Protein AF-0000000072901975 (afdb_homodimer)

Radius of gyration: 29.51 Å; Cα contacts (8 Å, |Δi|>4): 1488; chains: 2; bounding box: 46×90×60 Å

Secondary structure (DSSP, 8-state):
-EEEEESS-EEEEEEE-SS--TTSEEE-SEEEEEEE-HHHHHHHHHHHTT--EEEEEEEEHHHHHHHHHHHHHTT-EE-PEEESSPPEEEEEEESSSEEEEEPPPPPPPHHHHHHHHHHHHT--TT-EEEEESPPPTTS-TTHHHHHHHHHHHTT-EEEEE--STTHHHHHTT--SEE--BHHHHHHHHT----SHHHHHHHHHHHHHHT-SEEEEE-GGG-EEEE-SS-EEEEPPPS------TTHHHHHHHHHHHHHHHH--HHHHHHHHHHHHHHHHTSSSS--HHHHHHHGGG--EEEPP-/-EEEEESS-EEEEEEE-SS--TTSEEE-SEEEEEEE-HHHHHHHHHHHTT--EEEEEEEEHHHHHHHHHHHHHTT-EE-PEEESSPPEEEEEEESSSEEEEEPPPPPPPHHHHHHHHHHHHT--TT-EEEEESPPPTTS-TTHHHHHHHHHHHTT-EEEEE--STTHHHHHTT--SEE--BHHHHHHHHT----SHHHHHHHHHHHHHHT-SEEEEE-GGG-EEEE-SS-EEEEPPPS------TTHHHHHHHHHHHHHHHH--HHHHHHHHHHHHHHHHTSSSS--HHHHHHHGGG--EEEPP-

Organism: NCBI:txid1402861

Foldseek 3Di:
DEEEEFAAKAWEKEFEWADDDVVDDTDGPDIDIAIDGLRLLLQLLLVLQPHAYEYEYEAEDPGSVVHCVVCVVSPHHYDYQYDHDHRWYKYFYHYPDTDIDTGAGDADDPVSLVVRLVVLLPAAAPYEYEYEDDHHPNDDPCSLLVSLLSNVVRNYAYEYEYADLSVLSNLLSAHQEYEEAQVRLCVNVVHHDQAPVRSQVSQVVSVVSHYQKYWYQHVQQAIWIDHPVFIKGKHAFDADFDAQPNLQSQLVSQLCSVCSVPNDNQVSNLRSRLQSNQCRRDPHHHGNVSSVVRSVRMDMDTDDD/DEEEEFAAKAWEKEFEWADDDVVDDTDGPDIDIAIDGLSLLLQLLLVLQPHAYEYEYEAEDPRSVVHCVVCVVSPHHYDYQYDHDHRWYKYFYHYPDTDIDTGAGDAADPVSLVVRLVVLLPAAAPYEYEYEDDHHPNDDPCSLLVSLLSNVVRNYAYEYEYADLSVLSNLLSAHQEYEEAQVRLCVNVVHHDQDPVRSQVSQVVSVVSHYQKYKYQHVQQAIWIDHPVFIKGKHAFDADFDAQPNLQSQLVSQLCSVCSVPNDNQVSNLRSRLQSNQCRRDPHHHGNVSSVVRSVRMDMDTDDD

Structure (mmCIF, N/CA/C/O backbone):
data_AF-0000000072901975-model_v1
#
loop_
_entity.id
_entity.type
_entity.pdbx_description
1 polymer 'Tagatose-6-phosphate kinase'
#
loop_
_atom_site.group_PDB
_atom_site.id
_atom_site.type_symbol
_atom_site.label_atom_id
_atom_site.label_alt_id
_atom_site.label_comp_id
_atom_site.label_asym_id
_atom_site.label_entity_id
_atom_site.label_seq_id
_atom_site.pdbx_PDB_ins_code
_atom_site.Cartn_x
_atom_site.Cartn_y
_atom_site.Cartn_z
_atom_site.occupancy
_atom_site.B_iso_or_equiv
_atom_site.auth_seq_id
_atom_site.auth_comp_id
_atom_site.auth_asym_id
_atom_site.auth_atom_id
_atom_site.pdbx_PDB_model_num
ATOM 1 N N . MET A 1 1 ? -3.08 -21.469 -27.125 1 95.5 1 MET A N 1
ATOM 2 C CA . MET A 1 1 ? -2.82 -20.297 -26.297 1 95.5 1 MET A CA 1
ATOM 3 C C . MET A 1 1 ? -2.783 -20.656 -24.828 1 95.5 1 MET A C 1
ATOM 5 O O . MET A 1 1 ? -3.42 -21.625 -24.406 1 95.5 1 MET A O 1
ATOM 9 N N . ILE A 1 2 ? -1.976 -19.984 -24.031 1 98.44 2 ILE A N 1
ATOM 10 C CA . ILE A 1 2 ? -1.916 -20.219 -22.594 1 98.44 2 ILE A CA 1
ATOM 11 C C . ILE A 1 2 ? -2.604 -19.062 -21.859 1 98.44 2 ILE A C 1
ATOM 13 O O . ILE A 1 2 ? -2.338 -17.891 -22.141 1 98.44 2 ILE A O 1
ATOM 17 N N . TYR A 1 3 ? -3.494 -19.391 -20.984 1 98.81 3 TYR A N 1
ATOM 18 C CA . TYR A 1 3 ? -4.141 -18.453 -20.078 1 98.81 3 TYR A CA 1
ATOM 19 C C . TYR A 1 3 ? -3.768 -18.734 -18.641 1 98.81 3 TYR A C 1
ATOM 21 O O . TYR A 1 3 ? -3.619 -19.891 -18.25 1 98.81 3 TYR A O 1
ATOM 29 N N . THR A 1 4 ? -3.545 -17.766 -17.875 1 98.81 4 THR A N 1
ATOM 30 C CA . THR A 1 4 ? -3.357 -17.891 -16.438 1 98.81 4 THR A CA 1
ATOM 31 C C . THR A 1 4 ? -4.445 -17.125 -15.68 1 98.81 4 THR A C 1
ATOM 33 O O . THR A 1 4 ? -4.832 -16.031 -16.078 1 98.81 4 THR A O 1
ATOM 36 N N . CYS A 1 5 ? -4.977 -17.719 -14.68 1 98.69 5 CYS A N 1
ATOM 37 C CA . CYS A 1 5 ? -6.082 -17.125 -13.945 1 98.69 5 CYS A CA 1
ATOM 38 C C . CYS A 1 5 ? -5.727 -16.938 -12.477 1 98.69 5 CYS A C 1
ATOM 40 O O . CYS A 1 5 ? -5.469 -17.906 -11.766 1 98.69 5 CYS A O 1
ATOM 42 N N . THR A 1 6 ? -5.668 -15.789 -12.031 1 98.25 6 THR A N 1
ATOM 43 C CA . THR A 1 6 ? -5.496 -15.398 -10.633 1 98.25 6 THR A CA 1
ATOM 44 C C . THR A 1 6 ? -6.758 -14.727 -10.102 1 98.25 6 THR A C 1
ATOM 46 O O . THR A 1 6 ? -7.02 -13.562 -10.398 1 98.25 6 THR A O 1
ATOM 49 N N . LEU A 1 7 ? -7.465 -15.391 -9.219 1 97.94 7 LEU A N 1
ATOM 50 C CA . LEU A 1 7 ? -8.758 -14.883 -8.758 1 97.94 7 LEU A CA 1
ATOM 51 C C . LEU A 1 7 ? -8.57 -13.805 -7.699 1 97.94 7 LEU A C 1
ATOM 53 O O . LEU A 1 7 ? -9.438 -12.953 -7.512 1 97.94 7 LEU A O 1
ATOM 57 N N . ASN A 1 8 ? -7.457 -13.906 -7.008 1 97.25 8 ASN A N 1
ATOM 58 C CA . ASN A 1 8 ? -7.238 -13.023 -5.867 1 97.25 8 ASN A CA 1
ATOM 59 C C . ASN A 1 8 ? -5.852 -12.391 -5.906 1 97.25 8 ASN A C 1
ATOM 61 O O . ASN A 1 8 ? -5.062 -12.547 -4.973 1 97.25 8 ASN A O 1
ATOM 65 N N . PRO A 1 9 ? -5.555 -11.617 -6.992 1 98.44 9 PRO A N 1
ATOM 66 C CA . PRO A 1 9 ? -4.246 -10.969 -7.094 1 98.44 9 PRO A CA 1
ATOM 67 C C . PRO A 1 9 ? -4.012 -9.93 -6 1 98.44 9 PRO A C 1
ATOM 69 O O . PRO A 1 9 ? -4.934 -9.594 -5.258 1 98.44 9 PRO A O 1
ATOM 72 N N . SER A 1 10 ? -2.771 -9.523 -5.855 1 98.38 10 SER A N 1
ATOM 73 C CA . SER A 1 10 ? -2.393 -8.523 -4.859 1 98.38 10 SER A CA 1
ATOM 74 C C . SER A 1 10 ? -1.275 -7.625 -5.371 1 98.38 10 SER A C 1
ATOM 76 O O . SER A 1 10 ? -0.591 -7.965 -6.34 1 98.38 10 SER A O 1
ATOM 78 N N . VAL A 1 11 ? -1.157 -6.43 -4.84 1 98.5 11 VAL A N 1
ATOM 79 C CA . VAL A 1 11 ? 0.12 -5.727 -4.84 1 98.5 11 VAL A CA 1
ATOM 80 C C . VAL A 1 11 ? 0.962 -6.184 -3.652 1 98.5 11 VAL A C 1
ATOM 82 O O . VAL A 1 11 ? 0.541 -6.059 -2.5 1 98.5 11 VAL A O 1
ATOM 85 N N . ASP A 1 12 ? 2.062 -6.758 -3.928 1 97.31 12 ASP A N 1
ATOM 86 C CA . ASP A 1 12 ? 2.986 -7.129 -2.861 1 97.31 12 ASP A CA 1
ATOM 87 C C . ASP A 1 12 ? 3.904 -5.961 -2.498 1 97.31 12 ASP A C 1
ATOM 89 O O . ASP A 1 12 ? 4.77 -5.578 -3.287 1 97.31 12 ASP A O 1
ATOM 93 N N . TYR A 1 13 ? 3.643 -5.398 -1.367 1 98.12 13 TYR A N 1
ATOM 94 C CA . TYR A 1 13 ? 4.449 -4.301 -0.839 1 98.12 13 TYR A CA 1
ATOM 95 C C . TYR A 1 13 ? 5.523 -4.82 0.108 1 98.12 13 TYR A C 1
ATOM 97 O O . TYR A 1 13 ? 5.23 -5.188 1.248 1 98.12 13 TYR A O 1
ATOM 105 N N . VAL A 1 14 ? 6.773 -4.883 -0.389 1 96.25 14 VAL A N 1
ATOM 106 C CA . VAL A 1 14 ? 7.898 -5.402 0.38 1 96.25 14 VAL A CA 1
ATOM 107 C C . VAL A 1 14 ? 8.609 -4.254 1.097 1 96.25 14 VAL A C 1
ATOM 109 O O . VAL A 1 14 ? 9.117 -3.334 0.455 1 96.25 14 VAL A O 1
ATOM 112 N N . VAL A 1 15 ? 8.656 -4.32 2.406 1 97.19 15 VAL A N 1
ATOM 113 C CA . VAL A 1 15 ? 9.258 -3.242 3.188 1 97.19 15 VAL A CA 1
ATOM 114 C C . VAL A 1 15 ? 10.406 -3.793 4.031 1 97.19 15 VAL A C 1
ATOM 116 O O . VAL A 1 15 ? 10.242 -4.797 4.727 1 97.19 15 VAL A O 1
ATOM 119 N N . HIS A 1 16 ? 11.547 -3.197 3.908 1 96.38 16 HIS A N 1
ATOM 120 C CA . HIS A 1 16 ? 12.711 -3.547 4.715 1 96.38 16 HIS A CA 1
ATOM 121 C C . HIS A 1 16 ? 12.867 -2.6 5.898 1 96.38 16 HIS A C 1
ATOM 123 O O . HIS A 1 16 ? 12.93 -1.381 5.719 1 96.38 16 HIS A O 1
ATOM 129 N N . VAL A 1 17 ? 12.836 -3.119 7.078 1 96.62 17 VAL A N 1
ATOM 130 C CA . VAL A 1 17 ? 13.023 -2.363 8.312 1 96.62 17 VAL A CA 1
ATOM 131 C C . VAL A 1 17 ? 14.188 -2.951 9.109 1 96.62 17 VAL A C 1
ATOM 133 O O . VAL A 1 17 ? 14.234 -4.156 9.359 1 96.62 17 VAL A O 1
ATOM 136 N N . LYS A 1 18 ? 15.227 -2.258 9.461 1 93 18 LYS A N 1
ATOM 137 C CA . LYS A 1 18 ? 16.406 -2.752 10.18 1 93 18 LYS A CA 1
ATOM 138 C C . LYS A 1 18 ? 16.016 -3.295 11.555 1 93 18 LYS A C 1
ATOM 140 O O . LYS A 1 18 ? 16.25 -4.465 11.852 1 93 18 LYS A O 1
ATOM 145 N N . GLU A 1 19 ? 15.562 -2.527 12.438 1 91.75 19 GLU A N 1
ATOM 146 C CA . GLU A 1 19 ? 15.07 -2.92 13.75 1 91.75 19 GLU A CA 1
ATOM 147 C C . GLU A 1 19 ? 13.586 -2.596 13.898 1 91.75 19 GLU A C 1
ATOM 149 O O . GLU A 1 19 ? 13.219 -1.455 14.188 1 91.75 19 GLU A O 1
ATOM 154 N N . PHE A 1 20 ? 12.828 -3.697 13.742 1 95.75 20 PHE A N 1
ATOM 155 C CA . PHE A 1 20 ? 11.383 -3.494 13.812 1 95.75 20 PHE A CA 1
ATOM 156 C C . PHE A 1 20 ? 10.938 -3.287 15.258 1 95.75 20 PHE A C 1
ATOM 158 O O . PHE A 1 20 ? 11.25 -4.094 16.141 1 95.75 20 PHE A O 1
ATOM 165 N N . ASP A 1 21 ? 10.242 -2.201 15.539 1 95.94 21 ASP A N 1
ATOM 166 C CA . ASP A 1 21 ? 9.75 -1.843 16.859 1 95.94 21 ASP A CA 1
ATOM 167 C C . ASP A 1 21 ? 8.227 -1.96 16.938 1 95.94 21 ASP A C 1
ATOM 169 O O . ASP A 1 21 ? 7.512 -1.009 16.609 1 95.94 21 ASP A O 1
ATOM 173 N N . LEU A 1 22 ? 7.734 -3.186 17.375 1 93.94 22 LEU A N 1
ATOM 174 C CA . LEU A 1 22 ? 6.297 -3.391 17.531 1 93.94 22 LEU A CA 1
ATOM 175 C C . LEU A 1 22 ? 5.719 -2.404 18.531 1 93.94 22 LEU A C 1
ATOM 177 O O . LEU A 1 22 ? 6.262 -2.238 19.625 1 93.94 22 LEU A O 1
ATOM 181 N N . GLY A 1 23 ? 4.645 -1.728 18.234 1 93.38 23 GLY A N 1
ATOM 182 C CA . GLY A 1 23 ? 4.035 -0.734 19.094 1 93.38 23 GLY A CA 1
ATOM 183 C C . GLY A 1 23 ? 4.641 0.647 18.938 1 93.38 23 GLY A C 1
ATOM 184 O O . GLY A 1 23 ? 4.188 1.605 19.562 1 93.38 23 GLY A O 1
ATOM 185 N N . GLY A 1 24 ? 5.613 0.749 18.078 1 94.12 24 GLY A N 1
ATOM 186 C CA . GLY A 1 24 ? 6.332 2.004 17.922 1 94.12 24 GLY A CA 1
ATOM 187 C C . GLY A 1 24 ? 6.281 2.549 16.516 1 94.12 24 GLY A C 1
ATOM 188 O O . GLY A 1 24 ? 5.453 2.119 15.703 1 94.12 24 GLY A O 1
ATOM 189 N N . LEU A 1 25 ? 7.082 3.543 16.297 1 93.38 25 LEU A N 1
ATOM 190 C CA . LEU A 1 25 ? 7.258 4.156 14.984 1 93.38 25 LEU A CA 1
ATOM 191 C C . LEU A 1 25 ? 8.461 3.564 14.266 1 93.38 25 LEU A C 1
ATOM 193 O O . LEU A 1 25 ? 9.57 3.543 14.812 1 93.38 25 LEU A O 1
ATOM 197 N N . ASN A 1 26 ? 8.25 2.98 13.109 1 96.69 26 ASN A N 1
ATOM 198 C CA . ASN A 1 26 ? 9.289 2.379 12.289 1 96.69 26 ASN A CA 1
ATOM 199 C C . ASN A 1 26 ? 9.453 3.119 10.961 1 96.69 26 ASN A C 1
ATOM 201 O O . ASN A 1 26 ? 8.539 3.803 10.508 1 96.69 26 ASN A O 1
ATOM 205 N N . ARG A 1 27 ? 10.586 3.027 10.43 1 95.25 27 ARG A N 1
ATOM 206 C CA . ARG A 1 27 ? 10.875 3.613 9.125 1 95.25 27 ARG A CA 1
ATOM 207 C C . ARG A 1 27 ? 11.492 2.586 8.18 1 95.25 27 ARG A C 1
ATOM 209 O O . ARG A 1 27 ? 12.367 1.817 8.586 1 95.25 27 ARG A O 1
ATOM 216 N N . THR A 1 28 ? 11.031 2.572 6.973 1 96.38 28 THR A N 1
ATOM 217 C CA . THR A 1 28 ? 11.562 1.652 5.973 1 96.38 28 THR A CA 1
ATOM 218 C C . THR A 1 28 ? 12.914 2.137 5.461 1 96.38 28 THR A C 1
ATOM 220 O O . THR A 1 28 ? 13.109 3.334 5.242 1 96.38 28 THR A O 1
ATOM 223 N N . SER A 1 29 ? 13.891 1.276 5.34 1 94.31 29 SER A N 1
ATOM 224 C CA . SER A 1 29 ? 15.164 1.596 4.707 1 94.31 29 SER A CA 1
ATOM 225 C C . SER A 1 29 ? 15.078 1.464 3.189 1 94.31 29 SER A C 1
ATOM 227 O O . SER A 1 29 ? 15.812 2.137 2.459 1 94.31 29 SER A O 1
ATOM 229 N N . PHE A 1 30 ? 14.195 0.509 2.822 1 92.88 30 PHE A N 1
ATOM 230 C CA . PHE A 1 30 ? 13.984 0.206 1.412 1 92.88 30 PHE A CA 1
ATOM 231 C C . PHE A 1 30 ? 12.641 -0.481 1.205 1 92.88 30 PHE A C 1
ATOM 233 O O . PHE A 1 30 ? 12.188 -1.239 2.064 1 92.88 30 PHE A O 1
ATOM 240 N N . ASP A 1 31 ? 11.984 -0.083 0.065 1 95.75 31 ASP A N 1
ATOM 241 C CA . ASP A 1 31 ? 10.734 -0.793 -0.221 1 95.75 31 ASP A CA 1
ATOM 242 C C . ASP A 1 31 ? 10.562 -1.012 -1.723 1 95.75 31 ASP A C 1
ATOM 244 O O . ASP A 1 31 ? 11.188 -0.325 -2.531 1 95.75 31 ASP A O 1
ATOM 248 N N . THR A 1 32 ? 9.867 -2.012 -2.104 1 94.81 32 THR A N 1
ATOM 249 C CA . THR A 1 32 ? 9.484 -2.303 -3.482 1 94.81 32 THR A CA 1
ATOM 250 C C . THR A 1 32 ? 8.047 -2.797 -3.557 1 94.81 32 THR A C 1
ATOM 252 O O . THR A 1 32 ? 7.488 -3.256 -2.557 1 94.81 32 THR A O 1
ATOM 255 N N . LYS A 1 33 ? 7.445 -2.533 -4.699 1 96.88 33 LYS A N 1
ATOM 256 C CA . LYS A 1 33 ? 6.109 -3.039 -5.004 1 96.88 33 LYS A CA 1
ATOM 257 C C . LYS A 1 33 ? 6.129 -3.922 -6.25 1 96.88 33 LYS A C 1
ATOM 259 O O . LYS A 1 33 ? 6.816 -3.613 -7.223 1 96.88 33 LYS A O 1
ATOM 264 N N . HIS A 1 34 ? 5.355 -5.066 -6.211 1 95.88 34 HIS A N 1
ATOM 265 C CA . HIS A 1 34 ? 5.262 -5.996 -7.332 1 95.88 34 HIS A CA 1
ATOM 266 C C . HIS A 1 34 ? 3.836 -6.516 -7.496 1 95.88 34 HIS A C 1
ATOM 268 O O . HIS A 1 34 ? 3.102 -6.648 -6.516 1 95.88 34 HIS A O 1
ATOM 274 N N . PRO A 1 35 ? 3.496 -6.801 -8.805 1 97.81 35 PRO A N 1
ATOM 275 C CA . PRO A 1 35 ? 2.271 -7.59 -8.953 1 97.81 35 PRO A CA 1
ATOM 276 C C . PRO A 1 35 ? 2.393 -8.984 -8.336 1 97.81 35 PRO A C 1
ATOM 278 O O . PRO A 1 35 ? 3.359 -9.703 -8.609 1 97.81 35 PRO A O 1
ATOM 281 N N . GLY A 1 36 ? 1.458 -9.312 -7.492 1 96.75 36 GLY A N 1
ATOM 282 C CA . GLY A 1 36 ? 1.448 -10.617 -6.852 1 96.75 36 GLY A CA 1
ATOM 283 C C . GLY A 1 36 ? 0.296 -11.492 -7.305 1 96.75 36 GLY A C 1
ATOM 284 O O . GLY A 1 36 ? -0.729 -10.992 -7.77 1 96.75 36 GLY A O 1
ATOM 285 N N . GLY A 1 37 ? 0.464 -12.75 -7.051 1 96.88 37 GLY A N 1
ATOM 286 C CA . GLY A 1 37 ? -0.469 -13.781 -7.473 1 96.88 37 GLY A CA 1
ATOM 287 C C . GLY A 1 37 ? 0.19 -14.898 -8.266 1 96.88 37 GLY A C 1
ATOM 288 O O . GLY A 1 37 ? 0.977 -14.633 -9.18 1 96.88 37 GLY A O 1
ATOM 289 N N . LYS A 1 38 ? -0.232 -16.031 -7.945 1 97.38 38 LYS A N 1
ATOM 290 C CA . LYS A 1 38 ? 0.434 -17.203 -8.531 1 97.38 38 LYS A CA 1
ATOM 291 C C . LYS A 1 38 ? 0.279 -17.219 -10.047 1 97.38 38 LYS A C 1
ATOM 293 O O . LYS A 1 38 ? 1.256 -17.406 -10.773 1 97.38 38 LYS A O 1
ATOM 298 N N . GLY A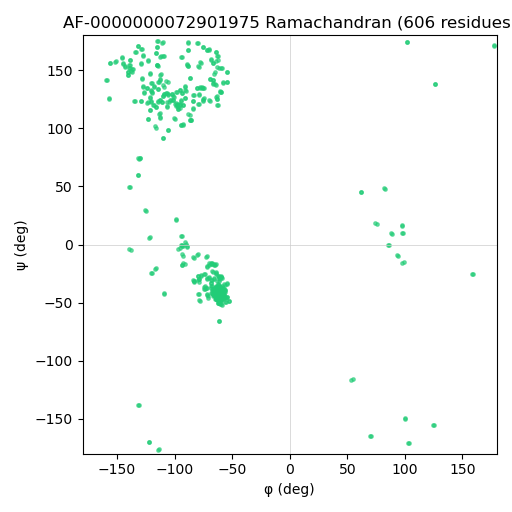 1 39 ? -0.893 -17.062 -10.508 1 98.38 39 GLY A N 1
ATOM 299 C CA . GLY A 1 39 ? -1.109 -17.047 -11.945 1 98.38 39 GLY A CA 1
ATOM 300 C C . GLY A 1 39 ? -0.362 -15.922 -12.641 1 98.38 39 GLY A C 1
ATOM 301 O O . GLY A 1 39 ? 0.143 -16.109 -13.75 1 98.38 39 GLY A O 1
ATOM 302 N N . ILE A 1 40 ? -0.358 -14.805 -12.062 1 98.62 40 ILE A N 1
ATOM 303 C CA . ILE A 1 40 ? 0.382 -13.656 -12.586 1 98.62 40 ILE A CA 1
ATOM 304 C C . ILE A 1 40 ? 1.865 -14.008 -12.68 1 98.62 40 ILE A C 1
ATOM 306 O O . ILE A 1 40 ? 2.51 -13.719 -13.695 1 98.62 40 ILE A O 1
ATOM 310 N N . ASN A 1 41 ? 2.408 -14.594 -11.656 1 98.19 41 ASN A N 1
ATOM 311 C CA . ASN A 1 41 ? 3.805 -15.023 -11.688 1 98.19 41 ASN A CA 1
ATOM 312 C C . ASN A 1 41 ? 4.074 -15.984 -12.844 1 98.19 41 ASN A C 1
ATOM 314 O O . ASN A 1 41 ? 5.09 -15.867 -13.531 1 98.19 41 ASN A O 1
ATOM 318 N N . VAL A 1 42 ? 3.152 -16.906 -13.031 1 98.69 42 VAL A N 1
ATOM 319 C CA . VAL A 1 42 ? 3.293 -17.859 -14.133 1 98.69 42 VAL A CA 1
ATOM 320 C C . VAL A 1 42 ? 3.348 -17.109 -15.461 1 98.69 42 VAL A C 1
ATOM 322 O O . VAL A 1 42 ? 4.223 -17.375 -16.297 1 98.69 42 VAL A O 1
ATOM 325 N N . SER A 1 43 ? 2.469 -16.156 -15.688 1 98.69 43 SER A N 1
ATOM 326 C CA . SER A 1 43 ? 2.434 -15.375 -16.922 1 98.69 43 SER A CA 1
ATOM 327 C C . SER A 1 43 ? 3.742 -14.617 -17.125 1 98.69 43 SER A C 1
ATOM 329 O O . SER A 1 43 ? 4.285 -14.609 -18.234 1 98.69 43 SER A O 1
ATOM 331 N N . ARG A 1 44 ? 4.199 -14.008 -16.078 1 98.25 44 ARG A N 1
ATOM 332 C CA . ARG A 1 44 ? 5.426 -13.219 -16.172 1 98.25 44 ARG A CA 1
ATOM 333 C C . ARG A 1 44 ? 6.613 -14.102 -16.547 1 98.25 44 ARG A C 1
ATOM 335 O O . ARG A 1 44 ? 7.418 -13.727 -17.406 1 98.25 44 ARG A O 1
ATOM 342 N N . VAL A 1 45 ? 6.727 -15.266 -15.93 1 98.5 45 VAL A N 1
ATOM 343 C CA . VAL A 1 45 ? 7.824 -16.188 -16.219 1 98.5 45 VAL A CA 1
ATOM 344 C C . VAL A 1 45 ? 7.684 -16.734 -17.641 1 98.5 45 VAL A C 1
ATOM 346 O O . VAL A 1 45 ? 8.672 -16.859 -18.359 1 98.5 45 VAL A O 1
ATOM 349 N N . LEU A 1 46 ? 6.457 -17.094 -18.078 1 98.62 46 LEU A N 1
ATOM 350 C CA . LEU A 1 46 ? 6.23 -17.531 -19.453 1 98.62 46 LEU A CA 1
ATOM 351 C C . LEU A 1 46 ? 6.746 -16.5 -20.438 1 98.62 46 LEU A C 1
ATOM 353 O O . LEU A 1 46 ? 7.438 -16.844 -21.406 1 98.62 46 LEU A O 1
ATOM 357 N N . HIS A 1 47 ? 6.43 -15.266 -20.172 1 98.38 47 HIS A N 1
ATOM 358 C CA . HIS A 1 47 ? 6.887 -14.203 -21.047 1 98.38 47 HIS A CA 1
ATOM 359 C C . HIS A 1 47 ? 8.414 -14.148 -21.109 1 98.38 47 HIS A C 1
ATOM 361 O O . HIS A 1 47 ? 8.992 -14 -22.188 1 98.38 47 HIS A O 1
ATOM 367 N N . ARG A 1 48 ? 9.062 -14.219 -19.969 1 97.75 48 ARG A N 1
ATOM 368 C CA . ARG A 1 48 ? 10.516 -14.18 -19.891 1 97.75 48 ARG A CA 1
ATOM 369 C C . ARG A 1 48 ? 11.141 -15.344 -20.672 1 97.75 48 ARG A C 1
ATOM 371 O O . ARG A 1 48 ? 12.258 -15.234 -21.156 1 97.75 48 ARG A O 1
ATOM 378 N N . LEU A 1 49 ? 10.398 -16.406 -20.766 1 97.75 49 LEU A N 1
ATOM 379 C CA . LEU A 1 49 ? 10.883 -17.578 -21.484 1 97.75 49 LEU A CA 1
ATOM 380 C C . LEU A 1 49 ? 10.516 -17.516 -22.953 1 97.75 49 LEU A C 1
ATOM 382 O O . LEU A 1 49 ? 10.789 -18.438 -23.719 1 97.75 49 LEU A O 1
ATOM 386 N N . GLY A 1 50 ? 9.805 -16.469 -23.375 1 96.75 50 GLY A N 1
ATOM 387 C CA . GLY A 1 50 ? 9.531 -16.203 -24.781 1 96.75 50 GLY A CA 1
ATOM 388 C C . GLY A 1 50 ? 8.164 -16.703 -25.219 1 96.75 50 GLY A C 1
ATOM 389 O O . GLY A 1 50 ? 7.906 -16.844 -26.406 1 96.75 50 GLY A O 1
ATOM 390 N N . LEU A 1 51 ? 7.293 -16.984 -24.297 1 97.5 51 LEU A N 1
ATOM 391 C CA . LEU A 1 51 ? 5.953 -17.453 -24.641 1 97.5 51 LEU A CA 1
ATOM 392 C C . LEU A 1 51 ? 4.902 -16.422 -24.266 1 97.5 51 LEU A C 1
ATOM 394 O O . LEU A 1 51 ? 4.996 -15.781 -23.219 1 97.5 51 LEU A O 1
ATOM 398 N N . GLU A 1 52 ? 3.934 -16.281 -25.078 1 97 52 GLU A N 1
ATOM 399 C CA . GLU A 1 52 ? 2.828 -15.375 -24.797 1 97 52 GLU A CA 1
ATOM 400 C C . GLU A 1 52 ? 1.744 -16.047 -23.969 1 97 52 GLU A C 1
ATOM 402 O O . GLU A 1 52 ? 1.478 -17.25 -24.141 1 97 52 GLU A O 1
ATOM 407 N N . SER A 1 53 ? 1.161 -15.344 -23.109 1 98.12 53 SER A N 1
ATOM 408 C CA . SER A 1 53 ? 0.001 -15.758 -22.328 1 98.12 53 SER A CA 1
ATOM 409 C C . SER A 1 53 ? -0.936 -14.586 -22.062 1 98.12 53 SER A C 1
ATOM 411 O O . SER A 1 53 ? -0.581 -13.43 -22.312 1 98.12 53 SER A O 1
ATOM 413 N N . THR A 1 54 ? -2.127 -14.883 -21.734 1 98.56 54 THR A N 1
ATOM 414 C CA . THR A 1 54 ? -3.08 -13.875 -21.281 1 98.56 54 THR A CA 1
ATOM 415 C C . THR A 1 54 ? -3.461 -14.094 -19.828 1 98.56 54 THR A C 1
ATOM 417 O O . THR A 1 54 ? -3.92 -15.172 -19.453 1 98.56 54 THR A O 1
ATOM 420 N N . ALA A 1 55 ? -3.244 -13.094 -19.016 1 98.81 55 ALA A N 1
ATOM 421 C CA . ALA A 1 55 ? -3.58 -13.164 -17.594 1 98.81 55 ALA A CA 1
ATOM 422 C C . ALA A 1 55 ? -5.047 -12.812 -17.359 1 98.81 55 ALA A C 1
ATOM 424 O O . ALA A 1 55 ? -5.512 -11.75 -17.781 1 98.81 55 ALA A O 1
ATOM 425 N N . LEU A 1 56 ? -5.766 -13.688 -16.75 1 98.81 56 LEU A N 1
ATOM 426 C CA . LEU A 1 56 ? -7.168 -13.516 -16.391 1 98.81 56 LEU A CA 1
ATOM 427 C C . LEU A 1 56 ? -7.324 -13.398 -14.883 1 98.81 56 LEU A C 1
ATOM 429 O O . LEU A 1 56 ? -6.383 -13.664 -14.125 1 98.81 56 LEU A O 1
ATOM 433 N N . GLY A 1 57 ? -8.508 -13.117 -14.469 1 98.62 57 GLY A N 1
ATOM 434 C CA . GLY A 1 57 ? -8.836 -12.945 -13.062 1 98.62 57 GLY A CA 1
ATOM 435 C C . GLY A 1 57 ? -9.492 -11.617 -12.758 1 98.62 57 GLY A C 1
ATOM 436 O O . GLY A 1 57 ? -10.211 -11.062 -13.594 1 98.62 57 GLY A O 1
ATOM 437 N N . TYR A 1 58 ? -9.352 -11.164 -11.492 1 98.81 58 TYR A N 1
ATOM 438 C CA . TYR A 1 58 ? -10.055 -9.961 -11.055 1 98.81 58 TYR A CA 1
ATOM 439 C C . TYR A 1 58 ? -9.07 -8.891 -10.594 1 98.81 58 TYR A C 1
ATOM 441 O O . TYR A 1 58 ? -8.125 -9.188 -9.867 1 98.81 58 TYR A O 1
ATOM 449 N N . THR A 1 59 ? -9.219 -7.688 -11.039 1 98.62 59 THR A N 1
ATOM 450 C CA . THR A 1 59 ? -8.492 -6.535 -10.508 1 98.62 59 THR A CA 1
ATOM 451 C C . THR A 1 59 ? -9.43 -5.34 -10.336 1 98.62 59 THR A C 1
ATOM 453 O O . THR A 1 59 ? -10.445 -5.234 -11.031 1 98.62 59 THR A O 1
ATOM 456 N N . GLY A 1 60 ? -9.148 -4.465 -9.391 1 98.38 60 GLY A N 1
ATOM 457 C CA . GLY A 1 60 ? -9.953 -3.27 -9.203 1 98.38 60 GLY A CA 1
ATOM 458 C C . GLY A 1 60 ? -9.203 -2.146 -8.516 1 98.38 60 GLY A C 1
ATOM 459 O O . GLY A 1 60 ? -8.227 -2.389 -7.809 1 98.38 60 GLY A O 1
ATOM 460 N N . GLY A 1 61 ? -9.695 -0.89 -8.773 1 97.62 61 GLY A N 1
ATOM 461 C CA . GLY A 1 61 ? -9.148 0.285 -8.117 1 97.62 61 GLY A CA 1
ATOM 462 C C . GLY A 1 61 ? -7.746 0.632 -8.594 1 97.62 61 GLY A C 1
ATOM 463 O O . GLY A 1 61 ? -7.285 0.111 -9.609 1 97.62 61 GLY A O 1
ATOM 464 N N . PHE A 1 62 ? -7.031 1.497 -7.832 1 97.94 62 PHE A N 1
ATOM 465 C CA . PHE A 1 62 ? -5.73 2.012 -8.25 1 97.94 62 PHE A CA 1
ATOM 466 C C . PHE A 1 62 ? -4.668 0.926 -8.172 1 97.94 62 PHE A C 1
ATOM 468 O O . PHE A 1 62 ? -3.729 0.908 -8.977 1 97.94 62 PHE A O 1
ATOM 475 N N . THR A 1 63 ? -4.887 -0.011 -7.238 1 98.62 63 THR A N 1
ATOM 476 C CA . THR A 1 63 ? -3.934 -1.11 -7.129 1 98.62 63 THR A CA 1
ATOM 477 C C . THR A 1 63 ? -4.109 -2.096 -8.281 1 98.62 63 THR A C 1
ATOM 479 O O . THR A 1 63 ? -3.129 -2.652 -8.781 1 98.62 63 THR A O 1
ATOM 482 N N . GLY A 1 64 ? -5.367 -2.326 -8.648 1 98.69 64 GLY A N 1
ATOM 483 C CA . GLY A 1 64 ? -5.613 -3.166 -9.812 1 98.69 64 GLY A CA 1
ATOM 484 C C . GLY A 1 64 ? -5.023 -2.602 -11.094 1 98.69 64 GLY A C 1
ATOM 485 O O . GLY A 1 64 ? -4.461 -3.34 -11.898 1 98.69 64 GLY A O 1
ATOM 486 N N . GLN A 1 65 ? -5.18 -1.319 -11.258 1 98.38 65 GLN A N 1
ATOM 487 C CA . GLN A 1 65 ? -4.609 -0.661 -12.43 1 98.38 65 GLN A CA 1
ATOM 488 C C . GLN A 1 65 ? -3.088 -0.767 -12.438 1 98.38 65 GLN A C 1
ATOM 490 O O . GLN A 1 65 ? -2.48 -0.972 -13.484 1 98.38 65 GLN A O 1
ATOM 495 N N . TYR A 1 66 ? -2.514 -0.582 -11.297 1 98.5 66 TYR A N 1
ATOM 496 C CA . TYR A 1 66 ? -1.072 -0.754 -11.156 1 98.5 66 TYR A CA 1
ATOM 497 C C . TYR A 1 66 ? -0.633 -2.115 -11.688 1 98.5 66 TYR A C 1
ATOM 499 O O . TYR A 1 66 ? 0.328 -2.209 -12.453 1 98.5 66 TYR A O 1
ATOM 507 N N . ILE A 1 67 ? -1.32 -3.205 -11.273 1 98.75 67 ILE A N 1
ATOM 508 C CA . ILE A 1 67 ? -0.988 -4.562 -11.688 1 98.75 67 ILE A CA 1
ATOM 509 C C . ILE A 1 67 ? -1.076 -4.676 -13.203 1 98.75 67 ILE A C 1
ATOM 511 O O . ILE A 1 67 ? -0.15 -5.168 -13.852 1 98.75 67 ILE A O 1
ATOM 515 N N . LYS A 1 68 ? -2.133 -4.188 -13.781 1 98.56 68 LYS A N 1
ATOM 516 C CA . LYS A 1 68 ? -2.326 -4.246 -15.227 1 98.56 68 LYS A CA 1
ATOM 517 C C . LYS A 1 68 ? -1.212 -3.506 -15.961 1 98.56 68 LYS A C 1
ATOM 519 O O . LYS A 1 68 ? -0.636 -4.031 -16.906 1 98.56 68 LYS A O 1
ATOM 524 N N . ASP A 1 69 ? -0.88 -2.309 -15.461 1 98.06 69 ASP A N 1
ATOM 525 C CA . ASP A 1 69 ? 0.133 -1.479 -16.109 1 98.06 69 ASP A CA 1
ATOM 526 C C . ASP A 1 69 ? 1.493 -2.174 -16.109 1 98.06 69 ASP A C 1
ATOM 528 O O . ASP A 1 69 ? 2.195 -2.174 -17.109 1 98.06 69 ASP A O 1
ATOM 532 N N . ILE A 1 70 ? 1.854 -2.723 -14.992 1 98 70 ILE A N 1
ATOM 533 C CA . ILE A 1 70 ? 3.16 -3.365 -14.875 1 98 70 ILE A CA 1
ATOM 534 C C . ILE A 1 70 ? 3.225 -4.574 -15.805 1 98 70 ILE A C 1
ATOM 536 O O . ILE A 1 70 ? 4.219 -4.77 -16.516 1 98 70 ILE A O 1
ATOM 540 N N . LEU A 1 71 ? 2.178 -5.398 -15.781 1 98.44 71 LEU A N 1
ATOM 541 C CA . LEU A 1 71 ? 2.164 -6.586 -16.625 1 98.44 71 LEU A CA 1
ATOM 542 C C . LEU A 1 71 ? 2.256 -6.207 -18.109 1 98.44 71 LEU A C 1
ATOM 544 O O . LEU A 1 71 ? 3.008 -6.824 -18.859 1 98.44 71 LEU A O 1
ATOM 548 N N . GLU A 1 72 ? 1.52 -5.203 -18.5 1 97.56 72 GLU A N 1
ATOM 549 C CA . GLU A 1 72 ? 1.553 -4.75 -19.891 1 97.56 72 GLU A CA 1
ATOM 550 C C . GLU A 1 72 ? 2.928 -4.199 -20.266 1 97.56 72 GLU A C 1
ATOM 552 O O . GLU A 1 72 ? 3.432 -4.453 -21.359 1 97.56 72 GLU A O 1
ATOM 557 N N . GLN A 1 73 ? 3.492 -3.467 -19.359 1 96.88 73 GLN A N 1
ATOM 558 C CA . GLN A 1 73 ? 4.836 -2.934 -19.562 1 96.88 73 GLN A CA 1
ATOM 559 C C . GLN A 1 73 ? 5.852 -4.055 -19.75 1 96.88 73 GLN A C 1
ATOM 561 O O . GLN A 1 73 ? 6.805 -3.922 -20.516 1 96.88 73 GLN A O 1
ATOM 566 N N . GLU A 1 74 ? 5.625 -5.141 -19.016 1 96.12 74 GLU A N 1
ATOM 567 C CA . GLU A 1 74 ? 6.523 -6.289 -19.094 1 96.12 74 GLU A CA 1
ATOM 568 C C . GLU A 1 74 ? 6.227 -7.141 -20.328 1 96.12 74 GLU A C 1
ATOM 570 O O . GLU A 1 74 ? 6.949 -8.102 -20.609 1 96.12 74 GLU A O 1
ATOM 575 N N . GLY A 1 75 ? 5.117 -6.816 -21.031 1 95.88 75 GLY A N 1
ATOM 576 C CA . GLY A 1 75 ? 4.797 -7.504 -22.266 1 95.88 75 GLY A CA 1
ATOM 577 C C . GLY A 1 75 ? 3.789 -8.625 -22.078 1 95.88 75 GLY A C 1
ATOM 578 O O . GLY A 1 75 ? 3.57 -9.422 -23 1 95.88 75 GLY A O 1
ATOM 579 N N . THR A 1 76 ? 3.186 -8.734 -20.953 1 97.19 76 THR A N 1
ATOM 580 C CA . THR A 1 76 ? 2.166 -9.75 -20.688 1 97.19 76 THR A CA 1
ATOM 581 C C . THR A 1 76 ? 0.776 -9.211 -21.016 1 97.19 76 THR A C 1
ATOM 583 O O . THR A 1 76 ? 0.384 -8.148 -20.547 1 97.19 76 THR A O 1
ATOM 586 N N . LYS A 1 77 ? 0.06 -9.906 -21.828 1 98 77 LYS A N 1
ATOM 587 C CA . LYS A 1 77 ? -1.317 -9.531 -22.141 1 98 77 LYS A CA 1
ATOM 588 C C . LYS A 1 77 ? -2.229 -9.742 -20.922 1 98 77 LYS A C 1
ATOM 590 O O . LYS A 1 77 ? -2.062 -10.711 -20.188 1 98 77 LYS A O 1
ATOM 595 N N . THR A 1 78 ? -3.176 -8.828 -20.766 1 98.69 78 THR A N 1
ATOM 596 C CA . THR A 1 78 ? -4.105 -8.953 -19.656 1 98.69 78 THR A CA 1
ATOM 597 C C . THR A 1 78 ? -5.551 -8.867 -20.141 1 98.69 78 THR A C 1
ATOM 599 O O . THR A 1 78 ? -5.84 -8.164 -21.109 1 98.69 78 THR A O 1
ATOM 602 N N . ALA A 1 79 ? -6.391 -9.602 -19.562 1 98.62 79 ALA A N 1
ATOM 603 C CA . ALA A 1 79 ? -7.84 -9.523 -19.75 1 98.62 79 ALA A CA 1
ATOM 604 C C . ALA A 1 79 ? -8.57 -9.688 -18.422 1 98.62 79 ALA A C 1
ATOM 606 O O . ALA A 1 79 ? -9.5 -10.492 -18.328 1 98.62 79 ALA A O 1
ATOM 607 N N . PHE A 1 80 ? -8.164 -8.961 -17.422 1 98.81 80 PHE A N 1
ATOM 608 C CA . PHE A 1 80 ? -8.766 -9.023 -16.109 1 98.81 80 PHE A CA 1
ATOM 609 C C . PHE A 1 80 ? -10.203 -8.5 -16.141 1 98.81 80 PHE A C 1
ATOM 611 O O . PHE A 1 80 ? -10.5 -7.551 -16.859 1 98.81 80 PHE A O 1
ATOM 618 N N . VAL A 1 81 ? -11.031 -9.141 -15.391 1 98.81 81 VAL A N 1
ATOM 619 C CA . VAL A 1 81 ? -12.344 -8.57 -15.102 1 98.81 81 VAL A CA 1
ATOM 620 C C . VAL A 1 81 ? -12.211 -7.441 -14.086 1 98.81 81 VAL A C 1
ATOM 622 O O . VAL A 1 81 ? -11.641 -7.637 -13.008 1 98.81 81 VAL A O 1
ATOM 625 N N . GLU A 1 82 ? -12.688 -6.27 -14.414 1 98.44 82 GLU A N 1
ATOM 626 C CA . GLU A 1 82 ? -12.602 -5.129 -13.516 1 98.44 82 GLU A CA 1
ATOM 627 C C . GLU A 1 82 ? -13.672 -5.195 -12.43 1 98.44 82 GLU A C 1
ATOM 629 O O . GLU A 1 82 ? -14.852 -5.402 -12.734 1 98.44 82 GLU A O 1
ATOM 634 N N . VAL A 1 83 ? -13.273 -5.062 -11.227 1 98.38 83 VAL A N 1
ATOM 635 C CA . VAL A 1 83 ? -14.211 -5.082 -10.109 1 98.38 83 VAL A CA 1
ATOM 636 C C . VAL A 1 83 ? -14.219 -3.723 -9.422 1 98.38 83 VAL A C 1
ATOM 638 O O . VAL A 1 83 ? -13.344 -2.893 -9.664 1 98.38 83 VAL A O 1
ATOM 641 N N . ASN A 1 84 ? -15.156 -3.475 -8.5 1 95.88 84 ASN A N 1
ATOM 642 C CA . ASN A 1 84 ? -15.414 -2.146 -7.953 1 95.88 84 ASN A CA 1
ATOM 643 C C . ASN A 1 84 ? -14.453 -1.814 -6.816 1 95.88 84 ASN A C 1
ATOM 645 O O . ASN A 1 84 ? -14.109 -0.649 -6.609 1 95.88 84 ASN A O 1
ATOM 649 N N . GLU A 1 85 ? -14.023 -2.76 -6.074 1 96.94 85 GLU A N 1
ATOM 650 C CA . GLU A 1 85 ? -13.156 -2.539 -4.922 1 96.94 85 GLU A CA 1
ATOM 651 C C . GLU A 1 85 ? -11.688 -2.699 -5.305 1 96.94 85 GLU A C 1
ATOM 653 O O . GLU A 1 85 ? -11.367 -3.332 -6.312 1 96.94 85 GLU A O 1
ATOM 658 N N . ASP A 1 86 ? -10.805 -2.16 -4.48 1 97.5 86 ASP A N 1
ATOM 659 C CA . ASP A 1 86 ? -9.367 -2.219 -4.762 1 97.5 86 ASP A CA 1
ATOM 660 C C . ASP A 1 86 ? -8.859 -3.654 -4.699 1 97.5 86 ASP A C 1
ATOM 662 O O . ASP A 1 86 ? -9.281 -4.434 -3.846 1 97.5 86 ASP A O 1
ATOM 666 N N . THR A 1 87 ? -7.992 -4.016 -5.637 1 98.5 87 THR A N 1
ATOM 667 C CA . THR A 1 87 ? -7.156 -5.191 -5.422 1 98.5 87 THR A CA 1
ATOM 668 C C . THR A 1 87 ? -6.379 -5.07 -4.113 1 98.5 87 THR A C 1
ATOM 670 O O . THR A 1 87 ? -5.871 -3.994 -3.785 1 98.5 87 THR A O 1
ATOM 673 N N . ARG A 1 88 ? -6.27 -6.098 -3.408 1 98.19 88 ARG A N 1
ATOM 674 C CA . ARG A 1 88 ? -5.68 -6.094 -2.072 1 98.19 88 ARG A CA 1
ATOM 675 C C . ARG A 1 88 ? -4.188 -5.777 -2.135 1 98.19 88 ARG A C 1
ATOM 677 O O . ARG A 1 88 ? -3.557 -5.945 -3.18 1 98.19 88 ARG A O 1
ATOM 684 N N . ILE A 1 89 ? -3.619 -5.273 -1.048 1 98.5 89 ILE A N 1
ATOM 685 C CA . ILE A 1 89 ? -2.191 -5.066 -0.829 1 98.5 89 ILE A CA 1
ATOM 686 C C . ILE A 1 89 ? -1.688 -6.039 0.235 1 98.5 89 ILE A C 1
ATOM 688 O O . ILE A 1 89 ? -2.232 -6.098 1.34 1 98.5 89 ILE A O 1
ATOM 692 N N . ASN A 1 90 ? -0.709 -6.848 -0.088 1 97.94 90 ASN A N 1
ATOM 693 C CA . ASN A 1 90 ? 0.009 -7.672 0.879 1 97.94 90 ASN A CA 1
ATOM 694 C C . ASN A 1 90 ? 1.29 -6.988 1.353 1 97.94 90 ASN A C 1
ATOM 696 O O . ASN A 1 90 ? 2.014 -6.395 0.552 1 97.94 90 ASN A O 1
ATOM 700 N N . ILE A 1 91 ? 1.485 -6.996 2.615 1 98.06 91 ILE A N 1
ATOM 701 C CA . ILE A 1 91 ? 2.709 -6.445 3.184 1 98.06 91 ILE A CA 1
ATOM 702 C C . ILE A 1 91 ? 3.689 -7.574 3.492 1 98.06 91 ILE A C 1
ATOM 704 O O . ILE A 1 91 ? 3.334 -8.547 4.156 1 98.06 91 ILE A O 1
ATOM 708 N N . LYS A 1 92 ? 4.824 -7.535 2.938 1 95.75 92 LYS A N 1
ATOM 709 C CA . LYS A 1 92 ? 5.945 -8.398 3.295 1 95.75 92 LYS A CA 1
ATOM 710 C C . LYS A 1 92 ? 7.008 -7.625 4.074 1 95.75 92 LYS A C 1
ATOM 712 O O . LYS A 1 92 ? 7.867 -6.973 3.479 1 95.75 92 LYS A O 1
ATOM 717 N N . LEU A 1 93 ? 6.973 -7.75 5.34 1 96.81 93 LEU A N 1
ATOM 718 C CA . LEU A 1 93 ? 7.879 -7.035 6.234 1 96.81 93 LEU A CA 1
ATOM 719 C C . LEU A 1 93 ? 9.18 -7.805 6.418 1 96.81 93 LEU A C 1
ATOM 721 O O . LEU A 1 93 ? 9.195 -8.883 7.02 1 96.81 93 LEU A O 1
ATOM 725 N N . LYS A 1 94 ? 10.258 -7.305 5.82 1 94.44 94 LYS A N 1
ATOM 726 C CA . LYS A 1 94 ? 11.602 -7.867 5.969 1 94.44 94 LYS A CA 1
ATOM 727 C C . LYS A 1 94 ? 12.359 -7.18 7.102 1 94.44 94 LYS A C 1
ATOM 729 O O . LYS A 1 94 ? 12.844 -6.059 6.938 1 94.44 94 LYS A O 1
ATOM 734 N N . ALA A 1 95 ? 12.523 -7.715 8.219 1 94.25 95 ALA A N 1
ATOM 735 C CA . ALA A 1 95 ? 13.281 -7.27 9.383 1 94.25 95 ALA A CA 1
ATOM 736 C C . ALA A 1 95 ? 14.172 -8.383 9.922 1 94.25 95 ALA A C 1
ATOM 738 O O . ALA A 1 95 ? 14.859 -9.062 9.156 1 94.25 95 ALA A O 1
ATOM 739 N N . ASP A 1 96 ? 14.281 -8.594 11.258 1 90.56 96 ASP A N 1
ATOM 740 C CA . ASP A 1 96 ? 15.031 -9.727 11.789 1 90.56 96 ASP A CA 1
ATOM 741 C C . ASP A 1 96 ? 14.414 -11.047 11.336 1 90.56 96 ASP A C 1
ATOM 743 O O . ASP A 1 96 ? 15.133 -12.008 11.055 1 90.56 96 ASP A O 1
ATOM 747 N N . GLU A 1 97 ? 13.172 -11.039 11.297 1 91.44 97 GLU A N 1
ATOM 748 C CA . GLU A 1 97 ? 12.414 -12.148 10.734 1 91.44 97 GLU A CA 1
ATOM 749 C C . GLU A 1 97 ? 11.398 -11.664 9.703 1 91.44 97 GLU A C 1
ATOM 751 O O . GLU A 1 97 ? 11 -10.492 9.727 1 91.44 97 GLU A O 1
ATOM 756 N N . GLU A 1 98 ? 11.023 -12.492 8.828 1 91.75 98 GLU A N 1
ATOM 757 C CA . GLU A 1 98 ? 10.047 -12.141 7.797 1 91.75 98 GLU A CA 1
ATOM 758 C C . GLU A 1 98 ? 8.617 -12.289 8.32 1 91.75 98 GLU A C 1
ATOM 760 O O . GLU A 1 98 ? 8.281 -13.297 8.945 1 91.75 98 GLU A O 1
ATOM 765 N N . THR A 1 99 ? 7.809 -11.273 8.164 1 95.88 99 THR A N 1
ATOM 766 C CA . THR A 1 99 ? 6.398 -11.266 8.547 1 95.88 99 THR A CA 1
ATOM 767 C C . THR A 1 99 ? 5.52 -10.906 7.352 1 95.88 99 THR A C 1
ATOM 769 O O . THR A 1 99 ? 5.844 -10 6.582 1 95.88 99 THR A O 1
ATOM 772 N N . GLU A 1 100 ? 4.48 -11.641 7.176 1 96.19 100 GLU A N 1
ATOM 773 C CA . GLU A 1 100 ? 3.555 -11.367 6.078 1 96.19 100 GLU A CA 1
ATOM 774 C C . GLU A 1 100 ? 2.188 -10.945 6.605 1 96.19 100 GLU A C 1
ATOM 776 O O . GLU A 1 100 ? 1.69 -11.508 7.582 1 96.19 100 GLU A O 1
ATOM 781 N N . ILE A 1 101 ? 1.635 -9.906 6.059 1 97.69 101 ILE A N 1
ATOM 782 C CA . ILE A 1 101 ? 0.275 -9.453 6.332 1 97.69 101 ILE A CA 1
ATOM 783 C C . ILE A 1 101 ? -0.518 -9.383 5.027 1 97.69 101 ILE A C 1
ATOM 785 O O . ILE A 1 101 ? -0.344 -8.453 4.238 1 97.69 101 ILE A O 1
ATOM 789 N N . ASN A 1 102 ? -1.42 -10.281 4.84 1 96.94 102 ASN A N 1
ATOM 790 C CA . ASN A 1 102 ? -2.182 -10.359 3.598 1 96.94 102 ASN A CA 1
ATOM 791 C C . ASN A 1 102 ? -3.494 -9.586 3.695 1 96.94 102 ASN A C 1
ATOM 793 O O . ASN A 1 102 ? -4.227 -9.719 4.68 1 96.94 102 ASN A O 1
ATOM 797 N N . GLY A 1 103 ? -3.725 -8.766 2.73 1 96.56 103 GLY A N 1
ATOM 798 C CA . GLY A 1 103 ? -4.98 -8.039 2.664 1 96.56 103 GLY A CA 1
ATOM 799 C C . GLY A 1 103 ? -6.148 -8.898 2.213 1 96.56 103 GLY A C 1
ATOM 800 O O . GLY A 1 103 ? -5.957 -10.047 1.798 1 96.56 103 GLY A O 1
ATOM 801 N N . GLN A 1 104 ? -7.34 -8.312 2.344 1 93.38 104 GLN A N 1
ATOM 802 C CA . GLN A 1 104 ? -8.547 -8.984 1.884 1 93.38 104 GLN A CA 1
ATOM 803 C C . GLN A 1 104 ? -8.859 -8.625 0.434 1 93.38 104 GLN A C 1
ATOM 805 O O . GLN A 1 104 ? -8.742 -7.469 0.035 1 93.38 104 GLN A O 1
ATOM 810 N N . GLY A 1 105 ? -9.211 -9.578 -0.34 1 93.88 105 GLY A N 1
ATOM 811 C CA . GLY A 1 105 ? -9.602 -9.336 -1.721 1 93.88 105 GLY A CA 1
ATOM 812 C C . GLY A 1 105 ? -10.945 -8.656 -1.854 1 93.88 105 GLY A C 1
ATOM 813 O O . GLY A 1 105 ? -11.695 -8.555 -0.878 1 93.88 105 GLY A O 1
ATOM 814 N N . PRO A 1 106 ? -11.273 -8.172 -3.002 1 95.62 106 PRO A N 1
ATOM 815 C CA . PRO A 1 106 ? -12.523 -7.457 -3.264 1 95.62 106 PRO A CA 1
ATOM 816 C C . PRO A 1 106 ? -13.75 -8.367 -3.189 1 95.62 106 PRO A C 1
ATOM 818 O O . PRO A 1 106 ? -13.625 -9.594 -3.262 1 95.62 106 PRO A O 1
ATOM 821 N N . THR A 1 107 ? -14.891 -7.754 -2.992 1 96.31 107 THR A N 1
ATOM 822 C CA . THR A 1 107 ? -16.172 -8.453 -3.096 1 96.31 107 THR A CA 1
ATOM 823 C C . THR A 1 107 ? -16.578 -8.617 -4.555 1 96.31 107 THR A C 1
ATOM 825 O O . THR A 1 107 ? -16.766 -7.625 -5.266 1 96.31 107 THR A O 1
ATOM 828 N N . LEU A 1 108 ? -16.75 -9.828 -4.969 1 97.75 108 LEU A N 1
ATOM 829 C CA . LEU A 1 108 ? -17.141 -10.117 -6.344 1 97.75 108 LEU A CA 1
ATOM 830 C C . LEU A 1 108 ? -18.656 -10.172 -6.484 1 97.75 108 LEU A C 1
ATOM 832 O O . LEU A 1 108 ? -19.328 -10.789 -5.664 1 97.75 108 LEU A O 1
ATOM 836 N N . THR A 1 109 ? -19.188 -9.523 -7.445 1 97.69 109 THR A N 1
ATOM 837 C CA . THR A 1 109 ? -20.625 -9.578 -7.75 1 97.69 109 THR A CA 1
ATOM 838 C C . THR A 1 109 ? -20.922 -10.734 -8.703 1 97.69 109 THR A C 1
ATOM 840 O O . THR A 1 109 ? -20 -11.32 -9.289 1 97.69 109 THR A O 1
ATOM 843 N N . GLU A 1 110 ? -22.188 -11.047 -8.859 1 97.62 110 GLU A N 1
ATOM 844 C CA . GLU A 1 110 ? -22.594 -12.062 -9.828 1 97.62 110 GLU A CA 1
ATOM 845 C C . GLU A 1 110 ? -22.188 -11.672 -11.242 1 97.62 110 GLU A C 1
ATOM 847 O O . GLU A 1 110 ? -21.828 -12.531 -12.047 1 97.62 110 GLU A O 1
ATOM 852 N N . GLU A 1 111 ? -22.266 -10.43 -11.5 1 98.25 111 GLU A N 1
ATOM 853 C CA . GLU A 1 111 ? -21.859 -9.93 -12.812 1 98.25 111 GLU A CA 1
ATOM 854 C C . GLU A 1 111 ? -20.375 -10.18 -13.062 1 98.25 111 GLU A C 1
ATOM 856 O O . GLU A 1 111 ? -19.984 -10.562 -14.164 1 98.25 111 GLU A O 1
ATOM 861 N N . ASN A 1 112 ? -19.547 -9.914 -12.055 1 98.56 112 ASN A N 1
ATOM 862 C CA . ASN A 1 112 ? -18.125 -10.195 -12.172 1 98.56 112 ASN A CA 1
ATOM 863 C C . ASN A 1 112 ? -17.875 -11.664 -12.492 1 98.56 112 ASN A C 1
ATOM 865 O O . ASN A 1 112 ? -17.062 -11.984 -13.375 1 98.56 112 ASN A O 1
ATOM 869 N N . LEU A 1 113 ? -18.562 -12.555 -11.773 1 98.31 113 LEU A N 1
ATOM 870 C CA . LEU A 1 113 ? -18.391 -13.992 -11.977 1 98.31 113 LEU A CA 1
ATOM 871 C C . LEU A 1 113 ? -18.781 -14.391 -13.398 1 98.31 113 LEU A C 1
ATOM 873 O O . LEU A 1 113 ? -18.047 -15.125 -14.062 1 98.31 113 LEU A O 1
ATOM 877 N N . GLN A 1 114 ? -19.875 -13.859 -13.867 1 98.38 114 GLN A N 1
ATOM 878 C CA . GLN A 1 114 ? -20.375 -14.195 -15.195 1 98.38 114 GLN A CA 1
ATOM 879 C C . GLN A 1 114 ? -19.391 -13.719 -16.281 1 98.38 114 GLN A C 1
ATOM 881 O O . GLN A 1 114 ? -19.219 -14.391 -17.297 1 98.38 114 GLN A O 1
ATOM 886 N N . GLU A 1 115 ? -18.797 -12.594 -16.094 1 98.69 115 GLU A N 1
ATOM 887 C CA . GLU A 1 115 ? -17.844 -12.078 -17.062 1 98.69 115 GLU A CA 1
ATOM 888 C C . GLU A 1 115 ? -16.641 -13.023 -17.203 1 98.69 115 GLU A C 1
ATOM 890 O O . GLU A 1 115 ? -16.172 -13.258 -18.312 1 98.69 115 GLU A O 1
ATOM 895 N N . LEU A 1 116 ? -16.172 -13.516 -16.094 1 98.69 116 LEU A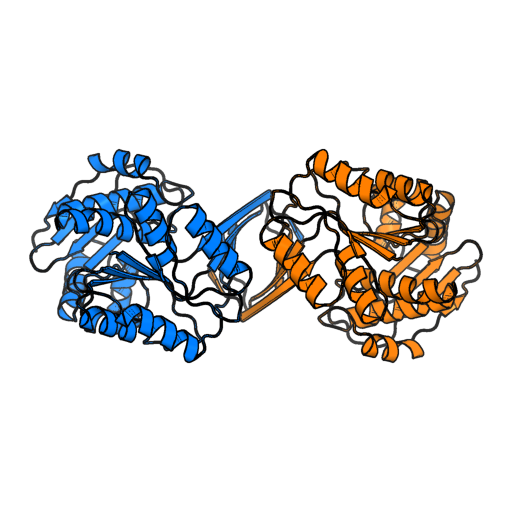 N 1
ATOM 896 C CA . LEU A 1 116 ? -15.062 -14.461 -16.156 1 98.69 116 LEU A CA 1
ATOM 897 C C . LEU A 1 116 ? -15.492 -15.758 -16.828 1 98.69 116 LEU A C 1
ATOM 899 O O . LEU A 1 116 ? -14.758 -16.312 -17.656 1 98.69 116 LEU A O 1
ATOM 903 N N . TYR A 1 117 ? -16.688 -16.266 -16.453 1 98.5 117 TYR A N 1
ATOM 904 C CA . TYR A 1 117 ? -17.203 -17.469 -17.078 1 98.5 117 TYR A CA 1
ATOM 905 C C . TYR A 1 117 ? -17.297 -17.312 -18.594 1 98.5 117 TYR A C 1
ATOM 907 O O . TYR A 1 117 ? -16.984 -18.234 -19.344 1 98.5 117 TYR A O 1
ATOM 915 N N . GLN A 1 118 ? -17.688 -16.156 -18.984 1 98.31 118 GLN A N 1
ATOM 916 C CA . GLN A 1 118 ? -17.797 -15.891 -20.422 1 98.31 118 GLN A CA 1
ATOM 917 C C . GLN A 1 118 ? -16.422 -15.953 -21.094 1 98.31 118 GLN A C 1
ATOM 919 O O . GLN A 1 118 ? -16.312 -16.422 -22.219 1 98.31 118 GLN A O 1
ATOM 924 N N . GLN A 1 119 ? -15.406 -15.43 -20.469 1 98.44 119 GLN A N 1
ATOM 925 C CA . GLN A 1 119 ? -14.055 -15.531 -21.016 1 98.44 119 GLN A CA 1
ATOM 926 C C . GLN A 1 119 ? -13.656 -16.984 -21.234 1 98.44 119 GLN A C 1
ATOM 928 O O . GLN A 1 119 ? -13.016 -17.328 -22.234 1 98.44 119 GLN A O 1
ATOM 933 N N . PHE A 1 120 ? -14.023 -17.844 -20.312 1 98.5 120 PHE A N 1
ATOM 934 C CA . PHE A 1 120 ? -13.672 -19.266 -20.391 1 98.5 120 PHE A CA 1
ATOM 935 C C . PHE A 1 120 ? -14.461 -19.938 -21.516 1 98.5 120 PHE A C 1
ATOM 937 O O . PHE A 1 120 ? -14 -20.922 -22.094 1 98.5 120 PHE A O 1
ATOM 944 N N . SER A 1 121 ? -15.633 -19.422 -21.797 1 96.12 121 SER A N 1
ATOM 945 C CA . SER A 1 121 ? -16.453 -19.969 -22.875 1 96.12 121 SER A CA 1
ATOM 946 C C . SER A 1 121 ? -15.812 -19.719 -24.234 1 96.12 121 SER A C 1
ATOM 948 O O . SER A 1 121 ? -16.188 -20.359 -25.219 1 96.12 121 SER A O 1
ATOM 950 N N . SER A 1 122 ? -14.875 -18.828 -24.266 1 96.12 122 SER A N 1
ATOM 951 C CA . SER A 1 122 ? -14.234 -18.484 -25.531 1 96.12 122 SER A CA 1
ATOM 952 C C . SER A 1 122 ? -12.961 -19.297 -25.734 1 96.12 122 SER A C 1
ATOM 954 O O . SER A 1 122 ? -12.266 -19.125 -26.734 1 96.12 122 SER A O 1
ATOM 956 N N . LEU A 1 123 ? -12.625 -20.141 -24.797 1 98 123 LEU A N 1
ATOM 957 C CA . LEU A 1 123 ? -11.469 -21.016 -24.922 1 98 123 LEU A CA 1
ATOM 958 C C . LEU A 1 123 ? -11.648 -21.969 -26.094 1 98 123 LEU A C 1
ATOM 960 O O . LEU A 1 123 ? -12.773 -22.203 -26.547 1 98 123 LEU A O 1
ATOM 964 N N . GLU A 1 124 ? -10.578 -22.469 -26.562 1 97.69 124 GLU A N 1
ATOM 965 C CA . GLU A 1 124 ? -10.594 -23.391 -27.688 1 97.69 124 GLU A CA 1
ATOM 966 C C . GLU A 1 124 ? -9.797 -24.656 -27.375 1 97.69 124 GLU A C 1
ATOM 968 O O . GLU A 1 124 ? -9.023 -24.688 -26.422 1 97.69 124 GLU A O 1
ATOM 973 N N . GLU A 1 125 ? -10 -25.625 -28.281 1 97.38 125 GLU A N 1
ATOM 974 C CA . GLU A 1 125 ? -9.242 -26.859 -28.156 1 97.38 125 GLU A CA 1
ATOM 975 C C . GLU A 1 125 ? -7.742 -26.609 -28.25 1 97.38 125 GLU A C 1
ATOM 977 O O . GLU A 1 125 ? -7.289 -25.875 -29.141 1 97.38 125 GLU A O 1
ATOM 982 N N . GLY A 1 126 ? -7.07 -27.156 -27.359 1 95.62 126 GLY A N 1
ATOM 983 C CA . GLY A 1 126 ? -5.621 -27 -27.375 1 95.62 126 GLY A CA 1
ATOM 984 C C . GLY A 1 126 ? -5.121 -25.906 -26.453 1 95.62 126 GLY A C 1
ATOM 985 O O . GLY A 1 126 ? -3.926 -25.844 -26.156 1 95.62 126 GLY A O 1
ATOM 986 N N . ASP A 1 127 ? -6.031 -25.016 -26 1 98.25 127 ASP A N 1
ATOM 987 C CA . ASP A 1 127 ? -5.641 -24 -25.031 1 98.25 127 ASP A CA 1
ATOM 988 C C . ASP A 1 127 ? -5.23 -24.625 -23.703 1 98.25 127 ASP A C 1
ATOM 990 O O . ASP A 1 127 ? -5.676 -25.719 -23.359 1 98.25 127 ASP A O 1
ATOM 994 N N . PHE A 1 128 ? -4.293 -23.984 -23.016 1 98.75 128 PHE A N 1
ATOM 995 C CA . PHE A 1 128 ? -3.986 -24.297 -21.625 1 98.75 128 PHE A CA 1
ATOM 996 C C . PHE A 1 128 ? -4.488 -23.203 -20.703 1 98.75 128 PHE A C 1
ATOM 998 O O . PHE A 1 128 ? -4.379 -22.016 -21.031 1 98.75 128 PHE A O 1
ATOM 1005 N N . VAL A 1 129 ? -5.016 -23.594 -19.562 1 98.81 129 VAL A N 1
ATOM 1006 C CA . VAL A 1 129 ? -5.445 -22.625 -18.547 1 98.81 129 VAL A CA 1
ATOM 1007 C C . VAL A 1 129 ? -4.844 -23.016 -17.203 1 98.81 129 VAL A C 1
ATOM 1009 O O . VAL A 1 129 ? -5.047 -24.125 -16.719 1 98.81 129 VAL A O 1
ATOM 1012 N N . VAL A 1 130 ? -4.121 -22.094 -16.609 1 98.81 130 VAL A N 1
ATOM 1013 C CA . VAL A 1 130 ? -3.555 -22.281 -15.281 1 98.81 130 VAL A CA 1
ATOM 1014 C C . VAL A 1 130 ? -4.461 -21.625 -14.234 1 98.81 130 VAL A C 1
ATOM 1016 O O . VAL A 1 130 ? -4.688 -20.406 -14.281 1 98.81 130 VAL A O 1
ATOM 1019 N N . LEU A 1 131 ? -5 -22.406 -13.383 1 98.31 131 LEU A N 1
ATOM 1020 C CA . LEU A 1 131 ? -5.746 -21.906 -12.234 1 98.31 131 LEU A CA 1
ATOM 1021 C C . LEU A 1 131 ? -4.887 -21.953 -10.969 1 98.31 131 LEU A C 1
ATOM 1023 O O . LEU A 1 131 ? -4.578 -23.031 -10.461 1 98.31 131 LEU A O 1
ATOM 1027 N N . ALA A 1 132 ? -4.508 -20.797 -10.547 1 96.44 132 ALA A N 1
ATOM 1028 C CA . ALA A 1 132 ? -3.535 -20.797 -9.453 1 96.44 132 ALA A CA 1
ATOM 1029 C C . ALA A 1 132 ? -3.846 -19.688 -8.445 1 96.44 132 ALA A C 1
ATOM 1031 O O . ALA A 1 132 ? -4.297 -18.609 -8.82 1 96.44 132 ALA A O 1
ATOM 1032 N N . GLY A 1 133 ? -3.562 -20 -7.18 1 94.19 133 GLY A N 1
ATOM 1033 C CA . GLY A 1 133 ? -3.697 -19 -6.137 1 94.19 133 GLY A CA 1
ATOM 1034 C C . GLY A 1 133 ? -4.945 -19.188 -5.293 1 94.19 133 GLY A C 1
ATOM 1035 O O . GLY A 1 133 ? -5.676 -20.156 -5.457 1 94.19 133 GLY A O 1
ATOM 1036 N N . SER A 1 134 ? -5.246 -18.203 -4.438 1 93.19 134 SER A N 1
ATOM 1037 C CA . SER A 1 134 ? -6.344 -18.281 -3.479 1 93.19 134 SER A CA 1
ATOM 1038 C C . SER A 1 134 ? -7.648 -17.781 -4.086 1 93.19 134 SER A C 1
ATOM 1040 O O . SER A 1 134 ? -7.633 -17.031 -5.066 1 93.19 134 SER A O 1
ATOM 1042 N N . ILE A 1 135 ? -8.68 -18.312 -3.516 1 94 135 ILE A N 1
ATOM 1043 C CA . ILE A 1 135 ? -10.023 -17.891 -3.902 1 94 135 ILE A CA 1
ATOM 1044 C C . ILE A 1 135 ? -10.516 -16.797 -2.957 1 94 135 ILE A C 1
ATOM 1046 O O . ILE A 1 135 ? -10.477 -16.969 -1.735 1 94 135 ILE A O 1
ATOM 1050 N N . PRO A 1 136 ? -10.914 -15.633 -3.516 1 94.06 136 PRO A N 1
ATOM 1051 C CA . PRO A 1 136 ? -11.492 -14.625 -2.621 1 94.06 136 PRO A CA 1
ATOM 1052 C C . PRO A 1 136 ? -12.664 -15.156 -1.803 1 94.06 136 PRO A C 1
ATOM 1054 O O . PRO A 1 136 ? -13.453 -15.969 -2.301 1 94.06 136 PRO A O 1
ATOM 1057 N N . SER A 1 137 ? -12.844 -14.641 -0.577 1 92.19 137 SER A N 1
ATOM 1058 C CA . SER A 1 137 ? -13.891 -15.125 0.316 1 92.19 137 SER A CA 1
ATOM 1059 C C . SER A 1 137 ? -15.273 -14.852 -0.261 1 92.19 137 SER A C 1
ATOM 1061 O O . SER A 1 137 ? -16.25 -15.523 0.1 1 92.19 137 SER A O 1
ATOM 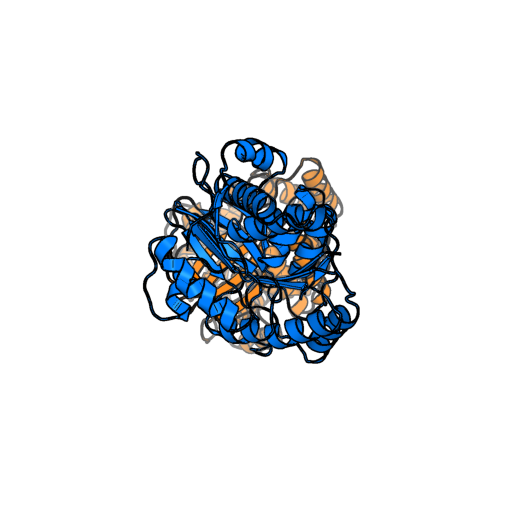1063 N N . SER A 1 138 ? -15.344 -13.852 -1.12 1 94.12 138 SER A N 1
ATOM 1064 C CA . SER A 1 138 ? -16.625 -13.453 -1.688 1 94.12 138 SER A CA 1
ATOM 1065 C C . SER A 1 138 ? -17 -14.328 -2.877 1 94.12 138 SER A C 1
ATOM 1067 O O . SER A 1 138 ? -18.125 -14.258 -3.373 1 94.12 138 SER A O 1
ATOM 1069 N N . ALA A 1 139 ? -16.109 -15.141 -3.393 1 95.06 139 ALA A N 1
ATOM 1070 C CA . ALA A 1 139 ? -16.375 -16.031 -4.52 1 95.06 139 ALA A CA 1
ATOM 1071 C C . ALA A 1 139 ? -16.906 -17.375 -4.043 1 95.06 139 ALA A C 1
ATOM 1073 O O . ALA A 1 139 ? -16.656 -17.781 -2.906 1 95.06 139 ALA A O 1
ATOM 1074 N N . PRO A 1 140 ? -17.656 -18.047 -4.938 1 95.38 140 PRO A N 1
ATOM 1075 C CA . PRO A 1 140 ? -18.031 -19.422 -4.594 1 95.38 140 PRO A CA 1
ATOM 1076 C C . PRO A 1 140 ? -16.828 -20.328 -4.344 1 95.38 140 PRO A C 1
ATOM 1078 O O . PRO A 1 140 ? -15.844 -20.266 -5.094 1 95.38 140 PRO A O 1
ATOM 1081 N N . LYS A 1 141 ? -16.891 -21.188 -3.352 1 92.75 141 LYS A N 1
ATOM 1082 C CA . LYS A 1 141 ? -15.766 -22.031 -2.955 1 92.75 141 LYS A CA 1
ATOM 1083 C C . LYS A 1 141 ? -15.391 -23.016 -4.07 1 92.75 141 LYS A C 1
ATOM 1085 O O . LYS A 1 141 ? -14.242 -23.453 -4.156 1 92.75 141 LYS A O 1
ATOM 1090 N N . ASP A 1 142 ? -16.375 -23.297 -4.863 1 95.12 142 ASP A N 1
ATOM 1091 C CA . ASP A 1 142 ? -16.141 -24.297 -5.902 1 95.12 142 ASP A CA 1
ATOM 1092 C C . ASP A 1 142 ? -15.836 -23.641 -7.246 1 95.12 142 ASP A C 1
ATOM 1094 O O . ASP A 1 142 ? -16 -24.25 -8.297 1 95.12 142 ASP A O 1
ATOM 1098 N N . ILE A 1 143 ? -15.406 -22.422 -7.246 1 96.81 143 ILE A N 1
ATOM 1099 C CA . ILE A 1 143 ? -15.234 -21.672 -8.484 1 96.81 143 ILE A CA 1
ATOM 1100 C C . ILE A 1 143 ? -14.188 -22.344 -9.367 1 96.81 143 ILE A C 1
ATOM 1102 O O . ILE A 1 143 ? -14.344 -22.406 -10.586 1 96.81 143 ILE A O 1
ATOM 1106 N N . TYR A 1 144 ? -13.156 -22.891 -8.812 1 97.06 144 TYR A N 1
ATOM 1107 C CA . TYR A 1 144 ? -12.141 -23.547 -9.625 1 97.06 144 TYR A CA 1
ATOM 1108 C C . TYR A 1 144 ? -12.695 -24.828 -10.258 1 97.06 144 TYR A C 1
ATOM 1110 O O . TYR A 1 144 ? -12.297 -25.203 -11.359 1 97.06 144 TYR A O 1
ATOM 1118 N N . VAL A 1 145 ? -13.641 -25.484 -9.57 1 97.38 145 VAL A N 1
ATOM 1119 C CA . VAL A 1 145 ? -14.328 -26.625 -10.156 1 97.38 145 VAL A CA 1
ATOM 1120 C C . VAL A 1 145 ? -15.117 -26.188 -11.383 1 97.38 145 VAL A C 1
ATOM 1122 O O . VAL A 1 145 ? -14.992 -26.781 -12.453 1 97.38 145 VAL A O 1
ATOM 1125 N N . THR A 1 146 ? -15.836 -25.109 -11.195 1 97.62 146 THR A N 1
ATOM 1126 C CA . THR A 1 146 ? -16.656 -24.562 -12.273 1 97.62 146 THR A CA 1
ATOM 1127 C C . THR A 1 146 ? -15.789 -24.172 -13.469 1 97.62 146 THR A C 1
ATOM 1129 O O . THR A 1 146 ? -16.094 -24.531 -14.609 1 97.62 146 THR A O 1
ATOM 1132 N N . LEU A 1 147 ? -14.742 -23.484 -13.227 1 98.31 147 LEU A N 1
ATOM 1133 C CA . LEU A 1 147 ? -13.859 -23 -14.289 1 98.31 147 LEU A CA 1
ATOM 1134 C C . LEU A 1 147 ? -13.188 -24.172 -15 1 98.31 147 LEU A C 1
ATOM 1136 O O . LEU A 1 147 ? -13 -24.141 -16.219 1 98.31 147 LEU A O 1
ATOM 1140 N N . THR A 1 148 ? -12.781 -25.188 -14.227 1 98.06 148 THR A N 1
ATOM 1141 C CA . THR A 1 148 ? -12.172 -26.375 -14.82 1 98.06 148 THR A CA 1
ATOM 1142 C C . THR A 1 148 ? -13.148 -27.062 -15.773 1 98.06 148 THR A C 1
ATOM 1144 O O . THR A 1 148 ? -12.789 -27.422 -16.891 1 98.06 148 THR A O 1
ATOM 1147 N N . LYS A 1 149 ? -14.367 -27.188 -15.352 1 97.5 149 LYS A N 1
ATOM 1148 C CA . LYS A 1 149 ? -15.398 -27.812 -16.172 1 97.5 149 LYS A CA 1
ATOM 1149 C C . LYS A 1 149 ? -15.609 -27.016 -17.469 1 97.5 149 LYS A C 1
ATOM 1151 O O . LYS A 1 149 ? -15.648 -27.609 -18.562 1 97.5 149 LYS A O 1
ATOM 1156 N N . LEU A 1 150 ? -15.766 -25.75 -17.328 1 98.06 150 LEU A N 1
ATOM 1157 C CA . LEU A 1 150 ? -15.977 -24.891 -18.484 1 98.06 150 LEU A CA 1
ATOM 1158 C C . LEU A 1 150 ? -14.828 -25.016 -19.484 1 98.06 150 LEU A C 1
ATOM 1160 O O . LEU A 1 150 ? -15.055 -25.141 -20.688 1 98.06 150 LEU A O 1
ATOM 1164 N N . ALA A 1 151 ? -13.609 -25 -18.984 1 98.56 151 ALA A N 1
ATOM 1165 C CA . ALA A 1 151 ? -12.43 -25.094 -19.844 1 98.56 151 ALA A CA 1
ATOM 1166 C C . ALA A 1 151 ? -12.383 -26.438 -20.562 1 98.56 151 ALA A C 1
ATOM 1168 O O . ALA A 1 151 ? -12.125 -26.484 -21.781 1 98.56 151 ALA A O 1
ATOM 1169 N N . ARG A 1 152 ? -12.656 -27.484 -19.891 1 97.5 152 ARG A N 1
ATOM 1170 C CA . ARG A 1 152 ? -12.586 -28.828 -20.469 1 97.5 152 ARG A CA 1
ATOM 1171 C C . ARG A 1 152 ? -13.672 -29.031 -21.516 1 97.5 152 ARG A C 1
ATOM 1173 O O . ARG A 1 152 ? -13.461 -29.719 -22.516 1 97.5 152 ARG A O 1
ATOM 1180 N N . GLU A 1 153 ? -14.781 -28.438 -21.219 1 97.19 153 GLU A N 1
ATOM 1181 C CA . GLU A 1 153 ? -15.867 -28.5 -22.203 1 97.19 153 GLU A CA 1
ATOM 1182 C C . GLU A 1 153 ? -15.445 -27.906 -23.531 1 97.19 153 GLU A C 1
ATOM 1184 O O . GLU A 1 153 ? -15.93 -28.312 -24.594 1 97.19 153 GLU A O 1
ATOM 1189 N N . LYS A 1 154 ? -14.57 -27 -23.484 1 97.81 154 LYS A N 1
ATOM 1190 C CA . LYS A 1 154 ? -14.102 -26.328 -24.703 1 97.81 154 LYS A CA 1
ATOM 1191 C C . LYS A 1 154 ? -12.867 -27.031 -25.266 1 97.81 154 LYS A C 1
ATOM 1193 O O . LYS A 1 154 ? -12.312 -26.594 -26.281 1 97.81 154 LYS A O 1
ATOM 1198 N N . GLY A 1 155 ? -12.422 -28.078 -24.562 1 97.62 155 GLY A N 1
ATOM 1199 C CA . GLY A 1 155 ? -11.281 -28.844 -25.031 1 97.62 155 GLY A CA 1
ATOM 1200 C C . GLY A 1 155 ? -9.953 -28.281 -24.531 1 97.62 155 GLY A C 1
ATOM 1201 O O . GLY A 1 155 ? -8.891 -28.703 -24.984 1 97.62 155 GLY A O 1
ATOM 1202 N N . ALA A 1 156 ? -9.984 -27.344 -23.641 1 98.38 156 ALA A N 1
ATOM 1203 C CA . ALA A 1 156 ? -8.766 -26.781 -23.078 1 98.38 156 ALA A CA 1
ATOM 1204 C C . ALA A 1 156 ? -8.188 -27.688 -21.984 1 98.38 156 ALA A C 1
ATOM 1206 O O . ALA A 1 156 ? -8.914 -28.5 -21.391 1 98.38 156 ALA A O 1
ATOM 1207 N N . ARG A 1 157 ? -6.918 -27.641 -21.75 1 98.5 157 ARG A N 1
ATOM 1208 C CA . ARG A 1 157 ? -6.223 -28.375 -20.703 1 98.5 157 ARG A CA 1
ATOM 1209 C C . ARG A 1 157 ? -5.984 -27.484 -19.484 1 98.5 157 ARG A C 1
ATOM 1211 O O . ARG A 1 157 ? -5.496 -26.359 -19.609 1 98.5 157 ARG A O 1
ATOM 1218 N N . VAL A 1 158 ? -6.32 -28 -18.312 1 98.62 158 VAL A N 1
ATOM 1219 C CA . VAL A 1 158 ? -6.324 -27.188 -17.109 1 98.62 158 VAL A CA 1
ATOM 1220 C C . VAL A 1 158 ? -5.172 -27.594 -16.203 1 98.62 158 VAL A C 1
ATOM 1222 O O . VAL A 1 158 ? -4.973 -28.781 -15.938 1 98.62 158 VAL A O 1
ATOM 1225 N N . VAL A 1 159 ? -4.414 -26.641 -15.781 1 98.69 159 VAL A N 1
ATOM 1226 C CA . VAL A 1 159 ? -3.35 -26.781 -14.789 1 98.69 159 VAL A CA 1
ATOM 1227 C C . VAL A 1 159 ? -3.787 -26.156 -13.469 1 98.69 159 VAL A C 1
ATOM 1229 O O . VAL A 1 159 ? -4.258 -25.016 -13.438 1 98.69 159 VAL A O 1
ATOM 1232 N N . VAL A 1 160 ? -3.639 -26.891 -12.391 1 97.88 160 VAL A N 1
ATOM 1233 C CA . VAL A 1 160 ? -4.109 -26.391 -11.102 1 97.88 160 VAL A CA 1
ATOM 1234 C C . VAL A 1 160 ? -2.943 -26.312 -10.117 1 97.88 160 VAL A C 1
ATOM 1236 O O . VAL A 1 160 ? -2.244 -27.297 -9.898 1 97.88 160 VAL A O 1
ATOM 1239 N N . ASP A 1 161 ? -2.719 -25.172 -9.602 1 96.25 161 ASP A N 1
ATOM 1240 C CA . ASP A 1 161 ? -1.731 -24.938 -8.555 1 96.25 161 ASP A CA 1
ATOM 1241 C C . ASP A 1 161 ? -2.332 -24.109 -7.41 1 96.25 161 ASP A C 1
ATOM 1243 O O . ASP A 1 161 ? -2.059 -22.922 -7.281 1 96.25 161 ASP A O 1
ATOM 1247 N N . THR A 1 162 ? -3.154 -24.734 -6.629 1 91.06 162 THR A N 1
ATOM 1248 C CA . THR A 1 162 ? -3.775 -24.156 -5.438 1 91.06 162 THR A CA 1
ATOM 1249 C C . THR A 1 162 ? -3.648 -25.109 -4.25 1 91.06 162 THR A C 1
ATOM 1251 O O . THR A 1 162 ? -3.121 -26.219 -4.387 1 91.06 162 THR A O 1
ATOM 1254 N N . SER A 1 163 ? -4.008 -24.609 -3.059 1 82.44 163 SER A N 1
ATOM 1255 C CA . SER A 1 163 ? -3.852 -25.422 -1.859 1 82.44 163 SER A CA 1
ATOM 1256 C C . SER A 1 163 ? -5.199 -25.719 -1.221 1 82.44 163 SER A C 1
ATOM 1258 O O . SER A 1 163 ? -6.23 -25.203 -1.648 1 82.44 163 SER A O 1
ATOM 1260 N N . GLY A 1 164 ? -5.098 -26.734 -0.305 1 83 164 GLY A N 1
ATOM 1261 C CA . GLY A 1 164 ? -6.254 -27.016 0.523 1 83 164 GLY A CA 1
ATOM 1262 C C . GLY A 1 164 ? -7.027 -28.234 0.059 1 83 164 GLY A C 1
ATOM 1263 O O . GLY A 1 164 ? -6.746 -28.797 -1.007 1 83 164 GLY A O 1
ATOM 1264 N N . LYS A 1 165 ? -7.992 -28.578 0.826 1 81.44 165 LYS A N 1
ATOM 1265 C CA . LYS A 1 165 ? -8.758 -29.797 0.589 1 81.44 165 LYS A CA 1
ATOM 1266 C C . LYS A 1 165 ? -9.672 -29.656 -0.623 1 81.44 165 LYS A C 1
ATOM 1268 O O . LYS A 1 165 ? -10.078 -30.641 -1.226 1 81.44 165 LYS A O 1
ATOM 1273 N N . ASP A 1 166 ? -9.898 -28.484 -0.982 1 84.56 166 ASP A N 1
ATOM 1274 C CA . ASP A 1 166 ? -10.75 -28.234 -2.141 1 84.56 166 ASP A CA 1
ATOM 1275 C C . ASP A 1 166 ? -10.07 -28.688 -3.43 1 84.56 166 ASP A C 1
ATOM 1277 O O . ASP A 1 166 ? -10.734 -28.859 -4.457 1 84.56 166 ASP A O 1
ATOM 1281 N N . LEU A 1 167 ? -8.805 -28.875 -3.352 1 91.12 167 LEU A N 1
ATOM 1282 C CA . LEU A 1 167 ? -8.062 -29.391 -4.504 1 91.12 167 LEU A CA 1
ATOM 1283 C C . LEU A 1 167 ? -8.641 -30.719 -4.973 1 91.12 167 LEU A C 1
ATOM 1285 O O . LEU A 1 167 ? -8.695 -30.984 -6.176 1 91.12 167 LEU A O 1
ATOM 1289 N N . LEU A 1 168 ? -9.125 -31.531 -4.047 1 94 168 LEU A N 1
ATOM 1290 C CA . LEU A 1 168 ? -9.656 -32.844 -4.383 1 94 168 LEU A CA 1
ATOM 1291 C C . LEU A 1 168 ? -10.891 -32.719 -5.273 1 94 168 LEU A C 1
ATOM 1293 O O . LEU A 1 168 ? -11.102 -33.562 -6.156 1 94 168 LEU A O 1
ATOM 1297 N N . ASP A 1 169 ? -11.68 -31.719 -5.023 1 95.19 169 ASP A N 1
ATOM 1298 C CA . ASP A 1 169 ? -12.867 -31.516 -5.844 1 95.19 169 ASP A CA 1
ATOM 1299 C C . ASP A 1 169 ? -12.492 -31.094 -7.262 1 95.19 169 ASP A C 1
ATOM 1301 O O . ASP A 1 169 ? -13.18 -31.422 -8.227 1 95.19 169 ASP A O 1
ATOM 1305 N N . ILE A 1 170 ? -11.43 -30.375 -7.371 1 96.5 170 ILE A N 1
ATOM 1306 C CA . ILE A 1 170 ? -10.953 -29.922 -8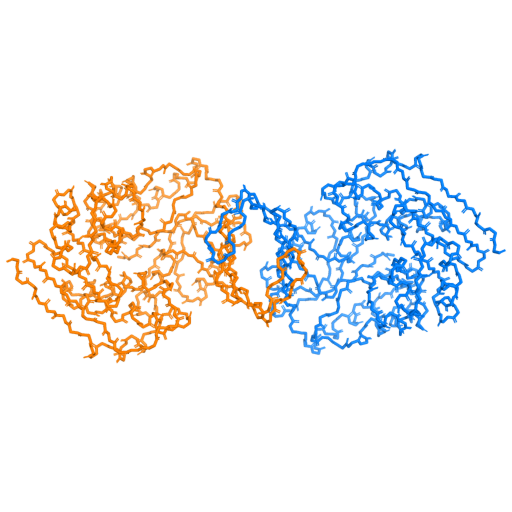.672 1 96.5 170 ILE A CA 1
ATOM 1307 C C . ILE A 1 170 ? -10.375 -31.109 -9.445 1 96.5 170 ILE A C 1
ATOM 1309 O O . ILE A 1 170 ? -10.57 -31.219 -10.656 1 96.5 170 ILE A O 1
ATOM 1313 N N . VAL A 1 171 ? -9.703 -32 -8.758 1 97.31 171 VAL A N 1
ATOM 1314 C CA . VAL A 1 171 ? -9.055 -33.156 -9.328 1 97.31 171 VAL A CA 1
ATOM 1315 C C . VAL A 1 171 ? -10.086 -34.031 -10.055 1 97.31 171 VAL A C 1
ATO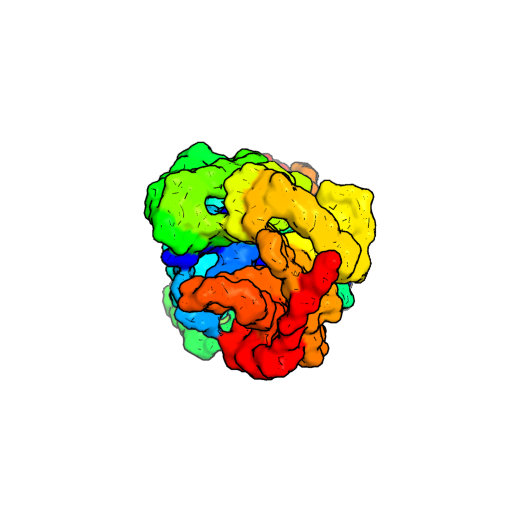M 1317 O O . VAL A 1 171 ? -9.82 -34.531 -11.156 1 97.31 171 VAL A O 1
ATOM 1320 N N . LYS A 1 172 ? -11.227 -34.125 -9.492 1 97 172 LYS A N 1
ATOM 1321 C CA . LYS A 1 172 ? -12.281 -34.969 -10.039 1 97 172 LYS A CA 1
ATOM 1322 C C . LYS A 1 172 ? -12.734 -34.469 -11.406 1 97 172 LYS A C 1
ATOM 1324 O O . LYS A 1 172 ? -13.383 -35.188 -12.164 1 97 172 LYS A O 1
ATOM 1329 N N . GLU A 1 173 ? -12.414 -33.25 -11.727 1 97 173 GLU A N 1
ATOM 1330 C CA . GLU A 1 173 ? -12.844 -32.656 -12.992 1 97 173 GLU A CA 1
ATOM 1331 C C . GLU A 1 173 ? -11.812 -32.906 -14.094 1 97 173 GLU A C 1
ATOM 1333 O O . GLU A 1 173 ? -11.969 -32.438 -15.219 1 97 173 GLU A O 1
ATOM 1338 N N . GLY A 1 174 ? -10.758 -33.562 -13.812 1 97.56 174 GLY A N 1
ATOM 1339 C CA . GLY A 1 174 ? -9.836 -34.094 -14.812 1 97.56 174 GLY A CA 1
ATOM 1340 C C . GLY A 1 174 ? -8.844 -33.062 -15.305 1 97.56 174 GLY A C 1
ATOM 1341 O O . GLY A 1 174 ? -8.688 -32.875 -16.516 1 97.56 174 GLY A O 1
ATOM 1342 N N . PRO A 1 175 ? -8.203 -32.312 -14.391 1 98.38 175 PRO A N 1
ATOM 1343 C CA . PRO A 1 175 ? -7.16 -31.391 -14.836 1 98.38 175 PRO A CA 1
ATOM 1344 C C . PRO A 1 175 ? -5.984 -32.094 -15.508 1 98.38 175 PRO A C 1
ATOM 1346 O O . PRO A 1 175 ? -5.746 -33.281 -15.258 1 98.38 175 PRO A O 1
ATOM 1349 N N . PHE A 1 176 ? -5.32 -31.375 -16.422 1 98.44 176 PHE A N 1
ATOM 1350 C CA . PHE A 1 176 ? -4.137 -31.875 -17.094 1 98.44 176 PHE A CA 1
ATOM 1351 C C . PHE A 1 176 ? -3.041 -32.219 -16.094 1 98.44 176 PHE A C 1
ATOM 1353 O O . PHE A 1 176 ? -2.473 -33.312 -16.141 1 98.44 176 PHE A O 1
ATOM 1360 N N . PHE A 1 177 ? -2.725 -31.281 -15.219 1 95.19 177 PHE A N 1
ATOM 1361 C CA . PHE A 1 177 ? -1.946 -31.688 -14.055 1 95.19 177 PHE A CA 1
ATOM 1362 C C . PHE A 1 177 ? -2.238 -30.781 -12.867 1 95.19 177 PHE A C 1
ATOM 1364 O O . PHE A 1 177 ? -2.76 -29.672 -13.039 1 95.19 177 PHE A O 1
ATOM 1371 N N . ILE A 1 178 ? -1.976 -31.297 -11.664 1 97.5 178 ILE A N 1
ATOM 1372 C CA . ILE A 1 178 ? -1.96 -30.531 -10.422 1 97.5 178 ILE A CA 1
ATOM 1373 C C . ILE A 1 178 ? -0.549 -30.531 -9.836 1 97.5 178 ILE A C 1
ATOM 1375 O O . ILE A 1 178 ? 0.249 -31.422 -10.117 1 97.5 178 ILE A O 1
ATOM 1379 N N . LYS A 1 179 ? -0.28 -29.484 -9.062 1 97.44 179 LYS A N 1
ATOM 1380 C CA . LYS A 1 179 ? 1.094 -29.344 -8.586 1 97.44 179 LYS A CA 1
ATOM 1381 C C . LYS A 1 179 ? 1.134 -29.125 -7.078 1 97.44 179 LYS A C 1
ATOM 1383 O O . LYS A 1 179 ? 1.562 -28.062 -6.613 1 97.44 179 LYS A O 1
ATOM 1388 N N . PRO A 1 180 ? 0.906 -30.078 -6.211 1 96.44 180 PRO A N 1
ATOM 1389 C CA . PRO A 1 180 ? 1.148 -29.969 -4.773 1 96.44 180 PRO A CA 1
ATOM 1390 C C . PRO A 1 180 ? 2.625 -30.109 -4.41 1 96.44 180 PRO A C 1
ATOM 1392 O O . PRO A 1 180 ? 3.414 -30.625 -5.207 1 96.44 180 PRO A O 1
ATOM 1395 N N . ASN A 1 181 ? 2.967 -29.562 -3.281 1 95.12 181 ASN A N 1
ATOM 1396 C CA . ASN A 1 181 ? 4.23 -30 -2.695 1 95.12 181 ASN A CA 1
ATOM 1397 C C . ASN A 1 181 ? 4.039 -31.219 -1.802 1 95.12 181 ASN A C 1
ATOM 1399 O O . ASN A 1 181 ? 2.91 -31.672 -1.602 1 95.12 181 ASN A O 1
ATOM 1403 N N . HIS A 1 182 ? 5.133 -31.781 -1.299 1 95.31 182 HIS A N 1
ATOM 1404 C CA . HIS A 1 182 ? 5.039 -33.031 -0.563 1 95.31 182 HIS A CA 1
ATOM 1405 C C . HIS A 1 182 ? 4.25 -32.844 0.73 1 95.31 182 HIS A C 1
ATOM 1407 O O . HIS A 1 182 ? 3.555 -33.781 1.17 1 95.31 182 HIS A O 1
ATOM 1413 N N . HIS A 1 183 ? 4.262 -31.656 1.37 1 94.69 183 HIS A N 1
ATOM 1414 C CA . HIS A 1 183 ? 3.471 -31.406 2.568 1 94.69 183 HIS A CA 1
ATOM 1415 C C . HIS A 1 183 ? 1.983 -31.328 2.238 1 94.69 183 HIS A C 1
ATOM 1417 O O . HIS A 1 183 ? 1.155 -31.906 2.947 1 94.69 183 HIS A O 1
ATOM 1423 N N . GLU A 1 184 ? 1.701 -30.625 1.195 1 94.81 184 GLU A N 1
ATOM 1424 C CA . GLU A 1 184 ? 0.316 -30.484 0.752 1 94.81 184 GLU A CA 1
ATOM 1425 C C . GLU A 1 184 ? -0.267 -31.844 0.353 1 94.81 184 GLU A C 1
ATOM 1427 O O . GLU A 1 184 ? -1.414 -32.156 0.682 1 94.81 184 GLU A O 1
ATOM 1432 N N . LEU A 1 185 ? 0.52 -32.594 -0.374 1 96.12 185 LEU A N 1
ATOM 1433 C CA . LEU A 1 185 ? 0.088 -33.938 -0.762 1 96.12 185 LEU A CA 1
ATOM 1434 C C . LEU A 1 185 ? -0.196 -34.781 0.468 1 96.12 185 LEU A C 1
ATOM 1436 O O . LEU A 1 185 ? -1.216 -35.469 0.526 1 96.12 185 LEU A O 1
ATOM 1440 N N . GLY A 1 186 ? 0.709 -34.719 1.39 1 96.19 186 GLY A N 1
ATOM 1441 C CA . GLY A 1 186 ? 0.5 -35.438 2.639 1 96.19 186 GLY A CA 1
ATOM 1442 C C . GLY A 1 186 ? -0.758 -35 3.369 1 96.19 186 GLY A C 1
ATOM 1443 O O . GLY A 1 186 ? -1.515 -35.844 3.863 1 96.19 186 GLY A O 1
ATOM 1444 N N . GLU A 1 187 ? -0.997 -33.75 3.404 1 95.12 187 GLU A N 1
ATOM 1445 C CA . GLU A 1 187 ? -2.17 -33.188 4.074 1 95.12 187 GLU A CA 1
ATOM 1446 C C . GLU A 1 187 ? -3.461 -33.688 3.436 1 95.12 187 GLU A C 1
ATOM 1448 O O . GLU A 1 187 ? -4.445 -33.938 4.133 1 95.12 187 GLU A O 1
ATOM 1453 N N . LEU A 1 188 ? -3.471 -33.812 2.141 1 94.88 188 LEU A N 1
ATOM 1454 C CA . LEU A 1 188 ? -4.656 -34.25 1.417 1 94.88 188 LEU A CA 1
ATOM 1455 C C . LEU A 1 188 ? -5.07 -35.656 1.854 1 94.88 188 LEU A C 1
ATOM 1457 O O . LEU A 1 188 ? -6.254 -36 1.842 1 94.88 188 LEU A O 1
ATOM 1461 N N . PHE A 1 189 ? -4.078 -36.438 2.295 1 95.56 189 PHE A N 1
ATOM 1462 C CA . PHE A 1 189 ? -4.367 -37.844 2.592 1 95.56 189 PHE A CA 1
ATOM 1463 C C . PHE A 1 189 ? -4.039 -38.156 4.043 1 95.56 189 PHE A C 1
ATOM 1465 O O . PHE A 1 189 ? -4.008 -39.344 4.434 1 95.56 189 PHE A O 1
ATOM 1472 N N . ASP A 1 190 ? -3.691 -37.156 4.836 1 95.81 190 ASP A N 1
ATOM 1473 C CA . ASP A 1 190 ? -3.432 -37.281 6.266 1 95.81 190 ASP A CA 1
ATOM 1474 C C . ASP A 1 190 ? -2.258 -38.219 6.539 1 95.81 190 ASP A C 1
ATOM 1476 O O . ASP A 1 190 ? -2.363 -39.125 7.359 1 95.81 190 ASP A O 1
ATOM 1480 N N . VAL A 1 191 ? -1.224 -38 5.766 1 97.12 191 VAL A N 1
ATOM 1481 C CA . VAL A 1 191 ? 0.01 -38.75 5.949 1 97.12 191 VAL A CA 1
ATOM 1482 C C . VAL A 1 191 ? 1.208 -37.812 5.898 1 97.12 191 VAL A C 1
ATOM 1484 O O . VAL A 1 191 ? 1.065 -36.625 5.555 1 97.12 191 VAL A O 1
ATOM 1487 N N . SER A 1 192 ? 2.361 -38.344 6.352 1 97.25 192 SER A N 1
ATOM 1488 C CA . SER A 1 192 ? 3.621 -37.625 6.203 1 97.25 192 SER A CA 1
ATOM 1489 C C . SER A 1 192 ? 4.441 -38.188 5.039 1 97.25 192 SER A C 1
ATOM 1491 O O . SER A 1 192 ? 4.676 -39.375 4.953 1 97.25 192 SER A O 1
ATOM 1493 N N . ILE A 1 193 ? 4.797 -37.375 4.133 1 96.62 193 ILE A N 1
ATOM 1494 C CA . ILE A 1 193 ? 5.594 -37.75 2.969 1 96.62 193 ILE A CA 1
ATOM 1495 C C . ILE A 1 193 ? 6.969 -37.094 3.053 1 96.62 193 ILE A C 1
ATOM 1497 O O . ILE A 1 193 ? 7.074 -35.875 3.109 1 96.62 193 ILE A O 1
ATOM 1501 N N . GLN A 1 194 ? 8 -37.906 2.996 1 94.81 194 GLN A N 1
ATOM 1502 C CA . GLN A 1 194 ? 9.344 -37.344 3.182 1 94.81 194 GLN A CA 1
ATOM 1503 C C . GLN A 1 194 ? 10.211 -37.594 1.953 1 94.81 194 GLN A C 1
ATOM 1505 O O . GLN A 1 194 ? 11.234 -36.938 1.763 1 94.81 194 GLN A O 1
ATOM 1510 N N . THR A 1 195 ? 9.828 -38.625 1.232 1 94 195 THR A N 1
ATOM 1511 C CA . THR A 1 195 ? 10.664 -39 0.088 1 94 195 THR A CA 1
ATOM 1512 C C . THR A 1 195 ? 9.82 -39.094 -1.183 1 94 195 THR A C 1
ATOM 1514 O O . THR A 1 195 ? 8.594 -39.156 -1.116 1 94 195 THR A O 1
ATOM 1517 N N . ALA A 1 196 ? 10.5 -39.062 -2.336 1 94.12 196 ALA A N 1
ATOM 1518 C CA . ALA A 1 196 ? 9.836 -39.188 -3.629 1 94.12 196 ALA A CA 1
ATOM 1519 C C . ALA A 1 196 ? 9.086 -40.531 -3.723 1 94.12 196 ALA A C 1
ATOM 1521 O O . ALA A 1 196 ? 7.977 -40.594 -4.258 1 94.12 196 ALA A O 1
ATOM 1522 N N . GLU A 1 197 ? 9.75 -41.594 -3.244 1 94.81 197 GLU A N 1
ATOM 1523 C CA . GLU A 1 197 ? 9.148 -42.906 -3.279 1 94.81 197 GLU A CA 1
ATOM 1524 C C . GLU A 1 197 ? 7.828 -42.938 -2.51 1 94.81 197 GLU A C 1
ATOM 1526 O O . GLU A 1 197 ? 6.871 -43.594 -2.932 1 94.81 197 GLU A O 1
ATOM 1531 N N . GLU A 1 198 ? 7.82 -42.188 -1.455 1 96.56 198 GLU A N 1
ATOM 1532 C CA . GLU A 1 198 ? 6.617 -42.156 -0.629 1 96.56 198 GLU A CA 1
ATOM 1533 C C . GLU A 1 198 ? 5.516 -41.344 -1.303 1 96.56 198 GLU A C 1
ATOM 1535 O O . GLU A 1 198 ? 4.332 -41.531 -1.029 1 96.56 198 GLU A O 1
ATOM 1540 N N . ALA A 1 199 ? 5.852 -40.406 -2.174 1 97.56 199 ALA A N 1
ATOM 1541 C CA . ALA A 1 199 ? 4.898 -39.5 -2.799 1 97.56 199 ALA A CA 1
ATOM 1542 C C . ALA A 1 199 ? 4.148 -40.188 -3.941 1 97.56 199 ALA A C 1
ATOM 1544 O O . ALA A 1 199 ? 2.996 -39.844 -4.223 1 97.56 199 ALA A O 1
ATOM 1545 N N . VAL A 1 200 ? 4.809 -41.156 -4.598 1 97.38 200 VAL A N 1
ATOM 1546 C CA . VAL A 1 200 ? 4.336 -41.719 -5.852 1 97.38 200 VAL A CA 1
ATOM 1547 C C . VAL A 1 200 ? 2.955 -42.344 -5.652 1 97.38 200 VAL A C 1
ATOM 1549 O O . VAL A 1 200 ? 2.023 -42.062 -6.406 1 97.38 200 VAL A O 1
ATOM 1552 N N . PRO A 1 201 ? 2.756 -43.156 -4.562 1 97.5 201 PRO A N 1
ATOM 1553 C CA . PRO A 1 201 ? 1.438 -43.75 -4.406 1 97.5 201 PRO A CA 1
ATOM 1554 C C . PRO A 1 201 ? 0.321 -42.75 -4.227 1 97.5 201 PRO A C 1
ATOM 1556 O O . PRO A 1 201 ? -0.806 -42.969 -4.68 1 97.5 201 PRO A O 1
ATOM 1559 N N . TYR A 1 202 ? 0.621 -41.688 -3.586 1 97.69 202 TYR A N 1
ATOM 1560 C CA . TYR A 1 202 ? -0.411 -40.688 -3.326 1 97.69 202 TYR A CA 1
ATOM 1561 C C . TYR A 1 202 ? -0.648 -39.812 -4.555 1 97.69 202 TYR A C 1
ATOM 1563 O O . TYR A 1 202 ? -1.764 -39.344 -4.781 1 97.69 202 TYR A O 1
ATOM 1571 N N . ALA A 1 203 ? 0.385 -39.594 -5.367 1 97.94 203 ALA A N 1
ATOM 1572 C CA . ALA A 1 203 ? 0.193 -38.969 -6.668 1 97.94 203 ALA A CA 1
ATOM 1573 C C . ALA A 1 203 ? -0.702 -39.812 -7.566 1 97.94 203 ALA A C 1
ATOM 1575 O O . ALA A 1 203 ? -1.597 -39.281 -8.234 1 97.94 203 ALA A O 1
ATOM 1576 N N . ARG A 1 204 ? -0.468 -41.125 -7.496 1 97.88 204 ARG A N 1
ATOM 1577 C CA . ARG A 1 204 ? -1.284 -42.031 -8.273 1 97.88 204 ARG A CA 1
ATOM 1578 C C . ARG A 1 204 ? -2.736 -42 -7.805 1 97.88 204 ARG A C 1
ATOM 1580 O O . ARG A 1 204 ? -3.656 -42.125 -8.617 1 97.88 204 ARG A O 1
ATOM 1587 N N . LYS A 1 205 ? -2.871 -41.875 -6.539 1 97.69 205 LYS A N 1
ATOM 1588 C CA . LYS A 1 205 ? -4.227 -41.75 -6.016 1 97.69 205 LYS A CA 1
ATOM 1589 C C . LYS A 1 205 ? -4.945 -40.531 -6.598 1 97.69 205 LYS A C 1
ATOM 1591 O O . LYS A 1 205 ? -6.129 -40.625 -6.938 1 97.69 205 LYS A O 1
ATOM 1596 N N . LEU A 1 206 ? -4.258 -39.438 -6.66 1 97.81 206 LEU A N 1
ATOM 1597 C CA . LEU A 1 206 ? -4.836 -38.219 -7.258 1 97.81 206 LEU A CA 1
ATOM 1598 C C . LEU A 1 206 ? -5.172 -38.469 -8.727 1 97.81 206 LEU A C 1
ATOM 1600 O O . LEU A 1 206 ? -6.184 -37.969 -9.227 1 97.81 206 LEU A O 1
ATOM 1604 N N . MET A 1 207 ? -4.328 -39.25 -9.438 1 98.12 207 MET A N 1
ATOM 1605 C CA . MET A 1 207 ? -4.586 -39.562 -10.836 1 98.12 207 MET A CA 1
ATOM 1606 C C . MET A 1 207 ? -5.812 -40.438 -10.977 1 98.12 207 MET A C 1
ATOM 1608 O O . MET A 1 207 ? -6.625 -40.25 -11.883 1 98.12 207 MET A O 1
ATOM 1612 N N . ASP A 1 208 ? -5.93 -41.375 -10.047 1 97.94 208 ASP A N 1
ATOM 1613 C CA . ASP A 1 208 ? -7.109 -42.219 -10.039 1 97.94 208 ASP A CA 1
ATOM 1614 C C . ASP A 1 208 ? -8.383 -41.406 -9.828 1 97.94 208 ASP A C 1
ATOM 1616 O O . ASP A 1 208 ? -9.445 -41.781 -10.344 1 97.94 208 ASP A O 1
ATOM 1620 N N . MET A 1 209 ? -8.219 -40.375 -9.109 1 97.19 209 MET A N 1
ATOM 1621 C CA . MET A 1 209 ? -9.367 -39.531 -8.805 1 97.19 209 MET A CA 1
ATOM 1622 C C . MET A 1 209 ? -9.742 -38.656 -10 1 97.19 209 MET A C 1
ATOM 1624 O O . MET A 1 209 ? -10.867 -38.156 -10.086 1 97.19 209 MET A O 1
ATOM 1628 N N . GLY A 1 210 ? -8.688 -38.375 -10.844 1 98 210 GLY A N 1
ATOM 1629 C CA . GLY A 1 210 ? -9.117 -37.656 -12.031 1 98 210 GLY A CA 1
ATOM 1630 C C . GLY A 1 210 ? -7.984 -36.906 -12.703 1 98 210 GLY A C 1
ATOM 1631 O O . GLY A 1 210 ? -8.047 -36.625 -13.906 1 98 210 GLY A O 1
ATOM 1632 N N . ALA A 1 211 ? -6.945 -36.531 -12 1 98.25 211 ALA A N 1
ATOM 1633 C CA . ALA A 1 211 ? -5.836 -35.781 -12.594 1 98.25 211 ALA A CA 1
ATOM 1634 C C . ALA A 1 211 ? -5.109 -36.625 -13.641 1 98.25 211 ALA A C 1
ATOM 1636 O O . ALA A 1 211 ? -4.883 -37.812 -13.438 1 98.25 211 ALA A O 1
ATOM 1637 N N . GLU A 1 212 ? -4.754 -36 -14.781 1 98.38 212 GLU A N 1
ATOM 1638 C CA . GLU A 1 212 ? -4.004 -36.719 -15.797 1 98.38 212 GLU A CA 1
ATOM 1639 C C . GLU A 1 212 ? -2.559 -36.969 -15.359 1 98.38 212 GLU A C 1
ATOM 1641 O O . GLU A 1 212 ? -1.981 -38 -15.625 1 98.38 212 GLU A O 1
ATOM 1646 N N . ASN A 1 213 ? -1.956 -35.938 -14.781 1 98.5 213 ASN A N 1
ATOM 1647 C CA . ASN A 1 213 ? -0.588 -35.938 -14.273 1 98.5 213 ASN A CA 1
ATOM 1648 C C . ASN A 1 213 ? -0.488 -35.219 -12.938 1 98.5 213 ASN A C 1
ATOM 1650 O O . ASN A 1 213 ? -1.355 -34.406 -12.594 1 98.5 213 ASN A O 1
ATOM 1654 N N . VAL A 1 214 ? 0.557 -35.531 -12.195 1 98.56 214 VAL A N 1
ATOM 1655 C CA . VAL A 1 214 ? 0.801 -34.875 -10.914 1 98.56 214 VAL A CA 1
ATOM 1656 C C . VAL A 1 214 ? 2.275 -34.469 -10.805 1 98.56 214 VAL A C 1
ATOM 1658 O O . VAL A 1 214 ? 3.158 -35.312 -11.023 1 98.56 214 VAL A O 1
ATOM 1661 N N . ILE A 1 215 ? 2.531 -33.219 -10.586 1 98.5 215 ILE A N 1
ATOM 1662 C CA . ILE A 1 215 ? 3.875 -32.75 -10.266 1 98.5 215 ILE A CA 1
ATOM 1663 C C . ILE A 1 215 ? 3.975 -32.469 -8.773 1 98.5 215 ILE A C 1
ATOM 1665 O O . ILE A 1 215 ? 3.205 -31.672 -8.234 1 98.5 215 ILE A O 1
ATOM 1669 N N . VAL A 1 216 ? 4.895 -33.062 -8.102 1 97.94 216 VAL A N 1
ATOM 1670 C CA . VAL A 1 216 ? 5.113 -32.875 -6.672 1 97.94 216 VAL A CA 1
ATOM 1671 C C . VAL A 1 216 ? 6.457 -32.188 -6.449 1 97.94 216 VAL A C 1
ATOM 1673 O O . VAL A 1 216 ? 7.508 -32.719 -6.781 1 97.94 216 VAL A O 1
ATOM 1676 N N . SER A 1 217 ? 6.402 -30.953 -5.969 1 96.62 217 SER A N 1
ATOM 1677 C CA . SER A 1 217 ? 7.645 -30.281 -5.602 1 96.62 217 SER A CA 1
ATOM 1678 C C . SER A 1 217 ? 8.125 -30.734 -4.227 1 96.62 217 SER A C 1
ATOM 1680 O O . SER A 1 217 ? 7.332 -30.828 -3.287 1 96.62 217 SER A O 1
ATOM 1682 N N . MET A 1 218 ? 9.359 -31.031 -4.086 1 93.25 218 MET A N 1
ATOM 1683 C CA . MET A 1 218 ? 9.898 -31.594 -2.854 1 93.25 218 MET A CA 1
ATOM 1684 C C . MET A 1 218 ? 11.055 -30.75 -2.332 1 93.25 218 MET A C 1
ATOM 1686 O O . MET A 1 218 ? 12.039 -31.281 -1.808 1 93.25 218 MET A O 1
ATOM 1690 N N . ALA A 1 219 ? 11.086 -29.516 -2.574 1 86.12 219 ALA A N 1
ATOM 1691 C CA . ALA A 1 219 ? 12.086 -28.562 -2.102 1 86.12 219 ALA A CA 1
ATOM 1692 C C . ALA A 1 219 ? 13.492 -29.016 -2.475 1 86.12 219 ALA A C 1
ATOM 1694 O O . ALA A 1 219 ? 13.789 -29.25 -3.65 1 86.12 219 ALA A O 1
ATOM 1695 N N . GLU A 1 220 ? 14.281 -29.297 -1.508 1 87.94 220 GLU A N 1
ATOM 1696 C CA . GLU A 1 220 ? 15.688 -29.625 -1.727 1 87.94 220 GLU A CA 1
ATOM 1697 C C . GLU A 1 220 ? 15.844 -31.016 -2.352 1 87.94 220 GLU A C 1
ATOM 1699 O O . GLU A 1 220 ? 16.922 -31.359 -2.836 1 87.94 220 GLU A O 1
ATOM 1704 N N . GLN A 1 221 ? 14.812 -31.719 -2.377 1 91.44 221 GLN A N 1
ATOM 1705 C CA . GLN A 1 221 ? 14.891 -33.062 -2.93 1 91.44 221 GLN A CA 1
ATOM 1706 C C . GLN A 1 221 ? 14.484 -33.094 -4.398 1 91.44 221 GLN A C 1
ATOM 1708 O O . GLN A 1 221 ? 14.469 -34.125 -5.035 1 91.44 221 GLN A O 1
ATOM 1713 N N . GLY A 1 222 ? 14.078 -31.938 -4.902 1 94.94 222 GLY A N 1
ATOM 1714 C CA . GLY A 1 222 ? 13.75 -31.844 -6.316 1 94.94 222 GLY A CA 1
ATOM 1715 C C . GLY A 1 222 ? 12.258 -31.906 -6.594 1 94.94 222 GLY A C 1
ATOM 1716 O O . GLY A 1 222 ? 11.461 -31.312 -5.859 1 94.94 222 GLY A O 1
ATOM 1717 N N . SER A 1 223 ? 11.93 -32.438 -7.773 1 97.62 223 SER A N 1
ATOM 1718 C CA . SER A 1 223 ? 10.531 -32.531 -8.188 1 97.62 223 SER A CA 1
ATOM 1719 C C . SER A 1 223 ? 10.219 -33.875 -8.828 1 97.62 223 SER A C 1
ATOM 1721 O O . SER A 1 223 ? 11.102 -34.531 -9.406 1 97.62 223 SER A O 1
ATOM 1723 N N . LEU A 1 224 ? 9.031 -34.25 -8.633 1 97.94 224 LEU A N 1
ATOM 1724 C CA . LEU A 1 224 ? 8.516 -35.531 -9.133 1 97.94 224 LEU A CA 1
ATOM 1725 C C . LEU A 1 224 ? 7.352 -35.312 -10.094 1 97.94 224 LEU A C 1
ATOM 1727 O O . LEU A 1 224 ? 6.48 -34.469 -9.836 1 97.94 224 LEU A O 1
ATOM 1731 N N . LEU A 1 225 ? 7.406 -35.969 -11.281 1 98.56 225 LEU A N 1
ATOM 1732 C CA . LEU A 1 225 ? 6.289 -36 -12.219 1 98.56 225 LEU A CA 1
ATOM 1733 C C . LEU A 1 225 ? 5.758 -37.406 -12.398 1 98.56 225 LEU A C 1
ATOM 1735 O O . LEU A 1 225 ? 6.5 -38.312 -12.805 1 98.56 225 LEU A O 1
ATOM 1739 N N . VAL A 1 226 ? 4.523 -37.594 -12.039 1 98.38 226 VAL A N 1
ATOM 1740 C CA . VAL A 1 226 ? 3.869 -38.875 -12.234 1 98.38 226 VAL A CA 1
ATOM 1741 C C . VAL A 1 226 ? 2.871 -38.781 -13.391 1 98.38 226 VAL A C 1
ATOM 1743 O O . VAL A 1 226 ? 1.954 -37.938 -13.352 1 98.38 226 VAL A O 1
ATOM 1746 N N . THR A 1 227 ? 3.092 -39.562 -14.422 1 97.88 227 THR A N 1
ATOM 1747 C CA . THR A 1 227 ? 2.199 -39.656 -15.578 1 97.88 227 THR A CA 1
ATOM 1748 C C . THR A 1 227 ? 1.58 -41.031 -15.672 1 97.88 227 THR A C 1
ATOM 1750 O O . THR A 1 227 ? 1.837 -41.906 -14.82 1 97.88 227 THR A O 1
ATOM 1753 N N . LYS A 1 228 ? 0.678 -41.188 -16.625 1 95.06 228 LYS A N 1
ATOM 1754 C CA . LYS A 1 228 ? 0.001 -42.469 -16.781 1 95.06 228 LYS A CA 1
ATOM 1755 C C . LYS A 1 228 ? 1.006 -43.594 -16.922 1 95.06 228 LYS A C 1
ATOM 1757 O O . LYS A 1 228 ? 0.842 -44.656 -16.312 1 95.06 228 LYS A O 1
ATOM 1762 N N . ASP A 1 229 ? 2.15 -43.344 -17.562 1 93.44 229 ASP A N 1
ATOM 1763 C CA . ASP A 1 229 ? 3.023 -44.438 -17.953 1 93.44 229 ASP A CA 1
ATOM 1764 C C . ASP A 1 229 ? 4.367 -44.375 -17.234 1 93.44 229 ASP A C 1
ATOM 1766 O O . ASP A 1 229 ? 5.105 -45.344 -17.172 1 93.44 229 ASP A O 1
ATOM 1770 N N . ASN A 1 230 ? 4.672 -43.219 -16.75 1 96.5 230 ASN A N 1
ATOM 1771 C CA . ASN A 1 230 ? 6.027 -43.031 -16.25 1 96.5 230 ASN A CA 1
ATOM 1772 C C . ASN A 1 230 ? 6.031 -42.219 -14.961 1 96.5 230 ASN A C 1
ATOM 1774 O O . ASN A 1 230 ? 5.074 -41.5 -14.672 1 96.5 230 ASN A O 1
ATOM 1778 N N . VAL A 1 231 ? 7.012 -42.406 -14.203 1 98 231 VAL A N 1
ATOM 1779 C CA . VAL A 1 231 ? 7.387 -41.562 -13.078 1 98 231 VAL A CA 1
ATOM 1780 C C . VAL A 1 231 ? 8.773 -40.969 -13.312 1 98 231 VAL A C 1
ATOM 1782 O O . VAL A 1 231 ? 9.742 -41.719 -13.516 1 98 231 VAL A O 1
ATOM 1785 N N . TYR A 1 232 ? 8.805 -39.656 -13.344 1 98.06 232 TYR A N 1
ATOM 1786 C CA . TYR A 1 232 ? 10.07 -38.969 -13.555 1 98.06 232 TYR A CA 1
ATOM 1787 C C . TYR A 1 232 ? 10.484 -38.219 -12.305 1 98.06 232 TYR A C 1
ATOM 1789 O O . TYR A 1 232 ? 9.641 -37.656 -11.586 1 98.06 232 TYR A O 1
ATOM 1797 N N . ARG A 1 233 ? 11.742 -38.125 -12.039 1 97.5 233 ARG A N 1
ATOM 1798 C CA . ARG A 1 233 ? 12.312 -37.312 -10.953 1 97.5 233 ARG A CA 1
ATOM 1799 C C . ARG A 1 233 ? 13.391 -36.375 -11.477 1 97.5 233 ARG A C 1
ATOM 1801 O O . ARG A 1 233 ? 14.25 -36.781 -12.258 1 97.5 233 ARG A O 1
ATOM 1808 N N . ALA A 1 234 ? 13.305 -35.156 -11.117 1 97.81 234 ALA A N 1
ATOM 1809 C CA . ALA A 1 234 ? 14.344 -34.188 -11.422 1 97.81 234 ALA A CA 1
ATOM 1810 C C . ALA A 1 234 ? 15.086 -33.781 -10.156 1 97.81 234 ALA A C 1
ATOM 1812 O O . ALA A 1 234 ? 14.477 -33.531 -9.117 1 97.81 234 ALA A O 1
ATOM 1813 N N . ASN A 1 235 ? 16.438 -33.688 -10.227 1 97.06 235 ASN A N 1
ATOM 1814 C CA . ASN A 1 235 ? 17.234 -33.25 -9.094 1 97.06 235 ASN A CA 1
ATOM 1815 C C . ASN A 1 235 ? 17.219 -31.719 -8.992 1 97.06 235 ASN A C 1
ATOM 1817 O O . ASN A 1 235 ? 16.609 -31.031 -9.812 1 97.06 235 ASN A O 1
ATOM 1821 N N . VAL A 1 236 ? 17.797 -31.188 -7.922 1 95.75 236 VAL A N 1
ATOM 1822 C CA . VAL A 1 236 ? 17.969 -29.75 -7.727 1 95.75 236 VAL A CA 1
ATOM 1823 C C . VAL A 1 236 ? 19.406 -29.359 -8.039 1 95.75 236 VAL A C 1
ATOM 1825 O O . VAL A 1 236 ? 20.344 -30 -7.57 1 95.75 236 VAL A O 1
ATOM 1828 N N . PRO A 1 237 ? 19.594 -28.375 -8.836 1 96.44 237 PRO A N 1
ATOM 1829 C CA . PRO A 1 237 ? 20.953 -27.922 -9.094 1 96.44 237 PRO A CA 1
ATOM 1830 C C . PRO A 1 237 ? 21.594 -27.234 -7.883 1 96.44 237 PRO A C 1
ATOM 1832 O O . PRO A 1 237 ? 20.891 -26.922 -6.91 1 96.44 237 PRO A O 1
ATOM 1835 N N . LYS A 1 238 ? 22.953 -27.016 -7.957 1 92.69 238 LYS A N 1
ATOM 1836 C CA . LYS A 1 238 ? 23.672 -26.297 -6.895 1 92.69 238 LYS A CA 1
ATOM 1837 C C . LYS A 1 238 ? 23.391 -24.797 -6.969 1 92.69 238 LYS A C 1
ATOM 1839 O O . LYS A 1 238 ? 23.344 -24.234 -8.055 1 92.69 238 LYS A O 1
ATOM 1844 N N . GLY A 1 239 ? 23.125 -24.266 -5.84 1 93.75 239 GLY A N 1
ATOM 1845 C CA . GLY A 1 239 ? 22.906 -22.828 -5.758 1 93.75 239 GLY A CA 1
ATOM 1846 C C . GLY A 1 239 ? 22.547 -22.359 -4.363 1 93.75 239 GLY A C 1
ATOM 1847 O O . GLY A 1 239 ? 22.391 -23.172 -3.451 1 93.75 239 GLY A O 1
ATOM 1848 N N . GLU A 1 240 ? 22.516 -21.047 -4.199 1 94.25 240 GLU A N 1
ATOM 1849 C CA . GLU A 1 240 ? 22.172 -20.438 -2.916 1 94.25 240 GLU A CA 1
ATOM 1850 C C . GLU A 1 240 ? 20.719 -20 -2.893 1 94.25 240 GLU A C 1
ATOM 1852 O O . GLU A 1 240 ? 20.281 -19.219 -3.742 1 94.25 240 GLU A O 1
ATOM 1857 N N . LEU A 1 241 ? 20.031 -20.562 -1.995 1 91.69 241 LEU A N 1
ATOM 1858 C CA . LEU A 1 241 ? 18.641 -20.156 -1.825 1 91.69 241 LEU A CA 1
ATOM 1859 C C . LEU A 1 241 ? 18.562 -18.688 -1.41 1 91.69 241 LEU A C 1
ATOM 1861 O O . LEU A 1 241 ? 19.109 -18.297 -0.382 1 91.69 241 LEU A O 1
ATOM 1865 N N . LYS A 1 242 ? 17.906 -17.875 -2.199 1 88.81 242 LYS A N 1
ATOM 1866 C CA . LYS A 1 242 ? 17.703 -16.453 -1.895 1 88.81 242 LYS A CA 1
ATOM 1867 C C . LYS A 1 242 ? 16.25 -16.172 -1.537 1 88.81 242 LYS A C 1
ATOM 1869 O O . LYS A 1 242 ? 15.977 -15.414 -0.609 1 88.81 242 LYS A O 1
ATOM 1874 N N . ASN A 1 243 ? 15.328 -16.828 -2.352 1 84.94 243 ASN A N 1
ATOM 1875 C CA . ASN A 1 243 ? 13.891 -16.641 -2.18 1 84.94 243 ASN A CA 1
ATOM 1876 C C . ASN A 1 243 ? 13.109 -17.828 -2.748 1 84.94 243 ASN A C 1
ATOM 1878 O O . ASN A 1 243 ? 13.195 -18.109 -3.941 1 84.94 243 ASN A O 1
ATOM 1882 N N . SER A 1 244 ? 12.281 -18.359 -1.891 1 84.94 244 SER A N 1
ATOM 1883 C CA . SER A 1 244 ? 11.539 -19.531 -2.367 1 84.94 244 SER A CA 1
ATOM 1884 C C . SER A 1 244 ? 10.195 -19.109 -2.957 1 84.94 244 SER A C 1
ATOM 1886 O O . SER A 1 244 ? 9.531 -19.906 -3.625 1 84.94 244 SER A O 1
ATOM 1888 N N . VAL A 1 245 ? 9.805 -17.906 -2.646 1 84.81 245 VAL A N 1
ATOM 1889 C CA . VAL A 1 245 ? 8.5 -17.422 -3.102 1 84.81 245 VAL A CA 1
ATOM 1890 C C . VAL A 1 245 ? 8.477 -17.359 -4.629 1 84.81 245 VAL A C 1
ATOM 1892 O O . VAL A 1 245 ? 9.398 -16.828 -5.25 1 84.81 245 VAL A O 1
ATOM 1895 N N . GLY A 1 246 ? 7.492 -18.016 -5.238 1 93.19 246 GLY A N 1
ATOM 1896 C CA . GLY A 1 246 ? 7.324 -17.969 -6.684 1 93.19 246 GLY A CA 1
ATOM 1897 C C . GLY A 1 246 ? 8.016 -19.125 -7.391 1 93.19 246 GLY A C 1
ATOM 1898 O O . GLY A 1 246 ? 7.816 -19.328 -8.586 1 93.19 246 GLY A O 1
ATOM 1899 N N . ALA A 1 247 ? 8.836 -19.906 -6.66 1 95.5 247 ALA A N 1
ATOM 1900 C CA . ALA A 1 247 ? 9.57 -21.016 -7.273 1 95.5 247 ALA A CA 1
ATOM 1901 C C . ALA A 1 247 ? 8.609 -22.031 -7.871 1 95.5 247 ALA A C 1
ATOM 1903 O O . ALA A 1 247 ? 8.836 -22.547 -8.969 1 95.5 247 ALA A O 1
ATOM 1904 N N . GLY A 1 248 ? 7.586 -22.375 -7.125 1 96.06 248 GLY A N 1
ATOM 1905 C CA . GLY A 1 248 ? 6.582 -23.297 -7.633 1 96.06 248 GLY A CA 1
ATOM 1906 C C . GLY A 1 248 ? 5.855 -22.766 -8.859 1 96.06 248 GLY A C 1
ATOM 1907 O O . GLY A 1 248 ? 5.59 -23.516 -9.797 1 96.06 248 GLY A O 1
ATOM 1908 N N . ASP A 1 249 ? 5.5 -21.484 -8.828 1 97.81 249 ASP A N 1
ATOM 1909 C CA . ASP A 1 249 ? 4.871 -20.844 -9.977 1 97.81 249 ASP A CA 1
ATOM 1910 C C . ASP A 1 249 ? 5.773 -20.922 -11.203 1 97.81 249 ASP A C 1
ATOM 1912 O O . ASP A 1 249 ? 5.301 -21.172 -12.312 1 97.81 249 ASP A O 1
ATOM 1916 N N . SER A 1 250 ? 7.051 -20.688 -10.945 1 98.31 250 SER A N 1
ATOM 1917 C CA . SER A 1 250 ? 8.031 -20.734 -12.031 1 98.31 250 SER A CA 1
ATOM 1918 C C . SER A 1 250 ? 8.172 -22.141 -12.586 1 98.31 250 SER A C 1
ATOM 1920 O O . SER A 1 250 ? 8.375 -22.328 -13.789 1 98.31 250 SER A O 1
ATOM 1922 N N . LEU A 1 251 ? 8.133 -23.109 -11.695 1 98.25 251 LEU A N 1
ATOM 1923 C CA . LEU A 1 251 ? 8.156 -24.5 -12.141 1 98.25 251 LEU A CA 1
ATOM 1924 C C . LEU A 1 251 ? 7.004 -24.781 -13.109 1 98.25 251 LEU A C 1
ATOM 1926 O O . LEU A 1 251 ? 7.207 -25.375 -14.164 1 98.25 251 LEU A O 1
ATOM 1930 N N . VAL A 1 252 ? 5.816 -24.328 -12.781 1 98.62 252 VAL A N 1
ATOM 1931 C CA . VAL A 1 252 ? 4.641 -24.5 -13.625 1 98.62 252 VAL A CA 1
ATOM 1932 C C . VAL A 1 252 ? 4.871 -23.812 -14.977 1 98.62 252 VAL A C 1
ATOM 1934 O O . VAL A 1 252 ? 4.629 -24.406 -16.031 1 98.62 252 VAL A O 1
ATOM 1937 N N . ALA A 1 253 ? 5.367 -22.609 -14.945 1 98.81 253 ALA A N 1
ATOM 1938 C CA . ALA A 1 253 ? 5.617 -21.844 -16.156 1 98.81 253 ALA A CA 1
ATOM 1939 C C . ALA A 1 253 ? 6.629 -22.547 -17.062 1 98.81 253 ALA A C 1
ATOM 1941 O O . ALA A 1 253 ? 6.398 -22.719 -18.266 1 98.81 253 ALA A O 1
ATOM 1942 N N . GLY A 1 254 ? 7.75 -22.938 -16.469 1 98.62 254 GLY A N 1
ATOM 1943 C CA . GLY A 1 254 ? 8.789 -23.625 -17.219 1 98.62 254 GLY A CA 1
ATOM 1944 C C . GLY A 1 254 ? 8.32 -24.938 -17.812 1 98.62 254 GLY A C 1
ATOM 1945 O O . GLY A 1 254 ? 8.633 -25.25 -18.969 1 98.62 254 GLY A O 1
ATOM 1946 N N . PHE A 1 255 ? 7.625 -25.719 -17.016 1 98.75 255 PHE A N 1
ATOM 1947 C CA . PHE A 1 255 ? 7.074 -26.984 -17.516 1 98.75 255 PHE A CA 1
ATOM 1948 C C . PHE A 1 255 ? 6.203 -26.75 -18.75 1 98.75 255 PHE A C 1
ATOM 1950 O O . PHE A 1 255 ? 6.387 -27.406 -19.766 1 98.75 255 PHE A O 1
ATOM 1957 N N . LEU A 1 256 ? 5.285 -25.797 -18.641 1 98.69 256 LEU A N 1
ATOM 1958 C CA . LEU A 1 256 ? 4.363 -25.531 -19.75 1 98.69 256 LEU A CA 1
ATOM 1959 C C . LEU A 1 256 ? 5.117 -25.016 -20.969 1 98.69 256 LEU A C 1
ATOM 1961 O O . LEU A 1 256 ? 4.805 -25.391 -22.094 1 98.69 256 LEU A O 1
ATOM 1965 N N . ALA A 1 257 ? 6.07 -24.125 -20.719 1 98.25 257 ALA A N 1
ATOM 1966 C CA . ALA A 1 257 ? 6.84 -23.547 -21.828 1 98.25 257 ALA A CA 1
ATOM 1967 C C . ALA A 1 257 ? 7.508 -24.625 -22.656 1 98.25 257 ALA A C 1
ATOM 1969 O O . ALA A 1 257 ? 7.59 -24.516 -23.891 1 98.25 257 ALA A O 1
ATOM 1970 N N . SER A 1 258 ? 8.008 -25.625 -22 1 98.19 258 SER A N 1
ATOM 1971 C CA . SER A 1 258 ? 8.672 -26.734 -22.688 1 98.19 258 SER A CA 1
ATOM 1972 C C . SER A 1 258 ? 7.648 -27.703 -23.281 1 98.19 258 SER A C 1
ATOM 1974 O O . SER A 1 258 ? 7.762 -28.094 -24.438 1 98.19 258 SER A O 1
ATOM 1976 N N . TYR A 1 259 ? 6.641 -28.016 -22.578 1 98.38 259 TYR A N 1
ATOM 1977 C CA . TYR A 1 259 ? 5.68 -29.047 -22.969 1 98.38 259 TYR A CA 1
ATOM 1978 C C . TYR A 1 259 ? 4.934 -28.641 -24.234 1 98.38 259 TYR A C 1
ATOM 1980 O O . TYR A 1 259 ? 4.656 -29.484 -25.094 1 98.38 259 TYR A O 1
ATOM 1988 N N . VAL A 1 260 ? 4.582 -27.406 -24.375 1 97.25 260 VAL A N 1
ATOM 1989 C CA . VAL A 1 260 ? 3.746 -26.953 -25.484 1 97.25 260 VAL A CA 1
ATOM 1990 C C . VAL A 1 260 ? 4.535 -27.016 -26.797 1 97.25 260 VAL A C 1
ATOM 1992 O O . VAL A 1 260 ? 3.951 -26.969 -27.875 1 97.25 260 VAL A O 1
ATOM 1995 N N . LYS A 1 261 ? 5.863 -27.125 -26.672 1 95.31 261 LYS A N 1
ATOM 1996 C CA . LYS A 1 261 ? 6.695 -27.188 -27.875 1 95.31 261 LYS A CA 1
ATOM 1997 C C . LYS A 1 261 ? 6.672 -28.578 -28.484 1 95.31 261 LYS A C 1
ATOM 1999 O O . LYS A 1 261 ? 6.473 -28.734 -29.703 1 95.31 261 LYS A O 1
ATOM 2004 N N . ASP A 1 262 ? 6.871 -29.625 -27.609 1 94.06 262 ASP A N 1
ATOM 2005 C CA . ASP A 1 262 ? 7.031 -30.938 -28.234 1 94.06 262 ASP A CA 1
ATOM 2006 C C . ASP A 1 262 ? 6.289 -32.031 -27.438 1 94.06 262 ASP A C 1
ATOM 2008 O O . ASP A 1 262 ? 6.332 -33.188 -27.797 1 94.06 262 ASP A O 1
ATOM 2012 N N . GLY A 1 263 ? 5.723 -31.688 -26.344 1 96.38 263 GLY A N 1
ATOM 2013 C CA . GLY A 1 263 ? 4.922 -32.625 -25.578 1 96.38 263 GLY A CA 1
ATOM 2014 C C . GLY A 1 263 ? 5.758 -33.625 -24.812 1 96.38 263 GLY A C 1
ATOM 2015 O O . GLY A 1 263 ? 5.25 -34.656 -24.375 1 96.38 263 GLY A O 1
ATOM 2016 N N . ASP A 1 264 ? 7.055 -33.312 -24.641 1 97.69 264 ASP A N 1
ATOM 2017 C CA . ASP A 1 264 ? 7.977 -34.219 -23.969 1 97.69 264 ASP A CA 1
ATOM 2018 C C . ASP A 1 264 ? 7.957 -34 -22.453 1 97.69 264 ASP A C 1
ATOM 2020 O O . ASP A 1 264 ? 8.484 -33 -21.969 1 97.69 264 ASP A O 1
ATOM 2024 N N . PHE A 1 265 ? 7.438 -34.969 -21.672 1 98.25 265 PHE A N 1
ATOM 2025 C CA . PHE A 1 265 ? 7.238 -34.844 -20.234 1 98.25 265 PHE A CA 1
ATOM 2026 C C . PHE A 1 265 ? 8.578 -34.688 -19.516 1 98.25 265 PHE A C 1
ATOM 2028 O O . PHE A 1 265 ? 8.719 -33.875 -18.609 1 98.25 265 PHE A O 1
ATOM 2035 N N . ALA A 1 266 ? 9.516 -35.5 -19.875 1 97.81 266 ALA A N 1
ATOM 2036 C CA . ALA A 1 266 ? 10.82 -35.469 -19.219 1 97.81 266 ALA A CA 1
ATOM 2037 C C . ALA A 1 266 ? 11.516 -34.125 -19.438 1 97.81 266 ALA A C 1
ATOM 2039 O O . ALA A 1 266 ? 12.031 -33.531 -18.484 1 97.81 266 ALA A O 1
ATOM 2040 N N . LYS A 1 267 ? 11.5 -33.688 -20.656 1 98 267 LYS A N 1
ATOM 2041 C CA . LYS A 1 267 ? 12.102 -32.375 -20.969 1 98 267 LYS A CA 1
ATOM 2042 C C . LYS A 1 267 ? 11.359 -31.25 -20.25 1 98 267 LYS A C 1
ATOM 2044 O O . LYS A 1 267 ? 11.977 -30.312 -19.75 1 98 267 LYS A O 1
ATOM 2049 N N . ALA A 1 268 ? 10.031 -31.359 -20.25 1 98.56 268 ALA A N 1
ATOM 2050 C CA . ALA A 1 268 ? 9.211 -30.359 -19.578 1 98.56 268 ALA A CA 1
ATOM 2051 C C . ALA A 1 268 ? 9.539 -30.297 -18.078 1 98.56 268 ALA A C 1
ATOM 2053 O O . ALA A 1 268 ? 9.648 -29.203 -17.516 1 98.56 268 ALA A O 1
ATOM 2054 N N . LEU A 1 269 ? 9.719 -31.453 -17.438 1 98.62 269 LEU A N 1
ATOM 2055 C CA . LEU A 1 269 ? 10.086 -31.484 -16.031 1 98.62 269 LEU A CA 1
ATOM 2056 C C . LEU A 1 269 ? 11.469 -30.891 -15.812 1 98.62 269 LEU A C 1
ATOM 2058 O O . LEU A 1 269 ? 11.695 -30.188 -14.82 1 98.62 269 LEU A O 1
ATOM 2062 N N . GLN A 1 270 ? 12.352 -31.172 -16.719 1 98.5 270 GLN A N 1
ATOM 2063 C CA . GLN A 1 270 ? 13.703 -30.625 -16.625 1 98.5 270 GLN A CA 1
ATOM 2064 C C . GLN A 1 270 ? 13.68 -29.109 -16.656 1 98.5 270 GLN A C 1
ATOM 2066 O O . GLN A 1 270 ? 14.273 -28.453 -15.789 1 98.5 270 GLN A O 1
ATOM 2071 N N . VAL A 1 271 ? 12.977 -28.562 -17.625 1 98.5 271 VAL A N 1
ATOM 2072 C CA . VAL A 1 271 ? 12.898 -27.125 -17.781 1 98.5 271 VAL A CA 1
ATOM 2073 C C . VAL A 1 271 ? 12.156 -26.516 -16.578 1 98.5 271 VAL A C 1
ATOM 2075 O O . VAL A 1 271 ? 12.555 -25.484 -16.047 1 98.5 271 VAL A O 1
ATOM 2078 N N . GLY A 1 272 ? 11.039 -27.156 -16.156 1 98.5 272 GLY A N 1
ATOM 2079 C CA . GLY A 1 272 ? 10.32 -26.703 -14.984 1 98.5 272 GLY A CA 1
ATOM 2080 C C . GLY A 1 272 ? 11.195 -26.641 -13.742 1 98.5 272 GLY A C 1
ATOM 2081 O O . GLY A 1 272 ? 11.18 -25.641 -13.016 1 98.5 272 GLY A O 1
ATOM 2082 N N . ALA A 1 273 ? 11.992 -27.672 -13.516 1 98.19 273 ALA A N 1
ATOM 2083 C CA . ALA A 1 273 ? 12.883 -27.734 -12.367 1 98.19 273 ALA A CA 1
ATOM 2084 C C . ALA A 1 273 ? 13.945 -26.641 -12.438 1 98.19 273 ALA A C 1
ATOM 2086 O O . ALA A 1 273 ? 14.258 -26 -11.43 1 98.19 273 ALA A O 1
ATOM 2087 N N . ALA A 1 274 ? 14.461 -26.438 -13.617 1 98.12 274 ALA A N 1
ATOM 2088 C CA . ALA A 1 274 ? 15.461 -25.375 -13.805 1 98.12 274 ALA A CA 1
ATOM 2089 C C . ALA A 1 274 ? 14.867 -24 -13.531 1 98.12 274 ALA A C 1
ATOM 2091 O O . ALA A 1 274 ? 15.492 -23.172 -12.883 1 98.12 274 ALA A O 1
ATOM 2092 N N . THR A 1 275 ? 13.711 -23.812 -14.062 1 98.31 275 THR A N 1
ATOM 2093 C CA . THR A 1 275 ? 13.039 -22.531 -13.898 1 98.31 275 THR A CA 1
ATOM 2094 C C . THR A 1 275 ? 12.695 -22.266 -12.438 1 98.31 275 THR A C 1
ATOM 2096 O O . THR A 1 275 ? 12.922 -21.172 -11.922 1 98.31 275 THR A O 1
ATOM 2099 N N . GLY A 1 276 ? 12.141 -23.25 -11.75 1 97.62 276 GLY A N 1
ATOM 2100 C CA . GLY A 1 276 ? 11.867 -23.125 -10.328 1 97.62 276 GLY A CA 1
ATOM 2101 C C . GLY A 1 276 ? 13.109 -22.844 -9.5 1 97.62 276 GLY A C 1
ATOM 2102 O O . GLY A 1 276 ? 13.094 -21.984 -8.625 1 97.62 276 GLY A O 1
ATOM 2103 N N . SER A 1 277 ? 14.18 -23.531 -9.789 1 97.56 277 SER A N 1
ATOM 2104 C CA . SER A 1 277 ? 15.445 -23.359 -9.078 1 97.56 277 SER A CA 1
ATOM 2105 C C . SER A 1 277 ? 16.031 -21.969 -9.328 1 97.56 277 SER A C 1
ATOM 2107 O O . SER A 1 277 ? 16.531 -21.312 -8.414 1 97.56 277 SER A O 1
ATOM 2109 N N . ALA A 1 278 ? 15.969 -21.562 -10.562 1 97.75 278 ALA A N 1
ATOM 2110 C CA . ALA A 1 278 ? 16.469 -20.234 -10.906 1 97.75 278 ALA A CA 1
ATOM 2111 C C . ALA A 1 278 ? 15.773 -19.156 -10.102 1 97.75 278 ALA A C 1
ATOM 2113 O O . ALA A 1 278 ? 16.406 -18.203 -9.625 1 97.75 278 ALA A O 1
ATOM 2114 N N . THR A 1 279 ? 14.461 -19.266 -9.969 1 96.94 279 THR A N 1
ATOM 2115 C CA . THR A 1 279 ? 13.711 -18.312 -9.148 1 96.94 279 THR A CA 1
ATOM 2116 C C . THR A 1 279 ? 14.125 -18.422 -7.684 1 96.94 279 THR A C 1
ATOM 2118 O O . THR A 1 279 ? 14.344 -17.406 -7.02 1 96.94 279 THR A O 1
ATOM 2121 N N . ALA A 1 280 ? 14.289 -19.641 -7.188 1 95.12 280 ALA A N 1
ATOM 2122 C CA . ALA A 1 280 ? 14.68 -19.859 -5.797 1 95.12 280 ALA A CA 1
ATOM 2123 C C . ALA A 1 280 ? 16.047 -19.234 -5.512 1 95.12 280 ALA A C 1
ATOM 2125 O O . ALA A 1 280 ? 16.312 -18.797 -4.391 1 95.12 280 ALA A O 1
ATOM 2126 N N . PHE A 1 281 ? 16.891 -19.156 -6.516 1 96.06 281 PHE A N 1
ATOM 2127 C CA . PHE A 1 281 ? 18.25 -18.641 -6.352 1 96.06 281 PHE A CA 1
ATOM 2128 C C . PHE A 1 281 ? 18.312 -17.156 -6.684 1 96.06 281 PHE A C 1
ATOM 2130 O O . PHE A 1 281 ? 19.391 -16.594 -6.82 1 96.06 281 PHE A O 1
ATOM 2137 N N . SER A 1 282 ? 17.141 -16.547 -6.902 1 94.19 282 SER A N 1
ATOM 2138 C CA . SER A 1 282 ? 17.062 -15.141 -7.266 1 94.19 282 SER A CA 1
ATOM 2139 C C . SER A 1 282 ? 16.203 -14.359 -6.273 1 94.19 282 SER A C 1
ATOM 2141 O O . SER A 1 282 ? 15.391 -14.938 -5.559 1 94.19 282 SER A O 1
ATOM 2143 N N . ILE A 1 283 ? 16.391 -13.047 -6.207 1 86.75 283 ILE A N 1
ATOM 2144 C CA . ILE A 1 283 ? 15.57 -12.18 -5.371 1 86.75 283 ILE A CA 1
ATOM 2145 C C . ILE A 1 283 ? 14.188 -12.008 -6 1 86.75 283 ILE A C 1
ATOM 2147 O O . ILE A 1 283 ? 13.18 -11.984 -5.293 1 86.75 283 ILE A O 1
ATOM 2151 N N . GLU A 1 284 ? 14.18 -11.969 -7.297 1 90.31 284 GLU A N 1
ATOM 2152 C CA . GLU A 1 284 ? 12.953 -11.875 -8.078 1 90.31 284 GLU A CA 1
ATOM 2153 C C . GLU A 1 284 ? 12.727 -13.141 -8.906 1 90.31 284 GLU A C 1
ATOM 2155 O O . GLU A 1 284 ? 13.477 -14.109 -8.789 1 90.31 284 GLU A O 1
ATOM 2160 N N . LEU A 1 285 ? 11.695 -13.156 -9.703 1 96.5 285 LEU A N 1
ATOM 2161 C CA . LEU A 1 285 ? 11.414 -14.273 -10.594 1 96.5 285 LEU A CA 1
ATOM 2162 C C . LEU A 1 285 ? 12.57 -14.516 -11.555 1 96.5 285 LEU A C 1
ATOM 2164 O O . LEU A 1 285 ? 13.281 -13.57 -11.922 1 96.5 285 LEU A O 1
ATOM 2168 N N . CYS A 1 286 ? 12.766 -15.664 -12 1 96.44 286 CYS A N 1
ATOM 2169 C CA . CYS A 1 286 ? 13.914 -16.094 -12.789 1 96.44 286 CYS A CA 1
ATOM 2170 C C . CYS A 1 286 ? 13.977 -15.352 -14.109 1 96.44 286 CYS A C 1
ATOM 2172 O O . CYS A 1 286 ? 12.984 -14.75 -14.539 1 96.44 286 CYS A O 1
ATOM 2174 N N . THR A 1 287 ? 15.102 -15.398 -14.695 1 96.94 287 THR A N 1
ATOM 2175 C CA . THR A 1 287 ? 15.32 -14.984 -16.078 1 96.94 287 THR A CA 1
ATOM 2176 C C . THR A 1 287 ? 15.594 -16.188 -16.969 1 96.94 287 THR A C 1
ATOM 2178 O O . THR A 1 287 ? 15.961 -17.266 -16.469 1 96.94 287 THR A O 1
ATOM 2181 N N . LYS A 1 288 ? 15.438 -15.961 -18.219 1 98 288 LYS A N 1
ATOM 2182 C CA . LYS A 1 288 ? 15.719 -17.031 -19.172 1 98 288 LYS A CA 1
ATOM 2183 C C . LYS A 1 288 ? 17.172 -17.453 -19.109 1 98 288 LYS A C 1
ATOM 2185 O O . LYS A 1 288 ? 17.469 -18.656 -19.062 1 98 288 LYS A O 1
ATOM 2190 N N . ASP A 1 289 ? 18.062 -16.469 -18.984 1 98.31 289 ASP A N 1
ATOM 2191 C CA . ASP A 1 289 ? 19.5 -16.766 -18.969 1 98.31 289 ASP A CA 1
ATOM 2192 C C . ASP A 1 289 ? 19.875 -17.578 -17.75 1 98.31 289 ASP A C 1
ATOM 2194 O O . ASP A 1 289 ? 20.672 -18.516 -17.844 1 98.31 289 ASP A O 1
ATOM 2198 N N . HIS A 1 290 ? 19.359 -17.172 -16.672 1 97.62 290 HIS A N 1
ATOM 2199 C CA . HIS A 1 290 ? 19.672 -17.891 -15.438 1 97.62 290 HIS A CA 1
ATOM 2200 C C . HIS A 1 290 ? 19.125 -19.312 -15.484 1 97.62 290 HIS A C 1
ATOM 2202 O O . HIS A 1 290 ? 19.812 -20.266 -15.086 1 97.62 290 HIS A O 1
ATOM 2208 N N . MET A 1 291 ? 17.922 -19.484 -15.953 1 97.94 291 MET A N 1
ATOM 2209 C CA . MET A 1 291 ? 17.328 -20.812 -16.109 1 97.94 291 MET A CA 1
ATOM 2210 C C . MET A 1 291 ? 18.172 -21.688 -17.031 1 97.94 291 MET A C 1
ATOM 2212 O O . MET A 1 291 ? 18.469 -22.828 -16.719 1 97.94 291 MET A O 1
ATOM 2216 N N . GLU A 1 292 ? 18.609 -21.172 -18.125 1 98.31 292 GLU A N 1
ATOM 2217 C CA . GLU A 1 292 ? 19.391 -21.906 -19.109 1 98.31 292 GLU A CA 1
ATOM 2218 C C . GLU A 1 292 ? 20.734 -22.344 -18.516 1 98.31 292 GLU A C 1
ATOM 2220 O O . GLU A 1 292 ? 21.234 -23.422 -18.828 1 98.31 292 GLU A O 1
ATOM 2225 N N . SER A 1 293 ? 21.266 -21.516 -17.703 1 98.19 293 SER A N 1
ATOM 2226 C CA . SER A 1 293 ? 22.547 -21.828 -17.094 1 98.19 293 SER A CA 1
ATOM 2227 C C . SER A 1 293 ? 22.438 -23.016 -16.141 1 98.19 293 SER A C 1
ATOM 2229 O O . SER A 1 293 ? 23.438 -23.688 -15.867 1 98.19 293 SER A O 1
ATOM 2231 N N . LEU A 1 294 ? 21.266 -23.281 -15.633 1 98.12 294 LEU A N 1
ATOM 2232 C CA . LEU A 1 294 ? 21.062 -24.344 -14.656 1 98.12 294 LEU A CA 1
ATOM 2233 C C . LEU A 1 294 ? 20.656 -25.641 -15.336 1 98.12 294 LEU A C 1
ATOM 2235 O O . LEU A 1 294 ? 20.766 -26.719 -14.75 1 98.12 294 LEU A O 1
ATOM 2239 N N . LEU A 1 295 ? 20.203 -25.625 -16.578 1 97.75 295 LEU A N 1
ATOM 2240 C CA . LEU A 1 295 ? 19.594 -26.75 -17.297 1 97.75 295 LEU A CA 1
ATOM 2241 C C . LEU A 1 295 ? 20.562 -27.938 -17.344 1 97.75 295 LEU A C 1
ATOM 2243 O O . LEU A 1 295 ? 20.156 -29.078 -17.094 1 97.75 295 LEU A O 1
ATOM 2247 N N . PRO A 1 296 ? 21.891 -27.688 -17.594 1 97.88 296 PRO A N 1
ATOM 2248 C CA . PRO A 1 296 ? 22.812 -28.812 -17.688 1 97.88 296 PRO A CA 1
ATOM 2249 C C . PRO A 1 296 ? 22.969 -29.562 -16.359 1 97.88 296 PRO A C 1
ATOM 2251 O O . PRO A 1 296 ? 23.406 -30.719 -16.344 1 97.88 296 PRO A O 1
ATOM 2254 N N . GLN A 1 297 ? 22.594 -28.984 -15.305 1 98.06 297 GLN A N 1
ATOM 2255 C CA . GLN A 1 297 ? 22.766 -29.578 -13.984 1 98.06 297 GLN A CA 1
ATOM 2256 C C . GLN A 1 297 ? 21.516 -30.344 -13.562 1 98.06 297 GLN A C 1
ATOM 2258 O O . GLN A 1 297 ? 21.531 -31.031 -12.539 1 98.06 297 GLN A O 1
ATOM 2263 N N . ILE A 1 298 ? 20.484 -30.219 -14.32 1 98.12 298 ILE A N 1
ATOM 2264 C CA . ILE A 1 298 ? 19.25 -30.906 -13.969 1 98.12 298 ILE A CA 1
ATOM 2265 C C . ILE A 1 298 ? 19.141 -32.219 -14.734 1 98.12 298 ILE A C 1
ATOM 2267 O O . ILE A 1 298 ? 19.094 -32.219 -15.969 1 98.12 298 ILE A O 1
ATOM 2271 N N . HIS A 1 299 ? 19.109 -33.281 -14 1 97.69 299 HIS A N 1
ATOM 2272 C CA . HIS A 1 299 ? 18.969 -34.625 -14.555 1 97.69 299 HIS A CA 1
ATOM 2273 C C . HIS A 1 299 ? 17.594 -35.219 -14.219 1 97.69 299 HIS A C 1
ATOM 2275 O O . HIS A 1 299 ? 17.172 -35.188 -13.062 1 97.69 299 HIS A O 1
ATOM 2281 N N . VAL A 1 300 ? 16.938 -35.688 -15.289 1 97.88 300 VAL A N 1
ATOM 2282 C CA . VAL A 1 300 ? 15.641 -36.312 -15.125 1 97.88 300 VAL A CA 1
ATOM 2283 C C . VAL A 1 300 ? 15.781 -37.812 -15.305 1 97.88 300 VAL A C 1
ATOM 2285 O O . VAL A 1 300 ? 16.297 -38.281 -16.328 1 97.88 300 VAL A O 1
ATOM 2288 N N . THR A 1 301 ? 15.375 -38.531 -14.289 1 95.81 301 THR A N 1
ATOM 2289 C CA . THR A 1 301 ? 15.484 -40 -14.328 1 95.81 301 THR A CA 1
ATOM 2290 C C . THR A 1 301 ? 14.109 -40.656 -14.156 1 95.81 301 THR A C 1
ATOM 2292 O O . THR A 1 301 ? 13.234 -40.094 -13.484 1 95.81 301 THR A O 1
ATOM 2295 N N . GLY A 1 302 ? 13.914 -41.781 -14.789 1 94.62 302 GLY A N 1
ATOM 2296 C CA . GLY A 1 302 ? 12.719 -42.594 -14.57 1 94.62 302 GLY A CA 1
ATOM 2297 C C . GLY A 1 302 ? 12.773 -43.406 -13.289 1 94.62 302 GLY A C 1
ATOM 2298 O O . GLY A 1 302 ? 13.836 -43.906 -12.914 1 94.62 302 GLY A O 1
ATOM 2299 N N . MET A 1 303 ? 11.688 -43.344 -12.617 1 87.5 303 MET A N 1
ATOM 2300 C CA . MET A 1 303 ? 11.609 -44.188 -11.422 1 87.5 303 MET A CA 1
ATOM 2301 C C . MET A 1 303 ? 10.805 -45.469 -11.703 1 87.5 303 MET A C 1
ATOM 2303 O O . MET A 1 303 ? 9.805 -45.438 -12.414 1 87.5 303 MET A O 1
ATOM 2307 N N . ASP A 1 304 ? 11.398 -46.625 -11.398 1 72.38 304 ASP A N 1
ATOM 2308 C CA . ASP A 1 304 ? 10.664 -47.875 -11.484 1 72.38 304 ASP A CA 1
ATOM 2309 C C . ASP A 1 304 ? 9.586 -47.969 -10.406 1 72.38 304 ASP A C 1
ATOM 2311 O O . ASP A 1 304 ? 9.805 -47.531 -9.273 1 72.38 304 ASP A O 1
ATOM 2315 N N . GLU A 1 305 ? 8.297 -48.188 -10.938 1 57.28 305 GLU A N 1
ATOM 2316 C CA . GLU A 1 305 ? 7.246 -48.344 -9.938 1 57.28 305 GLU A CA 1
ATOM 2317 C C . GLU A 1 305 ? 7.426 -49.656 -9.172 1 57.28 305 GLU A C 1
ATOM 2319 O O . GLU A 1 305 ? 7.969 -50.625 -9.711 1 57.28 305 GLU A O 1
ATOM 2324 N N . MET B 1 1 ? -6.465 33.594 -1.221 1 95.38 1 MET B N 1
ATOM 2325 C CA . MET B 1 1 ? -6.516 32.156 -1.465 1 95.38 1 MET B CA 1
ATOM 2326 C C . MET B 1 1 ? -5.664 31.391 -0.445 1 95.38 1 MET B C 1
ATOM 2328 O O . MET B 1 1 ? -4.691 31.938 0.081 1 95.38 1 MET B O 1
ATOM 2332 N N . ILE B 1 2 ? -6.07 30.203 -0.069 1 98.38 2 ILE B N 1
ATOM 2333 C CA . ILE B 1 2 ? -5.293 29.375 0.85 1 98.38 2 ILE B CA 1
ATOM 2334 C C . ILE B 1 2 ? -4.617 28.234 0.079 1 98.38 2 ILE B C 1
ATOM 2336 O O . ILE B 1 2 ? -5.258 27.547 -0.709 1 98.38 2 ILE B O 1
ATOM 2340 N N . TYR B 1 3 ? -3.342 28.094 0.262 1 98.81 3 TYR B N 1
ATOM 2341 C CA . TYR B 1 3 ? -2.561 26.984 -0.263 1 98.81 3 TYR B CA 1
ATOM 2342 C C . TYR B 1 3 ? -2.021 26.109 0.868 1 98.81 3 TYR B C 1
ATOM 2344 O O . TYR B 1 3 ? -1.663 26.625 1.933 1 98.81 3 TYR B O 1
ATOM 2352 N N . THR B 1 4 ? -2.027 24.859 0.708 1 98.81 4 THR B N 1
ATOM 2353 C CA . THR B 1 4 ? -1.378 23.922 1.622 1 98.81 4 THR B CA 1
ATOM 2354 C C . THR B 1 4 ? -0.273 23.156 0.91 1 98.81 4 THR B C 1
ATOM 2356 O O . THR B 1 4 ? -0.432 22.75 -0.247 1 98.81 4 THR B O 1
ATOM 2359 N N . CYS B 1 5 ? 0.841 23.016 1.538 1 98.69 5 CYS B N 1
ATOM 2360 C CA . CYS B 1 5 ? 1.986 22.375 0.912 1 98.69 5 CYS B CA 1
ATOM 2361 C C . CYS B 1 5 ? 2.439 21.156 1.724 1 98.69 5 CYS B C 1
ATOM 2363 O O . CYS B 1 5 ? 2.844 21.297 2.879 1 98.69 5 CYS B O 1
ATOM 2365 N N . THR B 1 6 ? 2.355 20.047 1.202 1 98.25 6 THR B N 1
ATOM 2366 C CA . THR B 1 6 ? 2.861 18.781 1.744 1 98.25 6 THR B CA 1
ATOM 2367 C C . THR B 1 6 ? 4.008 18.25 0.891 1 98.25 6 THR B C 1
ATOM 2369 O O . THR B 1 6 ? 3.783 17.703 -0.186 1 98.25 6 THR B O 1
ATOM 2372 N N . LEU B 1 7 ? 5.219 18.297 1.413 1 97.94 7 LEU B N 1
ATOM 2373 C CA . LEU B 1 7 ? 6.387 17.938 0.612 1 97.94 7 LEU B CA 1
ATOM 2374 C C . LEU B 1 7 ? 6.539 16.422 0.521 1 97.94 7 LEU B C 1
ATOM 2376 O O . LEU B 1 7 ? 7.145 15.914 -0.425 1 97.94 7 LEU B O 1
ATOM 2380 N N . ASN B 1 8 ? 6.031 15.758 1.528 1 97.31 8 ASN B N 1
ATOM 2381 C CA . ASN B 1 8 ? 6.25 14.32 1.625 1 97.31 8 ASN B CA 1
ATOM 2382 C C . ASN B 1 8 ? 4.949 13.57 1.912 1 97.31 8 ASN B C 1
ATOM 2384 O O . ASN B 1 8 ? 4.844 12.859 2.912 1 97.31 8 ASN B O 1
ATOM 2388 N N . PRO B 1 9 ? 3.941 13.695 1.001 1 98.44 9 PRO B N 1
ATOM 2389 C CA . PRO B 1 9 ? 2.666 13.008 1.209 1 98.44 9 PRO B CA 1
ATOM 2390 C C . PRO B 1 9 ? 2.811 11.484 1.189 1 98.44 9 PRO B C 1
ATOM 2392 O O . PRO B 1 9 ? 3.879 10.969 0.85 1 98.44 9 PRO B O 1
ATOM 2395 N N . SER B 1 10 ? 1.787 10.805 1.647 1 98.38 10 SER B N 1
ATOM 2396 C CA . SER B 1 10 ? 1.777 9.344 1.686 1 98.38 10 SER B CA 1
ATOM 2397 C C . SER B 1 10 ? 0.383 8.797 1.409 1 98.38 10 SER B C 1
ATOM 2399 O O . SER B 1 10 ? -0.609 9.523 1.512 1 98.38 10 SER B O 1
ATOM 2401 N N . VAL B 1 11 ? 0.283 7.574 0.932 1 98.5 11 VAL B N 1
ATOM 2402 C CA . VAL B 1 11 ? -0.919 6.773 1.135 1 98.5 11 VAL B CA 1
ATOM 2403 C C . VAL B 1 11 ? -0.856 6.082 2.496 1 98.5 11 VAL B C 1
ATOM 2405 O O . VAL B 1 11 ? 0.068 5.312 2.768 1 98.5 11 VAL B O 1
ATOM 2408 N N . ASP B 1 12 ? -1.756 6.41 3.34 1 97.25 12 ASP B N 1
ATOM 2409 C CA . ASP B 1 12 ? -1.843 5.727 4.625 1 97.25 12 ASP B CA 1
ATOM 2410 C C . ASP B 1 12 ? -2.672 4.449 4.512 1 97.25 12 ASP B C 1
ATOM 2412 O O . ASP B 1 12 ? -3.889 4.508 4.316 1 97.25 12 ASP B O 1
ATOM 2416 N N . TYR B 1 13 ? -1.995 3.35 4.566 1 98.06 13 TYR B N 1
ATOM 2417 C CA . TYR B 1 13 ? -2.629 2.037 4.523 1 98.06 13 TYR B CA 1
ATOM 2418 C C . TYR B 1 13 ? -2.871 1.504 5.934 1 98.06 13 TYR B C 1
ATOM 2420 O O . TYR B 1 13 ? -1.936 1.064 6.605 1 98.06 13 TYR B O 1
ATOM 2428 N N . VAL B 1 14 ? -4.137 1.585 6.387 1 96.12 14 VAL B N 1
ATOM 2429 C CA . VAL B 1 14 ? -4.512 1.156 7.727 1 96.12 14 VAL B CA 1
ATOM 2430 C C . VAL B 1 14 ? -4.98 -0.297 7.695 1 96.12 14 VAL B C 1
ATOM 2432 O O . VAL B 1 14 ? -5.961 -0.625 7.02 1 96.12 14 VAL B O 1
ATOM 2435 N N . VAL B 1 15 ? -4.301 -1.153 8.43 1 97.12 15 VAL B N 1
ATOM 2436 C CA . VAL B 1 15 ? -4.633 -2.574 8.414 1 97.12 15 VAL B CA 1
ATOM 2437 C C . VAL B 1 15 ? -4.977 -3.039 9.828 1 97.12 15 VAL B C 1
ATOM 2439 O O . VAL B 1 15 ? -4.234 -2.771 10.773 1 97.12 15 VAL B O 1
ATOM 2442 N N . HIS B 1 16 ? -6.113 -3.641 9.977 1 96.31 16 HIS B N 1
ATOM 2443 C CA . HIS B 1 16 ? -6.539 -4.227 11.242 1 96.31 16 HIS B CA 1
ATOM 2444 C C . HIS B 1 16 ? -6.254 -5.723 11.281 1 96.31 16 HIS B C 1
ATOM 2446 O O . HIS B 1 16 ? -6.684 -6.465 10.398 1 96.31 16 HIS B O 1
ATOM 2452 N N . VAL B 1 17 ? -5.48 -6.152 12.227 1 96.69 17 VAL B N 1
ATOM 2453 C CA . VAL B 1 17 ? -5.148 -7.555 12.438 1 96.69 17 VAL B CA 1
ATOM 2454 C C . VAL B 1 17 ? -5.523 -7.969 13.859 1 96.69 17 VAL B C 1
ATOM 2456 O O . VAL B 1 17 ? -5.137 -7.309 14.82 1 96.69 17 VAL B O 1
ATOM 2459 N N . LYS B 1 18 ? -6.336 -8.93 14.125 1 93 18 LYS B N 1
ATOM 2460 C CA . LYS B 1 18 ? -6.789 -9.352 15.445 1 93 18 LYS B CA 1
ATOM 2461 C C . LYS B 1 18 ? -5.613 -9.82 16.312 1 93 18 LYS B C 1
ATOM 2463 O O . LYS B 1 18 ? -5.363 -9.266 17.375 1 93 18 LYS B O 1
ATOM 2468 N N . GLU B 1 19 ? -4.969 -10.844 16 1 91.81 19 GLU B N 1
ATOM 2469 C CA . GLU B 1 19 ? -3.773 -11.352 16.672 1 91.81 19 GLU B CA 1
ATOM 2470 C C . GLU B 1 19 ? -2.566 -11.32 15.734 1 91.81 19 GLU B C 1
ATOM 2472 O O . GLU B 1 19 ? -2.377 -12.234 14.93 1 91.81 19 GLU B O 1
ATOM 2477 N N . PHE B 1 20 ? -1.783 -10.266 15.977 1 95.75 20 PHE B N 1
ATOM 2478 C CA . PHE B 1 20 ? -0.626 -10.109 15.102 1 95.75 20 PHE B CA 1
ATOM 2479 C C . PHE B 1 20 ? 0.46 -11.117 15.453 1 95.75 20 PHE B C 1
ATOM 2481 O O . PHE B 1 20 ? 0.874 -11.219 16.609 1 95.75 20 PHE B O 1
ATOM 2488 N N . ASP B 1 21 ? 0.915 -11.891 14.5 1 95.94 21 ASP B N 1
ATOM 2489 C CA . ASP B 1 21 ? 1.941 -12.914 14.656 1 95.94 21 ASP B CA 1
ATOM 2490 C C . ASP B 1 21 ? 3.236 -12.516 13.961 1 95.94 21 ASP B C 1
ATOM 2492 O O . ASP B 1 21 ? 3.42 -12.789 12.773 1 95.94 21 ASP B O 1
ATOM 2496 N N . LEU B 1 22 ? 4.152 -11.836 14.742 1 94 22 LEU B N 1
ATOM 2497 C CA . LEU B 1 22 ? 5.449 -11.453 14.195 1 94 22 LEU B CA 1
ATOM 2498 C C . LEU B 1 22 ? 6.223 -12.68 13.734 1 94 22 LEU B C 1
ATOM 2500 O O . LEU B 1 22 ? 6.336 -13.664 14.469 1 94 22 LEU B O 1
ATOM 2504 N N . GLY B 1 23 ? 6.77 -12.688 12.562 1 93.56 23 GLY B N 1
ATOM 2505 C CA . GLY B 1 23 ? 7.496 -13.82 12 1 93.56 23 GLY B CA 1
ATOM 2506 C C . GLY B 1 23 ? 6.594 -14.82 11.305 1 93.56 23 GLY B C 1
ATOM 2507 O O . GLY B 1 23 ? 7.07 -15.805 10.727 1 93.56 23 GLY B O 1
ATOM 2508 N N . GLY B 1 24 ? 5.316 -14.547 11.312 1 94.31 24 GLY B N 1
ATOM 2509 C CA . GLY B 1 24 ? 4.352 -15.492 10.766 1 94.31 24 GLY B CA 1
ATOM 2510 C C . GLY B 1 24 ? 3.51 -14.898 9.648 1 94.31 24 GLY B C 1
ATOM 2511 O O . GLY B 1 24 ? 3.85 -13.852 9.102 1 94.31 24 GLY B O 1
ATOM 2512 N N . LEU B 1 25 ? 2.508 -15.648 9.289 1 93.56 25 LEU B N 1
ATOM 2513 C CA . LEU B 1 25 ? 1.521 -15.227 8.305 1 93.56 25 LEU B CA 1
ATOM 2514 C C . LEU B 1 25 ? 0.297 -14.617 8.977 1 93.56 25 LEU B C 1
ATOM 2516 O O . LEU B 1 25 ? -0.301 -15.242 9.859 1 93.56 25 LEU B O 1
ATOM 2520 N N . ASN B 1 26 ? -0.01 -13.375 8.68 1 96.75 26 ASN B N 1
ATOM 2521 C CA . ASN B 1 26 ? -1.151 -12.648 9.227 1 96.75 26 ASN B CA 1
ATOM 2522 C C . ASN B 1 26 ? -2.168 -12.305 8.148 1 96.75 26 ASN B C 1
ATOM 2524 O O . ASN B 1 26 ? -1.828 -12.258 6.961 1 96.75 26 ASN B O 1
ATOM 2528 N N . ARG B 1 27 ? -3.348 -12.164 8.547 1 95.38 27 ARG B N 1
ATOM 2529 C CA . ARG B 1 27 ? -4.414 -11.75 7.637 1 95.38 27 ARG B CA 1
ATOM 2530 C C . ARG B 1 27 ? -5.172 -10.547 8.195 1 95.38 27 ARG B C 1
ATOM 2532 O O . ARG B 1 27 ? -5.473 -10.5 9.391 1 95.38 27 ARG B O 1
ATOM 2539 N N . THR B 1 28 ? -5.445 -9.609 7.348 1 96.44 28 THR B N 1
ATOM 2540 C CA . THR B 1 28 ? -6.195 -8.422 7.758 1 96.44 28 THR B CA 1
ATOM 2541 C C . THR B 1 28 ? -7.68 -8.742 7.898 1 96.44 28 THR B C 1
ATOM 2543 O O . THR B 1 28 ? -8.242 -9.484 7.09 1 96.44 28 THR B O 1
ATOM 2546 N N . SER B 1 29 ? -8.32 -8.289 8.938 1 94.31 29 SER B N 1
ATOM 2547 C CA . SER B 1 29 ? -9.773 -8.391 9.086 1 94.31 29 SER B CA 1
ATOM 2548 C C . SER B 1 29 ? -10.477 -7.246 8.359 1 94.31 29 SER B C 1
ATOM 2550 O O . SER B 1 29 ? -11.625 -7.391 7.941 1 94.31 29 SER B O 1
ATOM 2552 N N . PHE B 1 30 ? -9.734 -6.145 8.336 1 92.81 30 PHE B N 1
ATOM 2553 C CA . PHE B 1 30 ? -10.234 -4.922 7.711 1 92.81 30 PHE B CA 1
ATOM 2554 C C . PHE B 1 30 ? -9.086 -3.99 7.348 1 92.81 30 PHE B C 1
ATOM 2556 O O . PHE B 1 30 ? -8.078 -3.938 8.047 1 92.81 30 PHE B O 1
ATOM 2563 N N . ASP B 1 31 ? -9.258 -3.336 6.148 1 95.69 31 ASP B N 1
ATOM 2564 C CA . ASP B 1 31 ? -8.234 -2.354 5.816 1 95.69 31 ASP B CA 1
ATOM 2565 C C . ASP B 1 31 ? -8.836 -1.147 5.102 1 95.69 31 ASP B C 1
ATOM 2567 O O . ASP B 1 31 ? -9.945 -1.231 4.559 1 95.69 31 ASP B O 1
ATOM 2571 N N . THR B 1 32 ? -8.234 -0.017 5.203 1 94.75 32 THR B N 1
ATOM 2572 C CA . THR B 1 32 ? -8.594 1.206 4.496 1 94.75 32 THR B CA 1
ATOM 2573 C C . THR B 1 32 ? -7.352 1.952 4.031 1 94.75 32 THR B C 1
ATOM 2575 O O . THR B 1 32 ? -6.258 1.731 4.551 1 94.75 32 THR B O 1
ATOM 2578 N N . LYS B 1 33 ? -7.535 2.691 2.957 1 96.88 33 LYS B N 1
ATOM 2579 C CA . LYS B 1 33 ? -6.496 3.572 2.434 1 96.88 33 LYS B CA 1
ATOM 2580 C C . LYS B 1 33 ? -6.969 5.023 2.406 1 96.88 33 LYS B C 1
ATOM 2582 O O . LYS B 1 33 ? -8.117 5.301 2.068 1 96.88 33 LYS B O 1
ATOM 2587 N N . HIS B 1 34 ? -6.051 5.98 2.787 1 95.81 34 HIS B N 1
ATOM 2588 C CA . HIS B 1 34 ? -6.355 7.41 2.791 1 95.81 34 HIS B CA 1
ATOM 2589 C C . HIS B 1 34 ? -5.164 8.227 2.303 1 95.81 34 HIS B C 1
ATOM 2591 O O . HIS B 1 34 ? -4.012 7.832 2.5 1 95.81 34 HIS B O 1
ATOM 2597 N N . PRO B 1 35 ? -5.512 9.383 1.648 1 97.81 35 PRO B N 1
ATOM 2598 C CA . PRO B 1 35 ? -4.41 10.328 1.456 1 97.81 35 PRO B CA 1
ATOM 2599 C C . PRO B 1 35 ? -3.85 10.852 2.775 1 97.81 35 PRO B C 1
ATOM 2601 O O . PRO B 1 35 ? -4.609 11.297 3.639 1 97.81 35 PRO B O 1
ATOM 2604 N N . GLY B 1 36 ? -2.568 10.742 2.924 1 96.75 36 GLY B N 1
ATOM 2605 C CA . GLY B 1 36 ? -1.907 11.219 4.129 1 96.75 36 GLY B CA 1
ATOM 2606 C C . GLY B 1 36 ? -1.004 12.414 3.877 1 96.75 36 GLY B C 1
ATOM 2607 O O . GLY B 1 36 ? -0.537 12.625 2.754 1 96.75 36 GLY B O 1
ATOM 2608 N N . GLY B 1 37 ? -0.701 13.086 4.945 1 96.81 37 GLY B N 1
ATOM 2609 C CA . GLY B 1 37 ? 0.078 14.312 4.93 1 96.81 37 GLY B CA 1
ATOM 2610 C C . GLY B 1 37 ? -0.612 15.469 5.633 1 96.81 37 GLY B C 1
ATOM 2611 O O . GLY B 1 37 ? -1.799 15.719 5.41 1 96.81 37 GLY B O 1
ATOM 2612 N N . LYS B 1 38 ? 0.174 16.141 6.344 1 97.31 38 LYS B N 1
ATOM 2613 C CA . LYS B 1 38 ? -0.401 17.188 7.188 1 97.31 38 LYS B CA 1
ATOM 2614 C C . LYS B 1 38 ? -1.084 18.266 6.344 1 97.31 38 LYS B C 1
ATOM 2616 O O . LYS B 1 38 ? -2.219 18.656 6.629 1 97.31 38 LYS B O 1
ATOM 2621 N N . GLY B 1 39 ? -0.415 18.75 5.387 1 98.38 39 GLY B N 1
ATOM 2622 C CA . GLY B 1 39 ? -1.014 19.766 4.527 1 98.38 39 GLY B CA 1
ATOM 2623 C C . GLY B 1 39 ? -2.258 19.266 3.811 1 98.38 39 GLY B C 1
ATOM 2624 O O . GLY B 1 39 ? -3.215 20.031 3.631 1 98.38 39 GLY B O 1
ATOM 2625 N N . ILE B 1 40 ? -2.225 18.094 3.361 1 98.62 40 ILE B N 1
ATOM 2626 C CA . ILE B 1 40 ? -3.377 17.469 2.717 1 98.62 40 ILE B CA 1
ATOM 2627 C C . ILE B 1 40 ? -4.551 17.422 3.691 1 98.62 40 ILE B C 1
ATOM 2629 O O . ILE B 1 40 ? -5.68 17.766 3.326 1 98.62 40 ILE B O 1
ATOM 2633 N N . ASN B 1 41 ? -4.301 17.016 4.898 1 98.19 41 ASN B N 1
ATOM 2634 C CA . ASN B 1 41 ? -5.344 17 5.918 1 98.19 41 ASN B CA 1
ATOM 2635 C C . ASN B 1 41 ? -5.949 18.391 6.121 1 98.19 41 ASN B C 1
ATOM 2637 O O . ASN B 1 41 ? -7.168 18.516 6.238 1 98.19 41 ASN B O 1
ATOM 2641 N N . VAL B 1 42 ? -5.082 19.391 6.164 1 98.69 42 VAL B N 1
ATOM 2642 C CA . VAL B 1 42 ? -5.555 20.75 6.324 1 98.69 42 VAL B CA 1
ATOM 2643 C C . VAL B 1 42 ? -6.488 21.125 5.168 1 98.69 42 VAL B C 1
ATOM 2645 O O . VAL B 1 42 ? -7.578 21.656 5.387 1 98.69 42 VAL B O 1
ATOM 2648 N N . SER B 1 43 ? -6.121 20.812 3.943 1 98.69 43 SER B N 1
ATOM 2649 C CA . SER B 1 43 ? -6.934 21.109 2.766 1 98.69 43 SER B CA 1
ATOM 2650 C C . SER B 1 43 ? -8.289 20.406 2.844 1 98.69 43 SER B C 1
ATOM 2652 O O . SER B 1 43 ? -9.32 21.016 2.557 1 98.69 43 SER B O 1
ATOM 2654 N N . ARG B 1 44 ? -8.25 19.156 3.213 1 98.25 44 ARG B N 1
ATOM 2655 C CA . ARG B 1 44 ? -9.484 18.391 3.279 1 98.25 44 ARG B CA 1
ATOM 2656 C C . ARG B 1 44 ? -10.438 18.969 4.316 1 98.25 44 ARG B C 1
ATOM 2658 O O . ARG B 1 44 ? -11.641 19.094 4.059 1 98.25 44 ARG B O 1
ATOM 2665 N N . VAL B 1 45 ? -9.93 19.344 5.48 1 98.5 45 VAL B N 1
ATOM 2666 C CA . VAL B 1 45 ? -10.75 19.906 6.539 1 98.5 45 VAL B CA 1
ATOM 2667 C C . VAL B 1 45 ? -11.258 21.281 6.117 1 98.5 45 VAL B C 1
ATOM 2669 O O . VAL B 1 45 ? -12.422 21.625 6.359 1 98.5 45 VAL B O 1
ATOM 2672 N N . LEU B 1 46 ? -10.422 22.125 5.48 1 98.56 46 LEU B N 1
ATOM 2673 C CA . LEU B 1 46 ? -10.859 23.422 4.961 1 98.56 46 LEU B CA 1
ATOM 2674 C C . LEU B 1 46 ? -12.055 23.25 4.031 1 98.56 46 LEU B C 1
ATOM 2676 O O . LEU B 1 46 ? -13.047 23.984 4.148 1 98.56 46 LEU B O 1
ATOM 2680 N N . HIS B 1 47 ? -11.945 22.281 3.17 1 98.38 47 HIS B N 1
ATOM 2681 C CA . HIS B 1 47 ? -13.039 22.031 2.244 1 98.38 47 HIS B CA 1
ATOM 2682 C C . HIS B 1 47 ? -14.32 21.672 2.99 1 98.38 47 HIS B C 1
ATOM 2684 O O . HIS B 1 47 ? -15.406 22.156 2.648 1 98.38 47 HIS B O 1
ATOM 2690 N N . ARG B 1 48 ? -14.227 20.781 3.969 1 97.75 48 ARG B N 1
ATOM 2691 C CA . ARG B 1 48 ? -15.375 20.359 4.758 1 97.75 48 ARG B CA 1
ATOM 2692 C C . ARG B 1 48 ? -16.016 21.547 5.477 1 97.75 48 ARG B C 1
ATOM 2694 O O . ARG B 1 48 ? -17.219 21.531 5.742 1 97.75 48 ARG B O 1
ATOM 2701 N N . LEU B 1 49 ? -15.219 22.531 5.75 1 97.69 49 LEU B N 1
ATOM 2702 C CA . LEU B 1 49 ? -15.711 23.719 6.438 1 97.69 49 LEU B CA 1
ATOM 2703 C C . LEU B 1 49 ? -16.219 24.766 5.441 1 97.69 49 LEU B C 1
ATOM 2705 O O . LEU B 1 49 ? -16.625 25.859 5.828 1 97.69 49 LEU B O 1
ATOM 2709 N N . GLY B 1 50 ? -16.109 24.469 4.152 1 96.69 50 GLY B N 1
ATOM 2710 C CA . GLY B 1 50 ? -16.703 25.312 3.117 1 96.69 50 GLY B CA 1
ATOM 2711 C C . GLY B 1 50 ? -15.703 26.281 2.494 1 96.69 50 GLY B C 1
ATOM 2712 O O . GLY B 1 50 ? -16.094 27.25 1.845 1 96.69 50 GLY B O 1
ATOM 2713 N N . LEU B 1 51 ? -14.445 26.062 2.684 1 97.44 51 LEU B N 1
ATOM 2714 C CA . LEU B 1 51 ? -13.422 26.953 2.119 1 97.44 51 LEU B CA 1
ATOM 2715 C C . LEU B 1 51 ? -12.617 26.219 1.043 1 97.44 51 LEU B C 1
ATOM 2717 O O . LEU B 1 51 ? -12.289 25.047 1.192 1 97.44 51 LEU B O 1
ATOM 2721 N N . GLU B 1 52 ? -12.289 26.906 0.034 1 96.88 52 GLU B N 1
ATOM 2722 C CA . GLU B 1 52 ? -11.469 26.359 -1.036 1 96.88 52 GLU B CA 1
ATOM 2723 C C . GLU B 1 52 ? -9.984 26.516 -0.731 1 96.88 52 GLU B C 1
ATOM 2725 O O . GLU B 1 52 ? -9.57 27.531 -0.153 1 96.88 52 GLU B O 1
ATOM 2730 N N . SER B 1 53 ? -9.227 25.594 -1.082 1 98.06 53 SER B N 1
ATOM 2731 C CA . SER B 1 53 ? -7.77 25.625 -1.019 1 98.06 53 SER B CA 1
ATOM 2732 C C . SER B 1 53 ? -7.148 24.859 -2.178 1 98.06 53 SER B C 1
ATOM 2734 O O . SER B 1 53 ? -7.844 24.141 -2.895 1 98.06 53 SER B O 1
ATOM 2736 N N . THR B 1 54 ? -5.926 25.125 -2.439 1 98.56 54 THR B N 1
ATOM 2737 C CA . THR B 1 54 ? -5.156 24.344 -3.406 1 98.56 54 THR B CA 1
ATOM 2738 C C . THR B 1 54 ? -4.016 23.594 -2.719 1 98.56 54 THR B C 1
ATOM 2740 O O . THR B 1 54 ? -3.186 24.219 -2.043 1 98.56 54 THR B O 1
ATOM 2743 N N . ALA B 1 55 ? -3.986 22.297 -2.865 1 98.81 55 ALA B N 1
ATOM 2744 C CA . ALA B 1 55 ? -2.939 21.469 -2.279 1 98.81 55 ALA B CA 1
ATOM 2745 C C . ALA B 1 55 ? -1.71 21.422 -3.182 1 98.81 55 ALA B C 1
ATOM 2747 O O . ALA B 1 55 ? -1.813 21.078 -4.363 1 98.81 55 ALA B O 1
ATOM 2748 N N . LEU B 1 56 ? -0.594 21.797 -2.662 1 98.81 56 LEU B N 1
ATOM 2749 C CA . LEU B 1 56 ? 0.699 21.766 -3.338 1 98.81 56 LEU B CA 1
ATOM 2750 C C . LEU B 1 56 ? 1.601 20.688 -2.738 1 98.81 56 LEU B C 1
ATOM 2752 O O . LEU B 1 56 ? 1.299 20.141 -1.675 1 98.81 56 LEU B O 1
ATOM 2756 N N . GLY B 1 57 ? 2.709 20.516 -3.355 1 98.62 57 GLY B N 1
ATOM 2757 C CA . GLY B 1 57 ? 3.682 19.516 -2.926 1 98.62 57 GLY B CA 1
ATOM 2758 C C . GLY B 1 57 ? 4.055 18.531 -4.023 1 98.62 57 GLY B C 1
ATOM 2759 O O . GLY B 1 57 ? 4.062 18.891 -5.203 1 98.62 57 GLY B O 1
ATOM 2760 N N . TYR B 1 58 ? 4.508 17.328 -3.617 1 98.81 58 TYR B N 1
ATOM 2761 C CA . TYR B 1 58 ? 5.023 16.375 -4.586 1 98.81 58 TYR B CA 1
ATOM 2762 C C . TYR B 1 58 ? 4.215 15.078 -4.551 1 98.81 58 TYR B C 1
ATOM 2764 O O . TYR B 1 58 ? 3.908 14.555 -3.473 1 98.81 58 TYR B O 1
ATOM 2772 N N . THR B 1 59 ? 3.811 14.562 -5.668 1 98.62 59 THR B N 1
ATOM 2773 C CA . THR B 1 59 ? 3.23 13.234 -5.801 1 98.62 59 THR B CA 1
ATOM 2774 C C . THR B 1 59 ? 3.797 12.516 -7.02 1 98.62 59 THR B C 1
ATOM 2776 O O . THR B 1 59 ? 4.227 13.156 -7.98 1 98.62 59 THR B O 1
ATOM 2779 N N . GLY B 1 60 ? 3.861 11.203 -6.98 1 98.38 60 GLY B N 1
ATOM 2780 C CA . GLY B 1 60 ? 4.328 10.438 -8.125 1 98.38 60 GLY B CA 1
ATOM 2781 C C . GLY B 1 60 ? 3.82 9.008 -8.133 1 98.38 60 GLY B C 1
ATOM 2782 O O . GLY B 1 60 ? 3.467 8.461 -7.086 1 98.38 60 GLY B O 1
ATOM 2783 N N . GLY B 1 61 ? 3.779 8.422 -9.383 1 97.62 61 GLY B N 1
ATOM 2784 C CA . GLY B 1 61 ? 3.404 7.023 -9.555 1 97.62 61 GLY B CA 1
ATOM 2785 C C . GLY B 1 61 ? 1.935 6.766 -9.273 1 97.62 61 GLY B C 1
ATOM 2786 O O . GLY B 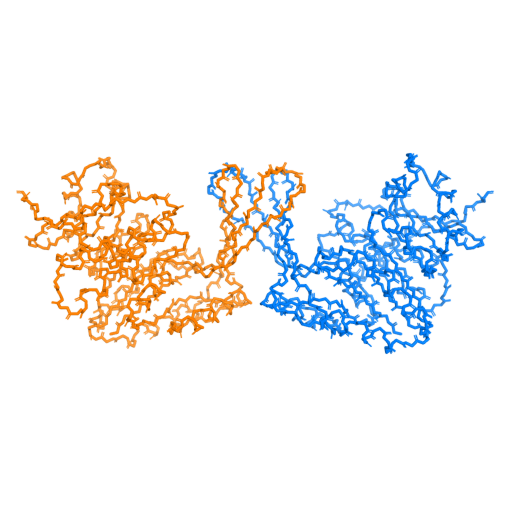1 61 ? 1.139 7.703 -9.188 1 97.62 61 GLY B O 1
ATOM 2787 N N . PHE B 1 62 ? 1.549 5.484 -9.086 1 97.94 62 PHE B N 1
ATOM 2788 C CA . PHE B 1 62 ? 0.15 5.094 -8.953 1 97.94 62 PHE B CA 1
ATOM 2789 C C . PHE B 1 62 ? -0.409 5.543 -7.609 1 97.94 62 PHE B C 1
ATOM 2791 O O . PHE B 1 62 ? -1.593 5.871 -7.5 1 97.94 62 PHE B O 1
ATOM 2798 N N . THR B 1 63 ? 0.49 5.613 -6.613 1 98.62 63 THR B N 1
ATOM 2799 C CA . THR B 1 63 ? 0.042 6.078 -5.305 1 98.62 63 THR B CA 1
ATOM 2800 C C . THR B 1 63 ? -0.195 7.582 -5.316 1 98.62 63 THR B C 1
ATOM 2802 O O . THR B 1 63 ? -1.121 8.078 -4.672 1 98.62 63 THR B O 1
ATOM 2805 N N . GLY B 1 64 ? 0.683 8.297 -6.027 1 98.69 64 GLY B N 1
ATOM 2806 C CA . GLY B 1 64 ? 0.463 9.727 -6.188 1 98.69 64 GLY B CA 1
ATOM 2807 C C . GLY B 1 64 ? -0.834 10.055 -6.902 1 98.69 64 GLY B C 1
ATOM 2808 O O . GLY B 1 64 ? -1.546 10.984 -6.512 1 98.69 64 GLY B O 1
ATOM 2809 N N . GLN B 1 65 ? -1.107 9.305 -7.934 1 98.38 65 GLN B N 1
ATOM 2810 C CA . GLN B 1 65 ? -2.354 9.5 -8.664 1 98.38 65 GLN B CA 1
ATOM 2811 C C . GLN B 1 65 ? -3.564 9.219 -7.781 1 98.38 65 GLN B C 1
ATOM 2813 O O . GLN B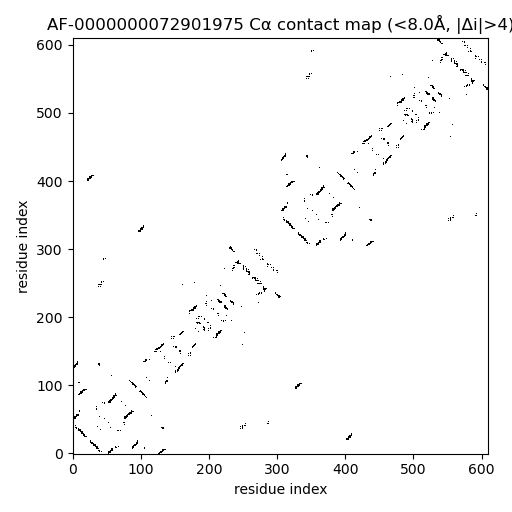 1 65 ? -4.57 9.922 -7.855 1 98.38 65 GLN B O 1
ATOM 2818 N N . TYR B 1 66 ? -3.461 8.18 -7.02 1 98.5 66 TYR B N 1
ATOM 2819 C CA . TYR B 1 66 ? -4.512 7.859 -6.059 1 98.5 66 TYR B CA 1
ATOM 2820 C C . TYR B 1 66 ? -4.824 9.062 -5.172 1 98.5 66 TYR B C 1
ATOM 2822 O O . TYR B 1 66 ? -5.992 9.414 -4.988 1 98.5 66 TYR B O 1
ATOM 2830 N N . ILE B 1 67 ? -3.787 9.703 -4.598 1 98.75 67 ILE B N 1
ATOM 2831 C CA . ILE B 1 67 ? -3.951 10.852 -3.715 1 98.75 67 ILE B CA 1
ATOM 2832 C C . ILE B 1 67 ? -4.668 11.977 -4.457 1 98.75 67 ILE B C 1
ATOM 2834 O O . ILE B 1 67 ? -5.645 12.539 -3.955 1 98.75 67 ILE B O 1
ATOM 2838 N N . LYS B 1 68 ? -4.238 12.289 -5.641 1 98.56 68 LYS B N 1
ATOM 2839 C CA . LYS B 1 68 ? -4.84 13.352 -6.438 1 98.56 68 LYS B CA 1
ATOM 2840 C C . LYS B 1 68 ? -6.312 13.07 -6.711 1 98.56 68 LYS B C 1
ATOM 2842 O O . LYS B 1 68 ? -7.164 13.945 -6.539 1 98.56 68 LYS B O 1
ATOM 2847 N N . ASP B 1 69 ? -6.602 11.82 -7.098 1 98.06 69 ASP B N 1
ATOM 2848 C CA . ASP B 1 69 ? -7.965 11.43 -7.441 1 98.06 69 ASP B CA 1
ATOM 2849 C C . ASP B 1 69 ? -8.898 11.594 -6.246 1 98.06 69 ASP B C 1
ATOM 2851 O O . ASP B 1 69 ? -10.008 12.109 -6.383 1 98.06 69 ASP B O 1
ATOM 2855 N N . ILE B 1 70 ? -8.469 11.125 -5.117 1 98 70 ILE B N 1
ATOM 2856 C CA . ILE B 1 70 ? -9.312 11.188 -3.926 1 98 70 ILE B CA 1
ATOM 2857 C C . ILE B 1 70 ? -9.57 12.641 -3.547 1 98 70 ILE B C 1
ATOM 2859 O O . ILE B 1 70 ? -10.703 13.016 -3.242 1 98 70 ILE B O 1
ATOM 2863 N N . LEU B 1 71 ? -8.508 13.445 -3.539 1 98.44 71 LEU B N 1
ATOM 2864 C CA . LEU B 1 71 ? -8.664 14.852 -3.174 1 98.44 71 LEU B CA 1
ATOM 2865 C C . LEU B 1 71 ? -9.617 15.562 -4.129 1 98.44 71 LEU B C 1
ATOM 2867 O O . LEU B 1 71 ? -10.484 16.328 -3.697 1 98.44 71 LEU B O 1
ATOM 2871 N N . GLU B 1 72 ? -9.477 15.312 -5.41 1 97.44 72 GLU B N 1
ATOM 2872 C CA . GLU B 1 72 ? -10.352 15.922 -6.402 1 97.44 72 GLU B CA 1
ATOM 2873 C C . GLU B 1 72 ? -11.797 15.453 -6.227 1 97.44 72 GLU B C 1
ATOM 2875 O O . GLU B 1 72 ? -12.727 16.25 -6.34 1 97.44 72 GLU B O 1
ATOM 2880 N N . GLN B 1 73 ? -11.945 14.203 -5.949 1 96.81 73 GLN B N 1
ATOM 2881 C CA . GLN B 1 73 ? -13.281 13.656 -5.703 1 96.81 73 GLN B CA 1
ATOM 2882 C C . GLN B 1 73 ? -13.93 14.32 -4.488 1 96.81 73 GLN B C 1
ATOM 2884 O O . GLN B 1 73 ? -15.141 14.516 -4.457 1 96.81 73 GLN B O 1
ATOM 2889 N N . GLU B 1 74 ? -13.094 14.641 -3.51 1 96.06 74 GLU B N 1
ATOM 2890 C CA . GLU B 1 74 ? -13.586 15.273 -2.295 1 96.06 74 GLU B CA 1
ATOM 2891 C C . GLU B 1 74 ? -13.805 16.766 -2.506 1 96.06 74 GLU B C 1
ATOM 2893 O O . GLU B 1 74 ? -14.312 17.469 -1.619 1 96.06 74 GLU B O 1
ATOM 2898 N N . GLY B 1 75 ? -13.344 17.281 -3.67 1 95.75 75 GLY B N 1
ATOM 2899 C CA . GLY B 1 75 ? -13.586 18.672 -4.012 1 95.75 75 GLY B CA 1
ATOM 2900 C C . GLY B 1 75 ? -12.398 19.578 -3.701 1 95.75 75 GLY B C 1
ATOM 2901 O O . GLY B 1 75 ? -12.523 20.812 -3.744 1 95.75 75 GLY B O 1
ATOM 2902 N N . THR B 1 76 ? -11.281 19.031 -3.379 1 97.12 76 THR B N 1
ATOM 2903 C CA . THR B 1 76 ? -10.07 19.812 -3.104 1 97.12 76 THR B CA 1
ATOM 2904 C C . THR B 1 76 ? -9.25 20 -4.375 1 97.12 76 THR B C 1
ATOM 2906 O O . THR B 1 76 ? -8.93 19.031 -5.062 1 97.12 76 THR B O 1
ATOM 2909 N N . LYS B 1 77 ? -8.938 21.203 -4.691 1 97.94 77 LYS B N 1
ATOM 2910 C CA . LYS B 1 77 ? -8.07 21.484 -5.832 1 97.94 77 LYS B CA 1
ATOM 2911 C C . LYS B 1 77 ? -6.641 21.031 -5.562 1 97.94 77 LYS B C 1
ATOM 2913 O O . LYS B 1 77 ? -6.148 21.156 -4.438 1 97.94 77 LYS B O 1
ATOM 2918 N N . THR B 1 78 ? -6.004 20.516 -6.605 1 98.62 78 THR B N 1
ATOM 2919 C CA . THR B 1 78 ? -4.625 20.062 -6.453 1 98.62 78 THR B CA 1
ATOM 2920 C C . THR B 1 78 ? -3.732 20.672 -7.531 1 98.62 78 THR B C 1
ATOM 2922 O O . THR B 1 78 ? -4.184 20.922 -8.656 1 98.62 78 THR B O 1
ATOM 2925 N N . ALA B 1 79 ? -2.566 21 -7.188 1 98.62 79 ALA B N 1
ATOM 2926 C CA . ALA B 1 79 ? -1.511 21.422 -8.109 1 98.62 79 ALA B CA 1
ATOM 2927 C C . ALA B 1 79 ? -0.167 20.812 -7.711 1 98.62 79 ALA B C 1
ATOM 2929 O O . ALA B 1 79 ? 0.835 21.531 -7.605 1 98.62 79 ALA B O 1
ATOM 2930 N N . PHE B 1 80 ? -0.145 19.531 -7.488 1 98.81 80 PHE B N 1
ATOM 2931 C CA . PHE B 1 80 ? 1.07 18.828 -7.102 1 98.81 80 PHE B CA 1
ATOM 2932 C C . PHE B 1 80 ? 2.086 18.828 -8.234 1 98.81 80 PHE B C 1
ATOM 2934 O O . PHE B 1 80 ? 1.717 18.734 -9.414 1 98.81 80 PHE B O 1
ATOM 2941 N N . VAL B 1 81 ? 3.32 18.969 -7.859 1 98.81 81 VAL B N 1
ATOM 2942 C CA . VAL B 1 81 ? 4.402 18.688 -8.797 1 98.81 81 VAL B CA 1
ATOM 2943 C C . VAL B 1 81 ? 4.566 17.188 -8.969 1 98.81 81 VAL B C 1
ATOM 2945 O O . VAL B 1 81 ? 4.723 16.453 -7.984 1 98.81 81 VAL B O 1
ATOM 2948 N N . GLU B 1 82 ? 4.488 16.703 -10.188 1 98.44 82 GLU B N 1
ATOM 2949 C CA . GLU B 1 82 ? 4.625 15.281 -10.453 1 98.44 82 GLU B CA 1
ATOM 2950 C C . GLU B 1 82 ? 6.09 14.859 -10.438 1 98.44 82 GLU B C 1
ATOM 2952 O O . GLU B 1 82 ? 6.938 15.492 -11.07 1 98.44 82 GLU B O 1
ATOM 2957 N N . VAL B 1 83 ? 6.379 13.852 -9.703 1 98.38 83 VAL B N 1
ATOM 2958 C CA . VAL B 1 83 ? 7.738 13.328 -9.625 1 98.38 83 VAL B CA 1
ATOM 2959 C C . VAL B 1 83 ? 7.785 11.914 -10.195 1 98.38 83 VAL B C 1
ATOM 2961 O O . VAL B 1 83 ? 6.742 11.297 -10.414 1 98.38 83 VAL B O 1
ATOM 2964 N N . ASN B 1 84 ? 8.977 11.344 -10.398 1 95.94 84 ASN B N 1
ATOM 2965 C CA . ASN B 1 84 ? 9.156 10.109 -11.148 1 95.94 84 ASN B CA 1
ATOM 2966 C C . ASN B 1 84 ? 8.898 8.883 -10.281 1 95.94 84 ASN B C 1
ATOM 2968 O O . ASN B 1 84 ? 8.43 7.855 -10.781 1 95.94 84 ASN B O 1
ATOM 2972 N N . GLU B 1 85 ? 9.188 8.938 -9.039 1 97 85 GLU B N 1
ATOM 2973 C CA . GLU B 1 85 ? 9.039 7.793 -8.141 1 97 85 GLU B CA 1
ATOM 2974 C C . GLU B 1 85 ? 7.684 7.809 -7.445 1 97 85 GLU B C 1
ATOM 2976 O O . GLU B 1 85 ? 7.035 8.859 -7.355 1 97 85 GLU B O 1
ATOM 2981 N N . ASP B 1 86 ? 7.277 6.676 -6.918 1 97.5 86 ASP B N 1
ATOM 2982 C CA . ASP B 1 86 ? 5.98 6.559 -6.262 1 97.5 86 ASP B CA 1
ATOM 2983 C C . ASP B 1 86 ? 5.938 7.391 -4.98 1 97.5 86 ASP B C 1
ATOM 2985 O O . ASP B 1 86 ? 6.922 7.457 -4.246 1 97.5 86 ASP B O 1
ATOM 2989 N N . THR B 1 87 ? 4.828 8.078 -4.746 1 98.5 87 THR B N 1
ATOM 2990 C CA . THR B 1 87 ? 4.547 8.547 -3.396 1 98.5 87 THR B CA 1
ATOM 2991 C C . THR B 1 87 ? 4.586 7.391 -2.4 1 98.5 87 THR B C 1
ATOM 2993 O O . THR B 1 87 ? 4.094 6.297 -2.689 1 98.5 87 THR B O 1
ATOM 2996 N N . ARG B 1 88 ? 5.121 7.605 -1.287 1 98.19 88 ARG B N 1
ATOM 2997 C CA . ARG B 1 88 ? 5.355 6.562 -0.294 1 98.19 88 ARG B CA 1
ATOM 2998 C C . ARG B 1 88 ? 4.035 6.023 0.255 1 98.19 88 ARG B C 1
ATOM 3000 O O . ARG B 1 88 ? 3.006 6.699 0.181 1 98.19 88 ARG B O 1
ATOM 3007 N N . ILE B 1 89 ? 4.035 4.797 0.768 1 98.5 89 ILE B N 1
ATOM 3008 C CA . ILE B 1 89 ? 2.947 4.16 1.501 1 98.5 89 ILE B CA 1
ATOM 3009 C C . ILE B 1 89 ? 3.34 3.994 2.967 1 98.5 89 ILE B C 1
ATOM 3011 O O . ILE B 1 89 ? 4.383 3.416 3.275 1 98.5 89 ILE B O 1
ATOM 3015 N N . ASN B 1 90 ? 2.568 4.547 3.871 1 97.88 90 ASN B N 1
ATOM 3016 C CA . ASN B 1 90 ? 2.701 4.293 5.301 1 97.88 90 ASN B CA 1
ATOM 3017 C C . ASN B 1 90 ? 1.753 3.191 5.766 1 97.88 90 ASN B C 1
ATOM 3019 O O . ASN B 1 90 ? 0.597 3.143 5.34 1 97.88 90 ASN B O 1
ATOM 3023 N N . ILE B 1 91 ? 2.27 2.289 6.52 1 98.06 91 ILE B N 1
ATOM 3024 C CA . ILE B 1 91 ? 1.448 1.226 7.086 1 98.06 91 ILE B CA 1
ATOM 3025 C C . ILE B 1 91 ? 1.09 1.566 8.531 1 98.06 91 ILE B C 1
ATOM 3027 O O . ILE B 1 91 ? 1.969 1.88 9.336 1 98.06 91 ILE B O 1
ATOM 3031 N N . LYS B 1 92 ? -0.139 1.648 8.82 1 95.62 92 LYS B N 1
ATOM 3032 C CA . LYS B 1 92 ? -0.651 1.738 10.188 1 95.62 92 LYS B CA 1
ATOM 3033 C C . LYS B 1 92 ? -1.281 0.419 10.625 1 95.62 92 LYS B C 1
ATOM 3035 O O . LYS B 1 92 ? -2.453 0.161 10.344 1 95.62 92 LYS B O 1
ATOM 3040 N N . LEU B 1 93 ? -0.542 -0.353 11.336 1 96.81 93 LEU B N 1
ATOM 3041 C CA . LEU B 1 93 ? -0.97 -1.671 11.789 1 96.81 93 LEU B CA 1
ATOM 3042 C C . LEU B 1 93 ? -1.746 -1.568 13.102 1 96.81 93 LEU B C 1
ATOM 3044 O O . LEU B 1 93 ? -1.176 -1.23 14.141 1 96.81 93 LEU B O 1
ATOM 3048 N N . LYS B 1 94 ? -3.059 -1.768 13.031 1 94.44 94 LYS B N 1
ATOM 3049 C CA . LYS B 1 94 ? -3.93 -1.799 14.203 1 94.44 94 LYS B CA 1
ATOM 3050 C C . LYS B 1 94 ? -4.105 -3.225 14.727 1 94.44 94 LYS B C 1
ATOM 3052 O O . LYS B 1 94 ? -4.863 -4.008 14.148 1 94.44 94 LYS B O 1
ATOM 3057 N N . ALA B 1 95 ? -3.508 -3.652 15.734 1 94.19 95 ALA B N 1
ATOM 3058 C CA . ALA B 1 95 ? -3.605 -4.934 16.422 1 94.19 95 ALA B CA 1
ATOM 3059 C C . ALA B 1 95 ? -3.775 -4.734 17.938 1 94.19 95 ALA B C 1
ATOM 3061 O O . ALA B 1 95 ? -4.582 -3.91 18.359 1 94.19 95 ALA B O 1
ATOM 3062 N N . ASP B 1 96 ? -3.107 -5.516 18.812 1 90.5 96 ASP B N 1
ATOM 3063 C CA . ASP B 1 96 ? -3.164 -5.266 20.25 1 90.5 96 ASP B CA 1
ATOM 3064 C C . ASP B 1 96 ? -2.592 -3.891 20.594 1 90.5 96 ASP B C 1
ATOM 3066 O O . ASP B 1 96 ? -3.098 -3.205 21.484 1 90.5 96 ASP B O 1
ATOM 3070 N N . GLU B 1 97 ? -1.609 -3.576 19.891 1 91.44 97 GLU B N 1
ATOM 3071 C CA . GLU B 1 97 ? -1.026 -2.238 19.953 1 91.44 97 GLU B CA 1
ATOM 3072 C C . GLU B 1 97 ? -0.867 -1.639 18.562 1 91.44 97 GLU B C 1
ATOM 3074 O O . GLU B 1 97 ? -0.811 -2.367 17.562 1 91.44 97 GLU B O 1
ATOM 3079 N N . GLU B 1 98 ? -0.834 -0.378 18.469 1 91.69 98 GLU B N 1
ATOM 3080 C CA . GLU B 1 98 ? -0.677 0.307 17.203 1 91.69 98 GLU B CA 1
ATOM 3081 C C . GLU B 1 98 ? 0.793 0.407 16.797 1 91.69 98 GLU B C 1
ATOM 3083 O O . GLU B 1 98 ? 1.64 0.77 17.625 1 91.69 98 GLU B O 1
ATOM 3088 N N . THR B 1 99 ? 1.129 0.001 15.602 1 95.81 99 THR B N 1
ATOM 3089 C CA . THR B 1 99 ? 2.473 0.078 15.039 1 95.81 99 THR B CA 1
ATOM 3090 C C . THR B 1 99 ? 2.461 0.845 13.719 1 95.81 99 THR B C 1
ATOM 3092 O O . THR B 1 99 ? 1.57 0.651 12.891 1 95.81 99 THR B O 1
ATOM 3095 N N . GLU B 1 100 ? 3.385 1.728 13.57 1 96.12 100 GLU B N 1
ATOM 3096 C CA . GLU B 1 100 ? 3.48 2.494 12.336 1 96.12 100 GLU B CA 1
ATOM 3097 C C . GLU B 1 100 ? 4.77 2.176 11.586 1 96.12 100 GLU B C 1
ATOM 3099 O O . GLU B 1 100 ? 5.832 2.027 12.195 1 96.12 100 GLU B O 1
ATOM 3104 N N . ILE B 1 101 ? 4.684 1.96 10.312 1 97.62 101 ILE B N 1
ATOM 3105 C CA . ILE B 1 101 ? 5.824 1.788 9.422 1 97.62 101 ILE B CA 1
ATOM 3106 C C . ILE B 1 101 ? 5.754 2.814 8.289 1 97.62 101 ILE B C 1
ATOM 3108 O O . ILE B 1 101 ? 4.973 2.658 7.352 1 97.62 101 ILE B O 1
ATOM 3112 N N . ASN B 1 102 ? 6.602 3.779 8.312 1 96.94 102 ASN B N 1
ATOM 3113 C CA . ASN B 1 102 ? 6.574 4.859 7.332 1 96.94 102 ASN B CA 1
ATOM 3114 C C . ASN B 1 102 ? 7.504 4.566 6.156 1 96.94 102 ASN B C 1
ATOM 3116 O O . ASN B 1 102 ? 8.648 4.16 6.352 1 96.94 102 ASN B O 1
ATOM 3120 N N . GLY B 1 103 ? 6.98 4.715 4.996 1 96.56 103 GLY B N 1
ATOM 3121 C CA . GLY B 1 103 ? 7.785 4.555 3.797 1 96.56 103 GLY B CA 1
ATOM 3122 C C . GLY B 1 103 ? 8.703 5.734 3.531 1 96.56 103 GLY B C 1
ATOM 3123 O O . GLY B 1 103 ? 8.602 6.766 4.199 1 96.56 103 GLY B O 1
ATOM 3124 N N . GLN B 1 104 ? 9.594 5.52 2.559 1 93.44 104 GLN B N 1
ATOM 3125 C CA . GLN B 1 104 ? 10.5 6.586 2.133 1 93.44 104 GLN B CA 1
ATOM 3126 C C . GLN B 1 104 ? 9.891 7.391 0.985 1 93.44 104 GLN B C 1
ATOM 3128 O O . GLN B 1 104 ? 9.312 6.82 0.06 1 93.44 104 GLN B O 1
ATOM 3133 N N . GLY B 1 105 ? 9.992 8.648 1.052 1 93.94 105 GLY B N 1
ATOM 3134 C CA . GLY B 1 105 ? 9.5 9.508 -0.019 1 93.94 105 GLY B CA 1
ATOM 3135 C C . GLY B 1 105 ? 10.359 9.445 -1.268 1 93.94 105 GLY B C 1
ATOM 3136 O O . GLY B 1 105 ? 11.461 8.898 -1.244 1 93.94 105 GLY B O 1
ATOM 3137 N N . PRO B 1 106 ? 9.891 9.961 -2.352 1 95.69 106 PRO B N 1
ATOM 3138 C CA . PRO B 1 106 ? 10.594 9.953 -3.637 1 95.69 106 PRO B CA 1
ATOM 3139 C C . PRO B 1 106 ? 11.836 10.828 -3.637 1 95.69 106 PRO B C 1
ATOM 3141 O O . PRO B 1 106 ? 11.984 11.703 -2.777 1 95.69 106 PRO B O 1
ATOM 3144 N N . THR B 1 107 ? 12.727 10.547 -4.562 1 96.31 107 THR B N 1
ATOM 3145 C CA . THR B 1 107 ? 13.875 11.414 -4.816 1 96.31 107 THR B CA 1
ATOM 3146 C C . THR B 1 107 ? 13.469 12.609 -5.668 1 96.31 107 THR B C 1
ATOM 3148 O O . THR B 1 107 ? 13 12.445 -6.797 1 96.31 107 THR B O 1
ATOM 3151 N N . LEU B 1 108 ? 13.68 13.773 -5.141 1 97.81 108 LEU B N 1
ATOM 3152 C CA . LEU B 1 108 ? 13.32 14.992 -5.852 1 97.81 108 LEU B CA 1
ATOM 3153 C C . LEU B 1 108 ? 14.492 15.492 -6.691 1 97.81 108 LEU B C 1
ATOM 3155 O O . LEU B 1 108 ? 15.633 15.539 -6.215 1 97.81 108 LEU B O 1
ATOM 3159 N N . THR B 1 109 ? 14.266 15.828 -7.914 1 97.69 109 THR B N 1
ATOM 3160 C CA . THR B 1 109 ? 15.273 16.422 -8.789 1 97.69 109 THR B CA 1
ATOM 3161 C C . THR B 1 109 ? 15.281 17.938 -8.648 1 97.69 109 THR B C 1
ATOM 3163 O O . THR B 1 109 ? 14.367 18.516 -8.062 1 97.69 109 THR B O 1
ATOM 3166 N N . GLU B 1 110 ? 16.312 18.547 -9.188 1 97.62 110 GLU B N 1
ATOM 3167 C CA . GLU B 1 110 ? 16.375 20 -9.211 1 97.62 110 GLU B CA 1
ATOM 3168 C C . GLU B 1 110 ? 15.188 20.594 -9.977 1 97.62 110 GLU B C 1
ATOM 3170 O O . GLU B 1 110 ? 14.664 21.656 -9.609 1 97.62 110 GLU B O 1
ATOM 3175 N N . GLU B 1 111 ? 14.812 19.938 -10.992 1 98.25 111 GLU B N 1
ATOM 3176 C CA . GLU B 1 111 ? 13.672 20.375 -11.781 1 98.25 111 GLU B CA 1
ATOM 3177 C C . GLU B 1 111 ? 12.391 20.359 -10.953 1 98.25 111 GLU B C 1
ATOM 3179 O O . GLU B 1 111 ? 11.57 21.281 -11.039 1 98.25 111 GLU B O 1
ATOM 3184 N N . ASN B 1 112 ? 12.188 19.297 -10.18 1 98.56 112 ASN B N 1
ATOM 3185 C CA . ASN B 1 112 ? 11.039 19.234 -9.281 1 98.56 112 ASN B CA 1
ATOM 3186 C C . ASN B 1 112 ? 11.008 20.406 -8.312 1 98.56 112 ASN B C 1
ATOM 3188 O O . ASN B 1 112 ? 9.961 21.031 -8.117 1 98.56 112 ASN B O 1
ATOM 3192 N N . LEU B 1 113 ? 12.164 20.703 -7.711 1 98.31 113 LEU B N 1
ATOM 3193 C CA . LEU B 1 113 ? 12.273 21.812 -6.754 1 98.31 113 LEU B CA 1
ATOM 3194 C C . LEU B 1 113 ? 11.914 23.141 -7.414 1 98.31 113 LEU B C 1
ATOM 3196 O O . LEU B 1 113 ? 11.141 23.922 -6.859 1 98.31 113 LEU B O 1
ATOM 3200 N N . GLN B 1 114 ? 12.43 23.344 -8.594 1 98.38 114 GLN B N 1
ATOM 3201 C CA . GLN B 1 114 ? 12.195 24.594 -9.312 1 98.38 114 GLN B CA 1
ATOM 3202 C C . GLN B 1 114 ? 10.727 24.766 -9.664 1 98.38 114 GLN B C 1
ATOM 3204 O O . GLN B 1 114 ? 10.195 25.875 -9.633 1 98.38 114 GLN B O 1
ATOM 3209 N N . GLU B 1 115 ? 10.07 23.719 -10.016 1 98.69 115 GLU B N 1
ATOM 3210 C CA . GLU B 1 115 ? 8.648 23.781 -10.344 1 98.69 115 GLU B CA 1
ATOM 3211 C C . GLU B 1 115 ? 7.828 24.25 -9.141 1 98.69 115 GLU B C 1
ATOM 3213 O O . GLU B 1 115 ? 6.906 25.062 -9.297 1 98.69 115 GLU B O 1
ATOM 3218 N N . LEU B 1 116 ? 8.156 23.734 -7.992 1 98.69 116 LEU B N 1
ATOM 3219 C CA . LEU B 1 116 ? 7.441 24.172 -6.793 1 98.69 116 LEU B CA 1
ATOM 3220 C C . LEU B 1 116 ? 7.742 25.625 -6.48 1 98.69 116 LEU B C 1
ATOM 3222 O O . LEU B 1 116 ? 6.84 26.391 -6.133 1 98.69 116 LEU B O 1
ATOM 3226 N N . TYR B 1 117 ? 9.047 26.016 -6.598 1 98.5 117 TYR B N 1
ATOM 3227 C CA . TYR B 1 117 ? 9.414 27.406 -6.371 1 98.5 117 TYR B CA 1
ATOM 3228 C C . TYR B 1 117 ? 8.641 28.328 -7.297 1 98.5 117 TYR B C 1
ATOM 3230 O O . TYR B 1 117 ? 8.211 29.422 -6.883 1 98.5 117 TYR B O 1
ATOM 3238 N N . GLN B 1 118 ? 8.469 27.891 -8.477 1 98.31 118 GLN B N 1
ATOM 3239 C CA . GLN B 1 118 ? 7.727 28.688 -9.445 1 98.31 118 GLN B CA 1
ATOM 3240 C C . GLN B 1 118 ? 6.273 28.875 -9.016 1 98.31 118 GLN B C 1
ATOM 3242 O O . GLN B 1 118 ? 5.688 29.938 -9.211 1 98.31 118 GLN B O 1
ATOM 3247 N N . GLN B 1 119 ? 5.645 27.844 -8.508 1 98.44 119 GLN B N 1
ATOM 3248 C CA . GLN B 1 119 ? 4.281 27.953 -7.996 1 98.44 119 GLN B CA 1
ATOM 3249 C C . GLN B 1 119 ? 4.191 29.016 -6.906 1 98.44 119 GLN B C 1
ATOM 3251 O O . GLN B 1 119 ? 3.221 29.766 -6.848 1 98.44 119 GLN B O 1
ATOM 3256 N N . PHE B 1 120 ? 5.188 29.078 -6.047 1 98.5 120 PHE B N 1
ATOM 3257 C CA . PHE B 1 120 ? 5.195 30.047 -4.953 1 98.5 120 PHE B CA 1
ATOM 3258 C C . PHE B 1 120 ? 5.391 31.453 -5.48 1 98.5 120 PHE B C 1
ATOM 3260 O O . PHE B 1 120 ? 4.941 32.438 -4.863 1 98.5 120 PHE B O 1
ATOM 3267 N N . SER B 1 121 ? 6.062 31.578 -6.609 1 96.19 121 SER B N 1
ATOM 3268 C CA . SER B 1 121 ? 6.281 32.875 -7.227 1 96.19 121 SER B CA 1
ATOM 3269 C C . SER B 1 121 ? 4.973 33.469 -7.738 1 96.19 121 SER B C 1
ATOM 3271 O O . SER B 1 121 ? 4.895 34.688 -8 1 96.19 121 SER B O 1
ATOM 3273 N N . SER B 1 122 ? 3.986 32.656 -7.855 1 96.12 122 SER B N 1
ATOM 3274 C CA . SER B 1 122 ? 2.705 33.094 -8.383 1 96.12 122 SER B CA 1
ATOM 3275 C C . SER B 1 122 ? 1.756 33.5 -7.254 1 96.12 122 SER B C 1
ATOM 3277 O O . SER B 1 122 ? 0.615 33.906 -7.508 1 96.12 122 SER B O 1
ATOM 3279 N N . LEU B 1 123 ? 2.197 33.375 -6.031 1 98 123 LEU B N 1
ATOM 3280 C CA . LEU B 1 123 ? 1.397 33.781 -4.887 1 98 123 LEU B CA 1
ATOM 3281 C C . LEU B 1 123 ? 1.148 35.312 -4.926 1 98 123 LEU B C 1
ATOM 3283 O O . LEU B 1 123 ? 1.875 36.031 -5.598 1 98 123 LEU B O 1
ATOM 3287 N N . GLU B 1 124 ? 0.149 35.719 -4.27 1 97.69 124 GLU B N 1
ATOM 3288 C CA . GLU B 1 124 ? -0.217 37.125 -4.227 1 97.69 124 GLU B CA 1
ATOM 3289 C C . GLU B 1 124 ? -0.398 37.594 -2.787 1 97.69 124 GLU B C 1
ATOM 3291 O O . GLU B 1 124 ? -0.506 36.781 -1.866 1 97.69 124 GLU B O 1
ATOM 3296 N N . GLU B 1 125 ? -0.483 38.938 -2.691 1 97.38 125 GLU B N 1
ATOM 3297 C CA . GLU B 1 125 ? -0.733 39.531 -1.381 1 97.38 125 GLU B CA 1
ATOM 3298 C C . GLU B 1 125 ? -2.068 39.062 -0.809 1 97.38 125 GLU B C 1
ATOM 3300 O O . GLU B 1 125 ? -3.078 39.031 -1.514 1 97.38 125 GLU B O 1
ATOM 3305 N N . GLY B 1 126 ? -1.997 38.656 0.375 1 95.56 126 GLY B N 1
ATOM 3306 C CA . GLY B 1 126 ? -3.223 38.219 1.026 1 95.56 126 GLY B CA 1
ATOM 3307 C C . GLY B 1 126 ? -3.398 36.719 1.021 1 95.56 126 GLY B C 1
ATOM 3308 O O . GLY B 1 126 ? -4.219 36.188 1.769 1 95.56 126 GLY B O 1
ATOM 3309 N N . ASP B 1 127 ? -2.623 36 0.176 1 98.19 127 ASP B N 1
ATOM 3310 C CA . ASP B 1 127 ? -2.666 34.531 0.182 1 98.19 127 ASP B CA 1
ATOM 3311 C C . ASP B 1 127 ? -2.137 33.969 1.5 1 98.19 127 ASP B C 1
ATOM 3313 O O . ASP B 1 127 ? -1.336 34.625 2.178 1 98.19 127 ASP B O 1
ATOM 3317 N N . PHE B 1 128 ? -2.686 32.875 1.912 1 98.75 128 PHE B N 1
ATOM 3318 C CA . PHE B 1 128 ? -2.119 32.062 2.992 1 98.75 128 PHE B CA 1
ATOM 3319 C C . PHE B 1 128 ? -1.479 30.797 2.447 1 98.75 128 PHE B C 1
ATOM 3321 O O . PHE B 1 128 ? -2.02 30.156 1.539 1 98.75 128 PHE B O 1
ATOM 3328 N N . VAL B 1 129 ? -0.348 30.422 3.004 1 98.81 129 VAL B N 1
ATOM 3329 C CA . VAL B 1 129 ? 0.309 29.172 2.643 1 98.81 129 VAL B CA 1
ATOM 3330 C C . VAL B 1 129 ? 0.634 28.375 3.906 1 98.81 129 VAL B C 1
ATOM 3332 O O . VAL B 1 129 ? 1.325 28.875 4.797 1 98.81 129 VAL B O 1
ATOM 3335 N N . VAL B 1 130 ? 0.147 27.156 3.971 1 98.81 130 VAL B N 1
ATOM 3336 C CA . VAL B 1 130 ? 0.443 26.25 5.074 1 98.81 130 VAL B CA 1
ATOM 3337 C C . VAL B 1 130 ? 1.575 25.312 4.676 1 98.81 130 VAL B C 1
ATOM 3339 O O . VAL B 1 130 ? 1.445 24.547 3.719 1 98.81 130 VAL B O 1
ATOM 3342 N N . LEU B 1 131 ? 2.654 25.406 5.348 1 98.31 131 LEU B N 1
ATOM 3343 C CA . LEU B 1 131 ? 3.758 24.469 5.203 1 98.31 131 LEU B CA 1
ATOM 3344 C C . LEU B 1 131 ? 3.74 23.438 6.328 1 98.31 131 LEU B C 1
ATOM 3346 O O . LEU B 1 131 ? 4.023 23.766 7.484 1 98.31 131 LEU B O 1
ATOM 3350 N N . ALA B 1 132 ? 3.387 22.25 5.969 1 96.38 132 ALA B N 1
ATOM 3351 C CA . ALA B 1 132 ? 3.176 21.281 7.035 1 96.38 132 ALA B CA 1
ATOM 3352 C C . ALA B 1 132 ? 3.701 19.906 6.637 1 96.38 132 ALA B C 1
ATOM 3354 O O . ALA B 1 132 ? 3.613 19.516 5.469 1 96.38 132 ALA B O 1
ATOM 3355 N N . GLY B 1 133 ? 4.219 19.188 7.645 1 94.06 133 GLY B N 1
ATOM 3356 C CA . GLY B 1 133 ? 4.648 17.812 7.426 1 94.06 133 GLY B CA 1
ATOM 3357 C C . GLY B 1 133 ? 6.152 17.672 7.312 1 94.06 133 GLY B C 1
ATOM 3358 O O . GLY B 1 133 ? 6.891 18.641 7.5 1 94.06 133 GLY B O 1
ATOM 3359 N N . SER B 1 134 ? 6.621 16.469 6.918 1 93.12 134 SER B N 1
ATOM 3360 C CA . SER B 1 134 ? 8.039 16.141 6.883 1 93.12 134 SER B CA 1
ATOM 3361 C C . SER B 1 134 ? 8.664 16.516 5.539 1 93.12 134 SER B C 1
ATOM 3363 O O . SER B 1 134 ? 7.953 16.672 4.543 1 93.12 134 SER B O 1
ATOM 3365 N N . ILE B 1 135 ? 9.93 16.75 5.641 1 93.94 135 ILE B N 1
ATOM 3366 C CA . ILE B 1 135 ? 10.719 17.047 4.449 1 93.94 135 ILE B CA 1
ATOM 3367 C C . ILE B 1 135 ? 11.367 15.773 3.928 1 93.94 135 ILE B C 1
ATOM 3369 O O . ILE B 1 135 ? 12.023 15.047 4.68 1 93.94 135 ILE B O 1
ATOM 3373 N N . PRO B 1 136 ? 11.109 15.43 2.645 1 94 136 PRO B N 1
ATOM 3374 C CA . PRO B 1 136 ? 11.812 14.266 2.107 1 94 136 PRO B CA 1
ATOM 3375 C C . PRO B 1 136 ? 13.328 14.367 2.26 1 94 136 PRO B C 1
ATOM 3377 O O . PRO B 1 136 ? 13.891 15.453 2.135 1 94 136 PRO B O 1
ATOM 3380 N N . SER B 1 137 ? 13.992 13.211 2.428 1 92.19 137 SER B N 1
ATOM 3381 C CA . SER B 1 137 ? 15.438 13.195 2.645 1 92.19 137 SER B CA 1
ATOM 3382 C C . SER B 1 137 ? 16.188 13.734 1.43 1 92.19 137 SER B C 1
ATOM 3384 O O . SER B 1 137 ? 17.328 14.188 1.548 1 92.19 137 SER B O 1
ATOM 3386 N N . SER B 1 138 ? 15.531 13.648 0.284 1 94.06 138 SER B N 1
ATOM 3387 C CA . SER B 1 138 ? 16.172 14.062 -0.961 1 94.06 138 SER B CA 1
ATOM 3388 C C . SER B 1 138 ? 16.047 15.57 -1.169 1 94.06 138 SER B C 1
ATOM 3390 O O . SER B 1 138 ? 16.688 16.125 -2.068 1 94.06 138 SER B O 1
ATOM 3392 N N . ALA B 1 139 ? 15.258 16.266 -0.398 1 95.06 139 ALA B N 1
ATOM 3393 C CA . ALA B 1 139 ? 15.078 17.703 -0.505 1 95.06 139 ALA B CA 1
ATOM 3394 C C . ALA B 1 139 ? 16.094 18.453 0.367 1 95.06 139 ALA B C 1
ATOM 3396 O O . ALA B 1 139 ? 16.578 17.906 1.353 1 95.06 139 ALA B O 1
ATOM 3397 N N . PRO B 1 140 ? 16.391 19.703 -0.039 1 95.38 140 PRO B N 1
ATOM 3398 C CA . PRO B 1 140 ? 17.203 20.516 0.866 1 95.38 140 PRO B CA 1
ATOM 3399 C C . PRO B 1 140 ? 16.578 20.688 2.244 1 95.38 140 PRO B C 1
ATOM 3401 O O . PRO B 1 140 ? 15.367 20.922 2.348 1 95.38 140 PRO B O 1
ATOM 3404 N N . LYS B 1 141 ? 17.359 20.625 3.301 1 92.88 141 LYS B N 1
ATOM 3405 C CA . LYS B 1 141 ? 16.875 20.688 4.676 1 92.88 141 LYS B CA 1
ATOM 3406 C C . LYS B 1 141 ? 16.203 22.016 4.965 1 92.88 141 LYS B C 1
ATOM 3408 O O . LYS B 1 141 ? 15.32 22.109 5.828 1 92.88 141 LYS B O 1
ATOM 3413 N N . ASP B 1 142 ? 16.641 23 4.238 1 95.06 142 ASP B N 1
ATOM 3414 C CA . ASP B 1 142 ? 16.141 24.344 4.512 1 95.06 142 ASP B CA 1
ATOM 3415 C C . ASP B 1 142 ? 15.023 24.719 3.539 1 95.06 142 ASP B C 1
ATOM 3417 O O . ASP B 1 142 ? 14.75 25.891 3.33 1 95.06 142 ASP B O 1
ATOM 3421 N N . ILE B 1 143 ? 14.383 23.766 2.949 1 96.81 143 ILE B N 1
ATOM 3422 C CA . ILE B 1 143 ? 13.406 24.031 1.899 1 96.81 143 ILE B CA 1
ATOM 3423 C C . ILE B 1 143 ? 12.25 24.859 2.467 1 96.81 143 ILE B C 1
ATOM 3425 O O . ILE B 1 143 ? 11.727 25.75 1.8 1 96.81 143 ILE B O 1
ATOM 3429 N N . TYR B 1 144 ? 11.82 24.609 3.662 1 97.06 144 TYR B N 1
ATOM 3430 C CA . TYR B 1 144 ? 10.727 25.375 4.242 1 97.06 144 TYR B CA 1
ATOM 3431 C C . TYR B 1 144 ? 11.141 26.828 4.492 1 97.06 144 TYR B C 1
ATOM 3433 O O . TYR B 1 144 ? 10.32 27.734 4.398 1 97.06 144 TYR B O 1
ATOM 3441 N N . VAL B 1 145 ? 12.438 27.047 4.777 1 97.31 145 VAL B N 1
ATOM 3442 C CA . VAL B 1 145 ? 12.961 28.406 4.887 1 97.31 145 VAL B CA 1
ATOM 3443 C C . VAL B 1 145 ? 12.836 29.109 3.539 1 97.31 145 VAL B C 1
ATOM 3445 O O . VAL B 1 145 ? 12.312 30.234 3.463 1 97.31 145 VAL B O 1
ATOM 3448 N N . THR B 1 146 ? 13.266 28.422 2.523 1 97.69 146 THR B N 1
ATOM 3449 C CA . THR B 1 146 ? 13.227 28.969 1.17 1 97.69 146 THR B CA 1
ATOM 3450 C C . THR B 1 146 ? 11.797 29.281 0.755 1 97.69 146 THR B C 1
ATOM 3452 O O . THR B 1 146 ? 11.516 30.375 0.251 1 97.69 146 THR B O 1
ATOM 3455 N N . LEU B 1 147 ? 10.906 28.391 0.981 1 98.31 147 LEU B N 1
ATOM 3456 C CA . LEU B 1 147 ? 9.516 28.562 0.587 1 98.31 147 LEU B CA 1
ATOM 3457 C C . LEU B 1 147 ? 8.867 29.703 1.375 1 98.31 147 LEU B C 1
ATOM 3459 O O . LEU B 1 147 ? 8.055 30.453 0.833 1 98.31 147 LEU B O 1
ATOM 3463 N N . THR B 1 148 ? 9.18 29.797 2.676 1 98.06 148 THR B N 1
ATOM 3464 C CA . THR B 1 148 ? 8.656 30.875 3.502 1 98.06 148 THR B CA 1
ATOM 3465 C C . THR B 1 148 ? 9.102 32.219 2.961 1 98.06 148 THR B C 1
ATOM 3467 O O . THR B 1 148 ? 8.289 33.156 2.82 1 98.06 148 THR B O 1
ATOM 3470 N N . LYS B 1 149 ? 10.352 32.312 2.602 1 97.5 149 LYS B N 1
ATOM 3471 C CA . LYS B 1 149 ? 10.891 33.562 2.049 1 97.5 149 LYS B CA 1
ATOM 3472 C C . LYS B 1 149 ? 10.188 33.938 0.751 1 97.5 149 LYS B C 1
ATOM 3474 O O . LYS B 1 149 ? 9.781 35.062 0.57 1 97.5 149 LYS B O 1
ATOM 3479 N N . LEU B 1 150 ? 10.078 32.969 -0.127 1 98.06 150 LEU B N 1
ATOM 3480 C CA . LEU B 1 150 ? 9.43 33.219 -1.412 1 98.06 150 LEU B CA 1
ATOM 3481 C C . LEU B 1 150 ? 7.996 33.719 -1.217 1 98.06 150 LEU B C 1
ATOM 3483 O O . LEU B 1 150 ? 7.559 34.656 -1.876 1 98.06 150 LEU B O 1
ATOM 3487 N N . ALA B 1 151 ? 7.266 33.062 -0.315 1 98.56 151 ALA B N 1
ATOM 3488 C CA . ALA B 1 151 ? 5.875 33.438 -0.054 1 98.56 151 ALA B CA 1
ATOM 3489 C C . ALA B 1 151 ? 5.77 34.844 0.506 1 98.56 151 ALA B C 1
ATOM 3491 O O . ALA B 1 151 ? 4.926 35.625 0.067 1 98.56 151 ALA B O 1
ATOM 3492 N N . ARG B 1 152 ? 6.605 35.188 1.419 1 97.5 152 ARG B N 1
ATOM 3493 C CA . ARG B 1 152 ? 6.566 36.5 2.072 1 97.5 152 ARG B CA 1
ATOM 3494 C C . ARG B 1 152 ? 6.93 37.594 1.095 1 97.5 152 ARG B C 1
ATOM 3496 O O . ARG B 1 152 ? 6.387 38.719 1.175 1 97.5 152 ARG B O 1
ATOM 3503 N N . GLU B 1 153 ? 7.84 37.25 0.243 1 97.12 153 GLU B N 1
ATOM 3504 C CA . GLU B 1 153 ? 8.211 38.219 -0.792 1 97.12 153 GLU B CA 1
ATOM 3505 C C . GLU B 1 153 ? 7.012 38.594 -1.646 1 97.12 153 GLU B C 1
ATOM 3507 O O . GLU B 1 153 ? 6.945 39.719 -2.164 1 97.12 153 GLU B O 1
ATOM 3512 N N . LYS B 1 154 ? 6.113 37.75 -1.765 1 97.81 154 LYS B N 1
ATOM 3513 C CA . LYS B 1 154 ? 4.93 38 -2.58 1 97.81 154 LYS B CA 1
ATOM 3514 C C . LYS B 1 154 ? 3.793 38.562 -1.737 1 97.81 154 LYS B C 1
ATOM 3516 O O . LYS B 1 154 ? 2.697 38.812 -2.248 1 97.81 154 LYS B O 1
ATOM 3521 N N . GLY B 1 155 ? 4.055 38.719 -0.437 1 97.62 155 GLY B N 1
ATOM 3522 C CA . GLY B 1 155 ? 3.064 39.281 0.462 1 97.62 155 GLY B CA 1
ATOM 3523 C C . GLY B 1 155 ? 2.123 38.25 1.045 1 97.62 155 GLY B C 1
ATOM 3524 O O . GLY B 1 155 ? 1.117 38.594 1.667 1 97.62 155 GLY B O 1
ATOM 3525 N N . ALA B 1 156 ? 2.406 37 0.846 1 98.38 156 ALA B N 1
ATOM 3526 C CA . ALA B 1 156 ? 1.586 35.906 1.399 1 98.38 156 ALA B CA 1
ATOM 3527 C C . ALA B 1 156 ? 1.915 35.688 2.869 1 98.38 156 ALA B C 1
ATOM 3529 O O . ALA B 1 156 ? 3.006 36 3.332 1 98.38 156 ALA B O 1
ATOM 3530 N N . ARG B 1 157 ? 0.991 35.188 3.635 1 98.5 157 ARG B N 1
ATOM 3531 C CA . ARG B 1 157 ? 1.164 34.812 5.035 1 98.5 157 ARG B CA 1
ATOM 3532 C C . ARG B 1 157 ? 1.411 33.312 5.18 1 98.5 157 ARG B C 1
ATOM 3534 O O . ARG B 1 157 ? 0.683 32.5 4.605 1 98.5 157 ARG B O 1
ATOM 3541 N N . VAL B 1 158 ? 2.43 32.969 5.945 1 98.62 158 VAL B N 1
ATOM 3542 C CA . VAL B 1 158 ? 2.879 31.578 5.996 1 98.62 158 VAL B CA 1
ATOM 3543 C C . VAL B 1 158 ? 2.531 30.969 7.352 1 98.62 158 VAL B C 1
ATOM 3545 O O . VAL B 1 158 ? 2.789 31.578 8.398 1 98.62 158 VAL B O 1
ATOM 3548 N N . VAL B 1 159 ? 1.912 29.828 7.324 1 98.62 159 VAL B N 1
ATOM 3549 C CA . VAL B 1 159 ? 1.613 29.016 8.492 1 98.62 159 VAL B CA 1
ATOM 3550 C C . VAL B 1 159 ? 2.521 27.781 8.5 1 98.62 159 VAL B C 1
ATOM 3552 O O . VAL B 1 159 ? 2.643 27.078 7.492 1 98.62 159 VAL B O 1
ATOM 3555 N N . VAL B 1 160 ? 3.154 27.531 9.625 1 97.81 160 VAL B N 1
ATOM 3556 C CA . VAL B 1 160 ? 4.102 26.422 9.68 1 97.81 160 VAL B CA 1
ATOM 3557 C C . VAL B 1 160 ? 3.66 25.422 10.75 1 97.81 160 VAL B C 1
ATOM 3559 O O . VAL B 1 160 ? 3.449 25.797 11.906 1 97.81 160 VAL B O 1
ATOM 3562 N N . ASP B 1 161 ? 3.477 24.219 10.359 1 96.12 161 ASP B N 1
ATOM 3563 C CA . ASP B 1 161 ? 3.182 23.109 11.258 1 96.12 161 ASP B CA 1
ATOM 3564 C C . ASP B 1 161 ? 4.086 21.922 10.969 1 96.12 161 ASP B C 1
ATOM 3566 O O . ASP B 1 161 ? 3.65 20.938 10.367 1 96.12 161 ASP B O 1
ATOM 3570 N N . THR B 1 162 ? 5.312 22.016 11.344 1 90.94 162 THR B N 1
ATOM 3571 C CA . THR B 1 162 ? 6.312 20.953 11.234 1 90.94 162 THR B CA 1
ATOM 3572 C C . THR B 1 162 ? 7.07 20.781 12.547 1 90.94 162 THR B C 1
ATOM 3574 O O . THR B 1 162 ? 6.824 21.516 13.508 1 90.94 162 THR B O 1
ATOM 3577 N N . SER B 1 163 ? 7.883 19.719 12.625 1 82.38 163 SER B N 1
ATOM 3578 C CA . SER B 1 163 ? 8.586 19.438 13.867 1 82.38 163 SER B CA 1
ATOM 3579 C C . SER B 1 163 ? 10.102 19.547 13.688 1 82.38 163 SER B C 1
ATOM 3581 O O . SER B 1 163 ? 10.586 19.734 12.57 1 82.38 163 SER B O 1
ATOM 3583 N N . GLY B 1 164 ? 10.734 19.609 14.891 1 83 164 GLY B N 1
ATOM 3584 C CA . GLY B 1 164 ? 12.18 19.531 14.891 1 83 164 GLY B CA 1
ATOM 3585 C C . GLY B 1 164 ? 12.852 20.891 15.07 1 83 164 GLY B C 1
ATOM 3586 O O . GLY B 1 164 ? 12.188 21.922 15.047 1 83 164 GLY B O 1
ATOM 3587 N N . LYS B 1 165 ? 14.125 20.828 15.18 1 81.38 165 LYS B N 1
ATOM 3588 C CA . LYS B 1 165 ? 14.914 22.016 15.477 1 81.38 165 LYS B CA 1
ATOM 3589 C C . LYS B 1 165 ? 14.969 22.953 14.273 1 81.38 165 LYS B C 1
ATOM 3591 O O . LYS B 1 165 ? 15.219 24.156 14.43 1 81.38 165 LYS B O 1
ATOM 3596 N N . ASP B 1 166 ? 14.688 22.438 13.172 1 84.62 166 ASP B N 1
ATOM 3597 C CA . ASP B 1 166 ? 14.703 23.266 11.961 1 84.62 166 ASP B CA 1
ATOM 3598 C C . ASP B 1 166 ? 13.578 24.281 11.977 1 84.62 166 ASP B C 1
ATOM 3600 O O . ASP B 1 166 ? 13.602 25.266 11.219 1 84.62 166 ASP B O 1
ATOM 3604 N N . LEU B 1 167 ? 12.633 24.062 12.828 1 91 167 LEU B N 1
ATOM 3605 C CA . LEU B 1 167 ? 11.539 25.016 12.977 1 91 167 LEU B CA 1
ATOM 3606 C C . LEU B 1 167 ? 12.07 26.406 13.328 1 91 167 LEU B C 1
ATOM 3608 O O . LEU B 1 167 ? 11.539 27.406 12.867 1 91 167 LEU B O 1
ATOM 3612 N N . LEU B 1 168 ? 13.164 26.453 14.086 1 93.81 168 LEU B N 1
ATOM 3613 C CA . LEU B 1 168 ? 13.727 27.719 14.523 1 93.81 168 LEU B CA 1
ATOM 3614 C C . LEU B 1 168 ? 14.219 28.531 13.336 1 93.81 168 LEU B C 1
ATOM 3616 O O . LEU B 1 168 ? 14.125 29.766 13.336 1 93.81 168 LEU B O 1
ATOM 3620 N N . ASP B 1 169 ? 14.758 27.859 12.352 1 95.12 169 ASP B N 1
ATOM 3621 C CA . ASP B 1 169 ? 15.234 28.547 11.156 1 95.12 169 ASP B CA 1
ATOM 3622 C C . ASP B 1 169 ? 14.07 29.125 10.352 1 95.12 169 ASP B C 1
ATOM 3624 O O . ASP B 1 169 ? 14.195 30.172 9.727 1 95.12 169 ASP B O 1
ATOM 3628 N N . ILE B 1 170 ? 12.977 28.453 10.383 1 96.44 170 ILE B N 1
ATOM 3629 C CA . ILE B 1 170 ? 11.789 28.906 9.672 1 96.44 170 ILE B CA 1
ATOM 3630 C C . ILE B 1 170 ? 11.188 30.109 10.383 1 96.44 170 ILE B C 1
ATOM 3632 O O . ILE B 1 170 ? 10.719 31.047 9.742 1 96.44 170 ILE B O 1
ATOM 3636 N N . VAL B 1 171 ? 11.227 30.094 11.695 1 97.25 171 VAL B N 1
ATOM 3637 C CA . VAL B 1 171 ? 10.672 31.156 12.547 1 97.25 171 VAL B CA 1
ATOM 3638 C C . VAL B 1 171 ? 11.32 32.5 12.211 1 97.25 171 VAL B C 1
ATOM 3640 O O . VAL B 1 171 ? 10.641 33.5 12.133 1 97.25 171 VAL B O 1
ATOM 3643 N N . LYS B 1 172 ? 12.57 32.438 11.945 1 96.94 172 LYS B N 1
ATOM 3644 C CA . LYS B 1 172 ? 13.336 33.656 11.672 1 96.94 172 LYS B CA 1
ATOM 3645 C C . LYS B 1 172 ? 12.852 34.344 10.398 1 96.94 172 LYS B C 1
ATOM 3647 O O . LYS B 1 172 ? 13.141 35.531 10.172 1 96.94 172 LYS B O 1
ATOM 3652 N N . GLU B 1 173 ? 12.133 33.625 9.586 1 96.94 173 GLU B N 1
ATOM 3653 C CA . GLU B 1 173 ? 11.664 34.188 8.312 1 96.94 173 GLU B CA 1
ATOM 3654 C C . GLU B 1 173 ? 10.305 34.844 8.469 1 96.94 173 GLU B C 1
ATOM 3656 O O . GLU B 1 173 ? 9.719 35.312 7.488 1 96.94 173 GLU B O 1
ATOM 3661 N N . GLY B 1 174 ? 9.758 34.875 9.625 1 97.5 174 GLY B N 1
ATOM 3662 C CA . GLY B 1 174 ? 8.602 35.688 9.961 1 97.5 174 GLY B CA 1
ATOM 3663 C C . GLY B 1 174 ? 7.285 35.062 9.539 1 97.5 174 GLY B C 1
ATOM 3664 O O . GLY B 1 174 ? 6.469 35.688 8.875 1 97.5 174 GLY B O 1
ATOM 3665 N N . PRO B 1 175 ? 7.07 33.781 9.852 1 98.31 175 PRO B N 1
ATOM 3666 C CA . PRO B 1 175 ? 5.77 33.188 9.547 1 98.31 175 PRO B CA 1
ATOM 3667 C C . PRO B 1 175 ? 4.625 33.844 10.312 1 98.31 175 PRO B C 1
ATOM 3669 O O . PRO B 1 175 ? 4.844 34.438 11.367 1 98.31 175 PRO B O 1
ATOM 3672 N N . PHE B 1 176 ? 3.432 33.781 9.711 1 98.44 176 PHE B N 1
ATOM 3673 C CA . PHE B 1 176 ? 2.225 34.312 10.344 1 98.44 176 PHE B CA 1
ATOM 3674 C C . PHE B 1 176 ? 1.955 33.594 11.664 1 98.44 176 PHE B C 1
ATOM 3676 O O . PHE B 1 176 ? 1.725 34.25 12.688 1 98.44 176 PHE B O 1
ATOM 3683 N N . PHE B 1 177 ? 1.937 32.281 11.648 1 95.19 177 PHE B N 1
ATOM 3684 C CA . PHE B 1 177 ? 2.025 31.594 12.93 1 95.19 177 PHE B CA 1
ATOM 3685 C C . PHE B 1 177 ? 2.68 30.234 12.758 1 95.19 177 PHE B C 1
ATOM 3687 O O . PHE B 1 177 ? 2.744 29.703 11.648 1 95.19 177 PHE B O 1
ATOM 3694 N N . ILE B 1 178 ? 3.234 29.703 13.859 1 97.5 178 ILE B N 1
ATOM 3695 C CA . ILE B 1 178 ? 3.705 28.328 13.984 1 97.5 178 ILE B CA 1
ATOM 3696 C C . ILE B 1 178 ? 2.869 27.594 15.031 1 97.5 178 ILE B C 1
ATOM 3698 O O . ILE B 1 178 ? 2.283 28.219 15.914 1 97.5 178 ILE B O 1
ATOM 3702 N N . LYS B 1 179 ? 2.818 26.281 14.859 1 97.38 179 LYS B N 1
ATOM 3703 C CA . LYS B 1 179 ? 1.923 25.531 15.734 1 97.38 179 LYS B CA 1
ATOM 3704 C C . LYS B 1 179 ? 2.641 24.344 16.375 1 97.38 179 LYS B C 1
ATOM 3706 O O . LYS B 1 179 ? 2.287 23.188 16.125 1 97.38 179 LYS B O 1
ATOM 3711 N N . PRO B 1 180 ? 3.514 24.484 17.344 1 96.38 180 PRO B N 1
ATOM 3712 C CA . PRO B 1 180 ? 4.059 23.375 18.125 1 96.38 180 PRO B CA 1
ATOM 3713 C C . PRO B 1 180 ? 3.084 22.875 19.188 1 96.38 180 PRO B C 1
ATOM 3715 O O . PRO B 1 180 ? 2.146 23.578 19.562 1 96.38 180 PRO B O 1
ATOM 3718 N N . ASN B 1 181 ? 3.281 21.641 19.578 1 95 181 ASN B N 1
ATOM 3719 C CA . ASN B 1 181 ? 2.672 21.234 20.844 1 95 181 ASN B CA 1
ATOM 3720 C C . ASN B 1 181 ? 3.594 21.531 22.031 1 95 181 ASN B C 1
ATOM 3722 O O . ASN B 1 181 ? 4.727 21.984 21.844 1 95 181 ASN B O 1
ATOM 3726 N N . HIS B 1 182 ? 3.104 21.328 23.234 1 95.25 182 HIS B N 1
ATOM 3727 C CA . HIS B 1 182 ? 3.867 21.734 24.406 1 95.25 182 HIS B CA 1
ATOM 3728 C C . HIS B 1 182 ? 5.156 20.922 24.531 1 95.25 182 HIS B C 1
ATOM 3730 O O . HIS B 1 182 ? 6.172 21.422 25.016 1 95.25 182 HIS B O 1
ATOM 3736 N N . HIS B 1 183 ? 5.211 19.656 24.047 1 94.56 183 HIS B N 1
ATOM 3737 C CA . HIS B 1 183 ? 6.434 18.859 24.062 1 94.56 183 HIS B CA 1
ATOM 3738 C C . HIS B 1 183 ? 7.449 19.391 23.047 1 94.56 183 HIS B C 1
ATOM 3740 O O . HIS B 1 183 ? 8.633 19.5 23.359 1 94.56 183 HIS B O 1
ATOM 3746 N N . GLU B 1 184 ? 6.945 19.656 21.891 1 94.75 184 GLU B N 1
ATOM 3747 C CA . GLU B 1 184 ? 7.805 20.203 20.828 1 94.75 184 GLU B CA 1
ATOM 3748 C C . GLU B 1 184 ? 8.383 21.547 21.234 1 94.75 184 GLU B C 1
ATOM 3750 O O . GLU B 1 184 ? 9.562 21.812 21 1 94.75 184 GLU B O 1
ATOM 3755 N N . LEU B 1 185 ? 7.527 22.375 21.797 1 96.06 185 LEU B N 1
ATOM 3756 C CA . LEU B 1 185 ? 7.988 23.672 22.281 1 96.06 185 LEU B CA 1
ATOM 3757 C C . LEU B 1 185 ? 9.078 23.516 23.328 1 96.06 185 LEU B C 1
ATOM 3759 O O . LEU B 1 185 ? 10.094 24.203 23.281 1 96.06 185 LEU B O 1
ATOM 3763 N N . GLY B 1 186 ? 8.82 22.625 24.234 1 96.12 186 GLY B N 1
ATOM 3764 C CA . GLY B 1 186 ? 9.828 22.328 25.25 1 96.12 186 GLY B CA 1
ATOM 3765 C C . GLY B 1 186 ? 11.133 21.844 24.656 1 96.12 186 GLY B C 1
ATOM 3766 O O . GLY B 1 186 ? 12.211 22.266 25.078 1 96.12 186 GLY B O 1
ATOM 3767 N N . GLU B 1 187 ? 11.055 21 23.688 1 95.06 187 GLU B N 1
ATOM 3768 C CA . GLU B 1 187 ? 12.234 20.453 23.031 1 95.06 187 GLU B CA 1
ATOM 3769 C C . GLU B 1 187 ? 13.062 21.547 22.359 1 95.06 187 GLU B C 1
ATOM 3771 O O . GLU B 1 187 ? 14.297 21.484 22.359 1 95.06 187 GLU B O 1
ATOM 3776 N N . LEU B 1 188 ? 12.406 22.516 21.781 1 94.81 188 LEU B N 1
ATOM 3777 C CA . LEU B 1 188 ? 13.094 23.594 21.078 1 94.81 188 LEU B CA 1
ATOM 3778 C C . LEU B 1 188 ? 13.992 24.375 22.031 1 94.81 188 LEU B C 1
ATOM 3780 O O . LEU B 1 188 ? 15.023 24.906 21.625 1 94.81 188 LEU B O 1
ATOM 3784 N N . PHE B 1 189 ? 13.617 24.375 23.312 1 95.56 189 PHE B N 1
ATOM 3785 C CA . PHE B 1 189 ? 14.344 25.219 24.266 1 95.56 189 PHE B CA 1
ATOM 3786 C C . PHE B 1 189 ? 14.922 24.391 25.391 1 95.56 189 PHE B C 1
ATOM 3788 O O . PHE B 1 189 ? 15.383 24.922 26.406 1 95.56 189 PHE B O 1
ATOM 3795 N N . ASP B 1 190 ? 14.805 23.062 25.297 1 95.75 190 ASP B N 1
ATOM 3796 C CA . ASP B 1 190 ? 15.383 22.109 26.234 1 95.75 190 ASP B CA 1
ATOM 3797 C C . ASP B 1 190 ? 14.797 22.297 27.641 1 95.75 190 ASP B C 1
ATOM 3799 O O . ASP B 1 190 ? 15.539 22.406 28.625 1 95.75 190 ASP B O 1
ATOM 3803 N N . VAL B 1 191 ? 13.516 22.438 27.656 1 97.06 191 VAL B N 1
ATOM 3804 C CA . VAL B 1 191 ? 12.789 22.531 28.922 1 97.06 191 VAL B CA 1
ATOM 3805 C C . VAL B 1 191 ? 11.57 21.625 28.891 1 97.06 191 VAL B C 1
ATOM 3807 O O . VAL B 1 191 ? 11.219 21.078 27.844 1 97.06 191 VAL B O 1
ATOM 3810 N N . SER B 1 192 ? 11 21.406 30.109 1 97.12 192 SER B N 1
ATOM 3811 C CA . SER B 1 192 ? 9.727 20.703 30.203 1 97.12 192 SER B CA 1
ATOM 3812 C C . SER B 1 192 ? 8.57 21.672 30.422 1 97.12 192 SER B C 1
ATOM 3814 O O . SER B 1 192 ? 8.609 22.5 31.328 1 97.12 192 SER B O 1
ATOM 3816 N N . ILE B 1 193 ? 7.609 21.656 29.609 1 96.56 193 ILE B N 1
ATOM 3817 C CA . ILE B 1 193 ? 6.43 22.5 29.703 1 96.56 193 ILE B CA 1
ATOM 3818 C C . ILE B 1 193 ? 5.203 21.656 30.016 1 96.56 193 ILE B C 1
ATOM 3820 O O . ILE B 1 193 ? 4.859 20.734 29.281 1 96.56 193 ILE B O 1
ATOM 3824 N N . GLN B 1 194 ? 4.527 22.016 31.094 1 94.69 194 GLN B N 1
ATOM 3825 C CA . GLN B 1 194 ? 3.41 21.188 31.531 1 94.69 194 GLN B CA 1
ATOM 3826 C C . GLN B 1 194 ? 2.107 21.984 31.531 1 94.69 194 GLN B C 1
ATOM 3828 O O . GLN B 1 194 ? 1.02 21.406 31.516 1 94.69 194 GLN B O 1
ATOM 3833 N N . THR B 1 195 ? 2.271 23.266 31.656 1 93.94 195 THR B N 1
ATOM 3834 C CA . THR B 1 195 ? 1.07 24.094 31.75 1 93.94 195 THR B CA 1
ATOM 3835 C C . THR B 1 195 ? 1.1 25.219 30.734 1 93.94 195 THR B C 1
ATOM 3837 O O . THR B 1 195 ? 2.148 25.516 30.156 1 93.94 195 THR B O 1
ATOM 3840 N N . ALA B 1 196 ? -0.076 25.812 30.484 1 94.12 196 ALA B N 1
ATOM 3841 C CA . ALA B 1 196 ? -0.189 26.938 29.562 1 94.12 196 ALA B CA 1
ATOM 3842 C C . ALA B 1 196 ? 0.679 28.109 30.016 1 94.12 196 ALA B C 1
ATOM 3844 O O . ALA B 1 196 ? 1.303 28.797 29.203 1 94.12 196 ALA B O 1
ATOM 3845 N N . GLU B 1 197 ? 0.652 28.359 31.328 1 94.81 197 GLU B N 1
ATOM 3846 C CA . GLU B 1 197 ? 1.437 29.453 31.906 1 94.81 197 GLU B CA 1
ATOM 3847 C C . GLU B 1 197 ? 2.924 29.281 31.609 1 94.81 197 GLU B C 1
ATOM 3849 O O . GLU B 1 197 ? 3.631 30.25 31.328 1 94.81 197 GLU B O 1
ATOM 3854 N N . GLU B 1 198 ? 3.309 28.047 31.641 1 96.56 198 GLU B N 1
ATOM 3855 C CA . GLU B 1 198 ? 4.715 27.75 31.391 1 96.56 198 GLU B CA 1
ATOM 3856 C C . GLU B 1 198 ? 5.059 27.906 29.906 1 96.56 198 GLU B C 1
ATOM 3858 O O . GLU B 1 198 ? 6.215 28.141 29.547 1 96.56 198 GLU B O 1
ATOM 3863 N N . ALA B 1 199 ? 4.109 27.766 29.016 1 97.56 199 ALA B N 1
ATOM 3864 C CA . ALA B 1 199 ? 4.332 27.781 27.578 1 97.56 199 ALA B CA 1
ATOM 3865 C C . ALA B 1 199 ? 4.496 29.203 27.062 1 97.56 199 ALA B C 1
ATOM 3867 O O . ALA B 1 199 ? 5.207 29.438 26.078 1 97.56 199 ALA B O 1
ATOM 3868 N N . VAL B 1 200 ? 3.848 30.172 27.734 1 97.38 200 VAL B N 1
ATOM 3869 C CA . VAL B 1 200 ? 3.695 31.531 27.234 1 97.38 200 VAL B CA 1
ATOM 3870 C C . VAL B 1 200 ? 5.07 32.156 27.016 1 97.38 200 VAL B C 1
ATOM 3872 O O . VAL B 1 200 ? 5.355 32.719 25.938 1 97.38 200 VAL B O 1
ATOM 3875 N N . PRO B 1 201 ? 6.004 32.031 28 1 97.44 201 PRO B N 1
ATOM 3876 C CA . PRO B 1 201 ? 7.301 32.656 27.797 1 97.44 201 PRO B CA 1
ATOM 3877 C C . PRO B 1 201 ? 8.062 32.094 26.594 1 97.44 201 PRO B C 1
ATOM 3879 O O . PRO B 1 201 ? 8.789 32.844 25.922 1 97.44 201 PRO B O 1
ATOM 3882 N N . TYR B 1 202 ? 7.906 30.859 26.375 1 97.69 202 TYR B N 1
ATOM 3883 C CA . TYR B 1 202 ? 8.641 30.234 25.281 1 97.69 202 TYR B CA 1
ATOM 3884 C C . TYR B 1 202 ? 7.977 30.531 23.938 1 97.69 202 TYR B C 1
ATOM 3886 O O . TYR B 1 202 ? 8.648 30.625 22.906 1 97.69 202 TYR B O 1
ATOM 3894 N N . ALA B 1 203 ? 6.648 30.672 23.922 1 97.94 203 ALA B N 1
ATOM 3895 C CA . ALA B 1 203 ? 5.957 31.156 22.734 1 97.94 203 ALA B CA 1
ATOM 3896 C C . ALA B 1 203 ? 6.406 32.562 22.375 1 97.94 203 ALA B C 1
ATOM 3898 O O . ALA B 1 203 ? 6.648 32.875 21.203 1 97.94 203 ALA B O 1
ATOM 3899 N N . ARG B 1 204 ? 6.57 33.375 23.422 1 97.88 204 ARG B N 1
ATOM 3900 C CA . ARG B 1 204 ? 7.039 34.75 23.219 1 97.88 204 ARG B CA 1
ATOM 3901 C C . ARG B 1 204 ? 8.461 34.75 22.672 1 97.88 204 ARG B C 1
ATOM 3903 O O . ARG B 1 204 ? 8.797 35.594 21.828 1 97.88 204 ARG B O 1
ATOM 3910 N N . LYS B 1 205 ? 9.219 33.844 23.141 1 97.69 205 LYS B N 1
ATOM 3911 C CA . LYS B 1 205 ? 10.57 33.719 22.609 1 97.69 205 LYS B CA 1
ATOM 3912 C C . LYS B 1 205 ? 10.555 33.438 21.109 1 97.69 205 LYS B C 1
ATOM 3914 O O . LYS B 1 205 ? 11.352 34 20.359 1 97.69 205 LYS B O 1
ATOM 3919 N N . LEU B 1 206 ? 9.695 32.562 20.688 1 97.81 206 LEU B N 1
ATOM 3920 C CA . LEU B 1 206 ? 9.555 32.25 19.266 1 97.81 206 LEU B CA 1
ATOM 3921 C C . LEU B 1 206 ? 9.102 33.5 18.5 1 97.81 206 LEU B C 1
ATOM 3923 O O . LEU B 1 206 ? 9.531 33.719 17.359 1 97.81 206 LEU B O 1
ATOM 3927 N N . MET B 1 207 ? 8.219 34.312 19.109 1 98.12 207 MET B N 1
ATOM 3928 C CA . MET B 1 207 ? 7.75 35.531 18.469 1 98.12 207 MET B CA 1
ATOM 3929 C C . MET B 1 207 ? 8.883 36.562 18.359 1 98.12 207 MET B C 1
ATOM 3931 O O . MET B 1 207 ? 9.016 37.25 17.328 1 98.12 207 MET B O 1
ATOM 3935 N N . ASP B 1 208 ? 9.703 36.594 19.391 1 97.94 208 ASP B N 1
ATOM 3936 C CA . ASP B 1 208 ? 10.867 37.469 19.344 1 97.94 208 ASP B CA 1
ATOM 3937 C C . ASP B 1 208 ? 11.82 37.062 18.219 1 97.94 208 ASP B C 1
ATOM 3939 O O . ASP B 1 208 ? 12.492 37.906 17.641 1 97.94 208 ASP B O 1
ATOM 3943 N N . MET B 1 209 ? 11.828 35.812 17.969 1 97.19 209 MET B N 1
ATOM 3944 C CA . MET B 1 209 ? 12.719 35.312 16.938 1 97.19 209 MET B CA 1
ATOM 3945 C C . MET B 1 209 ? 12.172 35.594 15.547 1 97.19 209 MET B C 1
ATOM 3947 O O . MET B 1 209 ? 12.922 35.562 14.562 1 97.19 209 MET B O 1
ATOM 3951 N N . GLY B 1 210 ? 10.805 35.719 15.492 1 98 210 GLY B N 1
ATOM 3952 C CA . GLY B 1 210 ? 10.344 36.125 14.172 1 98 210 GLY B CA 1
ATOM 3953 C C . GLY B 1 210 ? 8.891 35.781 13.922 1 98 210 GLY B C 1
ATOM 3954 O O . GLY B 1 210 ? 8.227 36.406 13.102 1 98 210 GLY B O 1
ATOM 3955 N N . ALA B 1 211 ? 8.328 34.781 14.57 1 98.25 211 ALA B N 1
ATOM 3956 C CA . ALA B 1 211 ? 6.934 34.375 14.352 1 98.25 211 ALA B CA 1
ATOM 3957 C C . ALA B 1 211 ? 5.984 35.5 14.781 1 98.25 211 ALA B C 1
ATOM 3959 O O . ALA B 1 211 ? 6.199 36.156 15.812 1 98.25 211 ALA B O 1
ATOM 3960 N N . GLU B 1 212 ? 4.945 35.781 13.984 1 98.38 212 GLU B N 1
ATOM 3961 C CA . GLU B 1 212 ? 3.969 36.781 14.367 1 98.38 212 GLU B CA 1
ATOM 3962 C C . GLU B 1 212 ? 3.084 36.312 15.508 1 98.38 212 GLU B C 1
ATOM 3964 O O . GLU B 1 212 ? 2.727 37.062 16.406 1 98.38 212 GLU B O 1
ATOM 3969 N N . ASN B 1 213 ? 2.656 35.062 15.438 1 98.5 213 ASN B N 1
ATOM 3970 C CA . ASN B 1 213 ? 1.82 34.375 16.422 1 98.5 213 ASN B CA 1
ATOM 3971 C C . ASN B 1 213 ? 2.281 32.938 16.672 1 98.5 213 ASN B C 1
ATOM 3973 O O . ASN B 1 213 ? 2.977 32.375 15.836 1 98.5 213 ASN B O 1
ATOM 3977 N N . VAL B 1 214 ? 1.901 32.406 17.797 1 98.56 214 VAL B N 1
ATOM 3978 C CA . VAL B 1 214 ? 2.229 31.016 18.141 1 98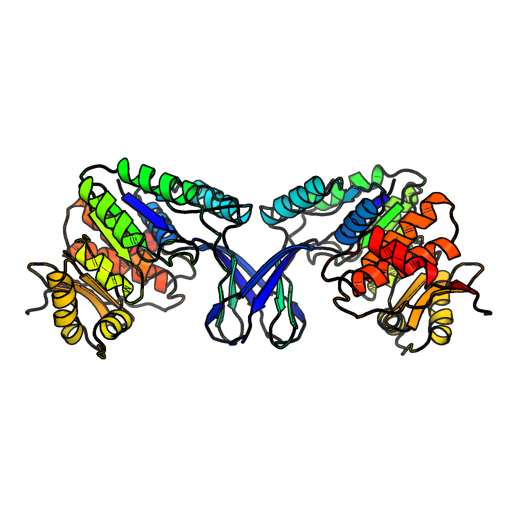.56 214 VAL B CA 1
ATOM 3979 C C . VAL B 1 214 ? 1.001 30.328 18.719 1 98.56 214 VAL B C 1
ATOM 3981 O O . VAL B 1 214 ? 0.369 30.828 19.641 1 98.56 214 VAL B O 1
ATOM 3984 N N . ILE B 1 215 ? 0.614 29.25 18.125 1 98.44 215 ILE B N 1
ATOM 3985 C CA . ILE B 1 215 ? -0.414 28.391 18.688 1 98.44 215 ILE B CA 1
ATOM 3986 C C . ILE B 1 215 ? 0.236 27.141 19.297 1 98.44 215 ILE B C 1
ATOM 3988 O O . ILE B 1 215 ? 0.96 26.422 18.609 1 98.44 215 ILE B O 1
ATOM 3992 N N . VAL B 1 216 ? -0.015 26.891 20.547 1 97.94 216 VAL B N 1
ATOM 3993 C CA . VAL B 1 216 ? 0.519 25.719 21.234 1 97.94 216 VAL B CA 1
ATOM 3994 C C . VAL B 1 216 ? -0.618 24.766 21.594 1 97.94 216 VAL B C 1
ATOM 3996 O O . VAL B 1 216 ? -1.515 25.125 22.359 1 97.94 216 VAL B O 1
ATOM 3999 N N . SER B 1 217 ? -0.608 23.609 20.969 1 96.62 217 SER B N 1
ATOM 4000 C CA . SER B 1 217 ? -1.579 22.594 21.359 1 96.62 217 SER B CA 1
ATOM 4001 C C . SER B 1 217 ? -1.131 21.859 22.609 1 96.62 217 SER B C 1
ATOM 4003 O O . SER B 1 217 ? 0.042 21.5 22.75 1 96.62 217 SER B O 1
ATOM 4005 N N . MET B 1 218 ? -2.002 21.656 23.562 1 93.44 218 MET B N 1
ATOM 4006 C CA . MET B 1 218 ? -1.646 21.078 24.859 1 93.44 218 MET B CA 1
ATOM 4007 C C . MET B 1 218 ? -2.508 19.859 25.172 1 93.44 218 MET B C 1
ATOM 4009 O O . MET B 1 218 ? -2.91 19.656 26.312 1 93.44 218 MET B O 1
ATOM 4013 N N . ALA B 1 219 ? -2.949 19.141 24.219 1 87.12 219 ALA B N 1
ATOM 4014 C CA . ALA B 1 219 ? -3.738 17.922 24.359 1 87.12 219 ALA B CA 1
ATOM 4015 C C . ALA B 1 219 ? -4.965 18.156 25.234 1 87.12 219 ALA B C 1
ATOM 4017 O O . ALA B 1 219 ? -5.777 19.031 24.953 1 87.12 219 ALA B O 1
ATOM 4018 N N . GLU B 1 220 ? -5.016 17.5 26.328 1 88.19 220 GLU B N 1
ATOM 4019 C CA . GLU B 1 220 ? -6.191 17.531 27.188 1 88.19 220 GLU B CA 1
ATOM 4020 C C . GLU B 1 220 ? -6.312 18.875 27.891 1 88.19 220 GLU B C 1
ATOM 4022 O O . GLU B 1 220 ? -7.367 19.203 28.453 1 88.19 220 GLU B O 1
ATOM 4027 N N . GLN B 1 221 ? -5.336 19.672 27.797 1 91.5 221 GLN B N 1
ATOM 4028 C CA . GLN B 1 221 ? -5.367 20.953 28.469 1 91.5 221 GLN B CA 1
ATOM 4029 C C . GLN B 1 221 ? -5.816 22.062 27.516 1 91.5 221 GLN B C 1
ATOM 4031 O O . GLN B 1 221 ? -5.898 23.234 27.906 1 91.5 221 GLN B O 1
ATOM 4036 N N . GLY B 1 222 ? -6.016 21.688 26.266 1 94.81 222 GLY B N 1
ATOM 4037 C CA . GLY B 1 222 ? -6.527 22.656 25.312 1 94.81 222 GLY B CA 1
ATOM 4038 C C . GLY B 1 222 ? -5.449 23.25 24.422 1 94.81 222 GLY B C 1
ATOM 4039 O O . GLY B 1 222 ? -4.559 22.531 23.953 1 94.81 222 GLY B O 1
ATOM 4040 N N . SER B 1 223 ? -5.688 24.531 24.016 1 97.56 223 SER B N 1
ATOM 4041 C CA . SER B 1 223 ? -4.754 25.203 23.125 1 97.56 223 SER B CA 1
ATOM 4042 C C . SER B 1 223 ? -4.527 26.641 23.547 1 97.56 223 SER B C 1
ATOM 4044 O O . SER B 1 223 ? -5.406 27.266 24.156 1 97.56 223 SER B O 1
ATOM 4046 N N . LEU B 1 224 ? -3.373 27.078 23.266 1 97.94 224 LEU B N 1
ATOM 4047 C CA . LEU B 1 224 ? -2.916 28.422 23.594 1 97.94 224 LEU B CA 1
ATOM 4048 C C . LEU B 1 224 ? -2.543 29.188 22.344 1 97.94 224 LEU B C 1
ATOM 4050 O O . LEU B 1 224 ? -1.896 28.641 21.438 1 97.94 224 LEU B O 1
ATOM 4054 N N . LEU B 1 225 ? -3.061 30.453 22.203 1 98.56 225 LEU B N 1
ATOM 4055 C CA . LEU B 1 225 ? -2.65 31.359 21.156 1 98.56 225 LEU B CA 1
ATOM 4056 C C . LEU B 1 225 ? -1.979 32.594 21.734 1 98.56 225 LEU B C 1
ATOM 4058 O O . LEU B 1 225 ? -2.586 33.312 22.531 1 98.56 225 LEU B O 1
ATOM 4062 N N . VAL B 1 226 ? -0.747 32.781 21.391 1 98.38 226 VAL B N 1
ATOM 4063 C CA . VAL B 1 226 ? -0.015 33.969 21.812 1 98.38 226 VAL B CA 1
ATOM 4064 C C . VAL B 1 226 ? 0.154 34.906 20.625 1 98.38 226 VAL B C 1
ATOM 4066 O O . VAL B 1 226 ? 0.722 34.531 19.594 1 98.38 226 VAL B O 1
ATOM 4069 N N . THR B 1 227 ? -0.388 36.094 20.75 1 97.88 227 THR B N 1
ATOM 4070 C CA . THR B 1 227 ? -0.26 37.156 19.75 1 97.88 227 THR B CA 1
ATOM 4071 C C . THR B 1 227 ? 0.523 38.344 20.312 1 97.88 227 THR B C 1
ATOM 4073 O O . THR B 1 227 ? 0.98 38.312 21.453 1 97.88 227 THR B O 1
ATOM 4076 N N . LYS B 1 228 ? 0.773 39.312 19.438 1 95.06 228 LYS B N 1
ATOM 4077 C CA . LYS B 1 228 ? 1.539 40.469 19.859 1 95.06 228 LYS B CA 1
ATOM 4078 C C . LYS B 1 228 ? 0.919 41.125 21.094 1 95.06 228 LYS B C 1
ATOM 4080 O O . LYS B 1 228 ? 1.63 41.469 22.031 1 95.06 228 LYS B O 1
ATOM 4085 N N . ASP B 1 229 ? -0.417 41.094 21.219 1 93.5 229 ASP B N 1
ATOM 4086 C CA . ASP B 1 229 ? -1.075 41.938 22.219 1 93.5 229 ASP B CA 1
ATOM 4087 C C . ASP B 1 229 ? -1.797 41.062 23.25 1 93.5 229 ASP B C 1
ATOM 4089 O O . ASP B 1 229 ? -2.121 41.531 24.344 1 93.5 229 ASP B O 1
ATOM 4093 N N . ASN B 1 230 ? -2.068 39.875 22.891 1 96.5 230 ASN B N 1
ATOM 4094 C CA . ASN B 1 230 ? -2.936 39.062 23.734 1 96.5 230 ASN B CA 1
ATOM 4095 C C . ASN B 1 230 ? -2.443 37.625 23.844 1 96.5 230 ASN B C 1
ATOM 4097 O O . ASN B 1 230 ? -1.693 37.156 22.984 1 96.5 230 ASN B O 1
ATOM 4101 N N . VAL B 1 231 ? -2.789 37 24.875 1 98 231 VAL B N 1
ATOM 4102 C CA . VAL B 1 231 ? -2.688 35.562 25.078 1 98 231 VAL B CA 1
ATOM 4103 C C . VAL B 1 231 ? -4.078 34.969 25.297 1 98 231 VAL B C 1
ATOM 4105 O O . VAL B 1 231 ? -4.805 35.406 26.203 1 98 231 VAL B O 1
ATOM 4108 N N . TYR B 1 232 ? -4.434 34.062 24.406 1 98.06 232 TYR B N 1
ATOM 4109 C CA . TYR B 1 232 ? -5.734 33.438 24.5 1 98.06 232 TYR B CA 1
ATOM 4110 C C . TYR B 1 232 ? -5.582 31.953 24.844 1 98.06 232 TYR B C 1
ATOM 4112 O O . TYR B 1 232 ? -4.648 31.281 24.375 1 98.06 232 TYR B O 1
ATOM 4120 N N . ARG B 1 233 ? -6.48 31.406 25.594 1 97.5 233 ARG B N 1
ATOM 4121 C CA . ARG B 1 233 ? -6.551 29.984 25.906 1 97.5 233 ARG B CA 1
ATOM 4122 C C . ARG B 1 233 ? -7.93 29.422 25.578 1 97.5 233 ARG B C 1
ATOM 4124 O O . ARG B 1 233 ? -8.953 30.031 25.906 1 97.5 233 ARG B O 1
ATOM 4131 N N . ALA B 1 234 ? -7.957 28.359 24.891 1 97.81 234 ALA B N 1
ATOM 4132 C CA . ALA B 1 234 ? -9.195 27.625 24.625 1 97.81 234 ALA B CA 1
ATOM 4133 C C . ALA B 1 234 ? -9.227 26.312 25.391 1 97.81 234 ALA B C 1
ATOM 4135 O O . ALA B 1 234 ? -8.227 25.578 25.422 1 97.81 234 ALA B O 1
ATOM 4136 N N . ASN B 1 235 ? -10.367 25.984 26.016 1 97.06 235 ASN B N 1
ATOM 4137 C CA . ASN B 1 235 ? -10.523 24.703 26.703 1 97.06 235 ASN B CA 1
ATOM 4138 C C . ASN B 1 235 ? -10.82 23.562 25.719 1 97.06 235 ASN B C 1
ATOM 4140 O O . ASN B 1 235 ? -10.906 23.797 24.516 1 97.06 235 ASN B O 1
ATOM 4144 N N . VAL B 1 236 ? -10.852 22.344 26.203 1 95.69 236 VAL B N 1
ATOM 4145 C CA . VAL B 1 236 ? -11.227 21.172 25.438 1 95.69 236 VAL B CA 1
ATOM 4146 C C . VAL B 1 236 ? -12.656 20.766 25.781 1 95.69 236 VAL B C 1
ATOM 4148 O O . VAL B 1 236 ? -13.016 20.672 26.953 1 95.69 236 VAL B O 1
ATOM 4151 N N . PRO B 1 237 ? -13.461 20.578 24.797 1 96.38 237 PRO B N 1
ATOM 4152 C CA . PRO B 1 237 ? -14.82 20.109 25.094 1 96.38 237 PRO B CA 1
ATOM 4153 C C . PRO B 1 237 ? -14.852 18.656 25.578 1 96.38 237 PRO B C 1
ATOM 4155 O O . PRO B 1 237 ? -13.844 17.953 25.484 1 96.38 237 PRO B O 1
ATOM 4158 N N . LYS B 1 238 ? -16.062 18.234 26.109 1 92.69 238 LYS B N 1
ATOM 4159 C CA . LYS B 1 238 ? -16.234 16.844 26.531 1 92.69 238 LYS B CA 1
ATOM 4160 C C . LYS B 1 238 ? -16.406 15.922 25.328 1 92.69 238 LYS B C 1
ATOM 4162 O O . LYS B 1 238 ? -17.078 16.266 24.359 1 92.69 238 LYS B O 1
ATOM 4167 N N . GLY B 1 239 ? -15.711 14.859 25.391 1 93.69 239 GLY B N 1
ATOM 4168 C CA . GLY B 1 239 ? -15.836 13.852 24.359 1 93.69 239 GLY B CA 1
ATOM 4169 C C . GLY B 1 239 ? -14.906 12.672 24.547 1 93.69 239 GLY B C 1
ATOM 4170 O O . GLY B 1 239 ? -14.102 12.656 25.484 1 93.69 239 GLY B O 1
ATOM 4171 N N . GLU B 1 240 ? -15.125 11.648 23.734 1 94.25 240 GLU B N 1
ATOM 4172 C CA . GLU B 1 240 ? -14.297 10.445 23.797 1 94.25 240 GLU B CA 1
ATOM 4173 C C . GLU B 1 240 ? -13.203 10.469 22.734 1 94.25 240 GLU B C 1
ATOM 4175 O O . GLU B 1 240 ? -13.492 10.609 21.547 1 94.25 240 GLU B O 1
ATOM 4180 N N . LEU B 1 241 ? -12.039 10.422 23.203 1 91.62 241 LEU B N 1
ATOM 4181 C CA . LEU B 1 241 ? -10.914 10.352 22.266 1 91.62 241 LEU B CA 1
ATOM 4182 C C . LEU B 1 241 ? -10.977 9.07 21.438 1 91.62 241 LEU B C 1
ATOM 4184 O O . LEU B 1 241 ? -10.969 7.973 22 1 91.62 241 LEU B O 1
ATOM 4188 N N . LYS B 1 242 ? -11.07 9.203 20.156 1 88.94 242 LYS B N 1
ATOM 4189 C CA . LYS B 1 242 ? -11.086 8.055 19.25 1 88.94 242 LYS B CA 1
ATOM 4190 C C . LYS B 1 242 ? -9.781 7.961 18.453 1 88.94 242 LYS B C 1
ATOM 4192 O O . LYS B 1 242 ? -9.25 6.867 18.266 1 88.94 242 LYS B O 1
ATOM 4197 N N . ASN B 1 243 ? -9.297 9.188 17.984 1 84.81 243 ASN B N 1
ATOM 4198 C CA . ASN B 1 243 ? -8.086 9.289 17.188 1 84.81 243 ASN B CA 1
ATOM 4199 C C . ASN B 1 243 ? -7.461 10.68 17.281 1 84.81 243 ASN B C 1
ATOM 4201 O O . ASN B 1 243 ? -8.094 11.672 16.938 1 84.81 243 ASN B O 1
ATOM 4205 N N . SER B 1 244 ? -6.211 10.672 17.656 1 84.75 244 SER B N 1
ATOM 4206 C CA . SER B 1 244 ? -5.574 11.977 17.797 1 84.75 244 SER B CA 1
ATOM 4207 C C . SER B 1 244 ? -4.898 12.406 16.5 1 84.75 244 SER B C 1
ATOM 4209 O O . SER B 1 244 ? -4.523 13.57 16.359 1 84.75 244 SER B O 1
ATOM 4211 N N . VAL B 1 245 ? -4.703 11.453 15.633 1 84.44 245 VAL B N 1
ATOM 4212 C CA . VAL B 1 245 ? -4.012 11.734 14.383 1 84.44 245 VAL B CA 1
ATOM 4213 C C . VAL B 1 245 ? -4.82 12.734 13.555 1 84.44 245 VAL B C 1
ATOM 4215 O O . VAL B 1 245 ? -6.027 12.562 13.367 1 84.44 245 VAL B O 1
ATOM 4218 N N . GLY B 1 246 ? -4.191 13.844 13.164 1 93 246 GLY B N 1
ATOM 4219 C CA . GLY B 1 246 ? -4.836 14.836 12.32 1 93 246 GLY B CA 1
ATOM 4220 C C . GLY B 1 246 ? -5.5 15.945 13.109 1 93 246 GLY B C 1
ATOM 4221 O O . GLY B 1 246 ? -5.93 16.953 12.531 1 93 246 GLY B O 1
ATOM 4222 N N . ALA B 1 247 ? -5.582 15.797 14.445 1 95.38 247 ALA B N 1
ATOM 4223 C CA . ALA B 1 247 ? -6.238 16.812 15.273 1 95.38 247 ALA B CA 1
ATOM 4224 C C . ALA B 1 247 ? -5.535 18.156 15.156 1 95.38 247 ALA B C 1
ATOM 4226 O O . ALA B 1 247 ? -6.188 19.203 15.062 1 95.38 247 ALA B O 1
ATOM 4227 N N . GLY B 1 248 ? -4.227 18.141 15.219 1 96 248 GLY B N 1
ATOM 4228 C CA . GLY B 1 248 ? -3.463 19.359 15.047 1 96 248 GLY B CA 1
ATOM 4229 C C . GLY B 1 248 ? -3.65 20 13.688 1 96 248 GLY B C 1
ATOM 4230 O O . GLY B 1 248 ? -3.756 21.219 13.578 1 96 248 GLY B O 1
ATOM 4231 N N . ASP B 1 249 ? -3.652 19.172 12.648 1 97.75 249 ASP B N 1
ATOM 4232 C CA . ASP B 1 249 ? -3.908 19.656 11.297 1 97.75 249 ASP B CA 1
ATOM 4233 C C . ASP B 1 249 ? -5.281 20.312 11.195 1 97.75 249 ASP B C 1
ATOM 4235 O O . ASP B 1 249 ? -5.43 21.359 10.555 1 97.75 249 ASP B O 1
ATOM 4239 N N . SER B 1 250 ? -6.234 19.672 11.852 1 98.31 250 SER B N 1
ATOM 4240 C CA . SER B 1 250 ? -7.594 20.203 11.852 1 98.31 250 SER B CA 1
ATOM 4241 C C . SER B 1 250 ? -7.676 21.516 12.602 1 98.31 250 SER B C 1
ATOM 4243 O O . SER B 1 250 ? -8.438 22.406 12.219 1 98.31 250 SER B O 1
ATOM 4245 N N . LEU B 1 251 ? -6.934 21.609 13.688 1 98.25 251 LEU B N 1
ATOM 4246 C CA . LEU B 1 251 ? -6.863 22.875 14.406 1 98.25 251 LEU B CA 1
ATOM 4247 C C . LEU B 1 251 ? -6.375 23.984 13.492 1 98.25 251 LEU B C 1
ATOM 4249 O O . LEU B 1 251 ? -6.957 25.078 13.469 1 98.25 251 LEU B O 1
ATOM 4253 N N . VAL B 1 252 ? -5.348 23.734 12.719 1 98.56 252 VAL B N 1
ATOM 4254 C CA . VAL B 1 252 ? -4.805 24.719 11.773 1 98.56 252 VAL B CA 1
ATOM 4255 C C . VAL B 1 252 ? -5.875 25.094 10.758 1 98.56 252 VAL B C 1
ATOM 4257 O O . VAL B 1 252 ? -6.094 26.281 10.492 1 98.56 252 VAL B O 1
ATOM 4260 N N . ALA B 1 253 ? -6.551 24.125 10.227 1 98.75 253 ALA B N 1
ATOM 4261 C CA . ALA B 1 253 ? -7.586 24.344 9.227 1 98.75 253 ALA B CA 1
ATOM 4262 C C . ALA B 1 253 ? -8.719 25.203 9.781 1 98.75 253 ALA B C 1
ATOM 4264 O O . ALA B 1 253 ? -9.133 26.172 9.164 1 98.75 253 ALA B O 1
ATOM 4265 N N . GLY B 1 254 ? -9.211 24.797 10.945 1 98.62 254 GLY B N 1
ATOM 4266 C CA . GLY B 1 254 ? -10.297 25.547 11.578 1 98.62 254 GLY B CA 1
ATOM 4267 C C . GLY B 1 254 ? -9.922 26.969 11.922 1 98.62 254 GLY B C 1
ATOM 4268 O O . GLY B 1 254 ? -10.711 27.891 11.711 1 98.62 254 GLY B O 1
ATOM 4269 N N . PHE B 1 255 ? -8.742 27.141 12.477 1 98.75 255 PHE B N 1
ATOM 4270 C CA . PHE B 1 255 ? -8.258 28.484 12.789 1 98.75 255 PHE B CA 1
ATOM 4271 C C . PHE B 1 255 ? -8.258 29.359 11.539 1 98.75 255 PHE B C 1
ATOM 4273 O O . PHE B 1 255 ? -8.797 30.469 11.555 1 98.75 255 PHE B O 1
ATOM 4280 N N . LEU B 1 256 ? -7.695 28.859 10.461 1 98.69 256 LEU B N 1
ATOM 4281 C CA . LEU B 1 256 ? -7.602 29.625 9.227 1 98.69 256 LEU B CA 1
ATOM 4282 C C . LEU B 1 256 ? -8.984 29.922 8.656 1 98.69 256 LEU B C 1
ATOM 4284 O O . LEU B 1 256 ? -9.242 31.016 8.172 1 98.69 256 LEU B O 1
ATOM 4288 N N . ALA B 1 257 ? -9.844 28.922 8.695 1 98.19 257 ALA B N 1
ATOM 4289 C CA . ALA B 1 257 ? -11.195 29.062 8.156 1 98.19 257 ALA B CA 1
ATOM 4290 C C . ALA B 1 257 ? -11.922 30.234 8.82 1 98.19 257 ALA B C 1
ATOM 4292 O O . ALA B 1 257 ? -12.68 30.953 8.164 1 98.19 257 ALA B O 1
ATOM 4293 N N . SER B 1 258 ? -11.734 30.359 10.094 1 98.19 258 SER B N 1
ATOM 4294 C CA . SER B 1 258 ? -12.375 31.422 10.836 1 98.19 258 SER B CA 1
ATOM 4295 C C . SER B 1 258 ? -11.633 32.75 10.656 1 98.19 258 SER B C 1
ATOM 4297 O O . SER B 1 258 ? -12.258 33.781 10.398 1 98.19 258 SER B O 1
ATOM 4299 N N . TYR B 1 259 ? -10.367 32.75 10.695 1 98.31 259 TYR B N 1
ATOM 4300 C CA . TYR B 1 259 ? -9.555 33.938 10.68 1 98.31 259 TYR B CA 1
ATOM 4301 C C . TYR B 1 259 ? -9.719 34.719 9.367 1 98.31 259 TYR B C 1
ATOM 4303 O O . TYR B 1 259 ? -9.75 35.938 9.359 1 98.31 259 TYR B O 1
ATOM 4311 N N . VAL B 1 260 ? -9.805 34.031 8.258 1 97.25 260 VAL B N 1
ATOM 4312 C CA . VAL B 1 260 ? -9.82 34.656 6.949 1 97.25 260 VAL B CA 1
ATOM 4313 C C . VAL B 1 260 ? -11.141 35.406 6.754 1 97.25 260 VAL B C 1
ATOM 4315 O O . VAL B 1 260 ? -11.258 36.25 5.859 1 97.25 260 VAL B O 1
ATOM 4318 N N . LYS B 1 261 ? -12.133 35.062 7.598 1 95.19 261 LYS B N 1
ATOM 4319 C CA . LYS B 1 261 ? -13.438 35.719 7.473 1 95.19 261 LYS B CA 1
ATOM 4320 C C . LYS B 1 261 ? -13.406 37.125 8.094 1 95.19 261 LYS B C 1
ATOM 4322 O O . LYS B 1 261 ? -13.852 38.094 7.48 1 95.19 261 LYS B O 1
ATOM 4327 N N . ASP B 1 262 ? -12.875 37.219 9.352 1 93.88 262 ASP B N 1
ATOM 4328 C CA . ASP B 1 262 ? -13.023 38.5 10.016 1 93.88 262 ASP B CA 1
ATOM 4329 C C . ASP B 1 262 ? -11.742 38.906 10.75 1 93.88 262 ASP B C 1
ATOM 4331 O O . ASP B 1 262 ? -11.68 39.969 11.391 1 93.88 262 ASP B O 1
ATOM 4335 N N . GLY B 1 263 ? -10.758 38.062 10.766 1 96.38 263 GLY B N 1
ATOM 4336 C CA . GLY B 1 263 ? -9.477 38.375 11.367 1 96.38 263 GLY B CA 1
ATOM 4337 C C . GLY B 1 263 ? -9.5 38.375 12.883 1 96.38 263 GLY B C 1
ATOM 4338 O O . GLY B 1 263 ? -8.609 38.906 13.531 1 96.38 263 GLY B O 1
ATOM 4339 N N . ASP B 1 264 ? -10.539 37.719 13.469 1 97.69 264 ASP B N 1
ATOM 4340 C CA . ASP B 1 264 ? -10.703 37.688 14.914 1 97.69 264 ASP B CA 1
ATOM 4341 C C . ASP B 1 264 ? -9.938 36.5 15.516 1 97.69 264 ASP B C 1
ATOM 4343 O O . ASP B 1 264 ? -10.352 35.344 15.367 1 97.69 264 ASP B O 1
ATOM 4347 N N . PHE B 1 265 ? -8.875 36.781 16.281 1 98.25 265 PHE B N 1
ATOM 4348 C CA . PHE B 1 265 ? -7.973 35.75 16.828 1 98.25 265 PHE B CA 1
ATOM 4349 C C . PHE B 1 265 ? -8.703 34.844 17.812 1 98.25 265 PHE B C 1
ATOM 4351 O O . PHE B 1 265 ? -8.547 33.625 17.766 1 98.25 265 PHE B O 1
ATOM 4358 N N . ALA B 1 266 ? -9.477 35.438 18.672 1 97.81 266 ALA B N 1
ATOM 4359 C CA . ALA B 1 266 ? -10.188 34.656 19.672 1 97.81 266 ALA B CA 1
ATOM 4360 C C . ALA B 1 266 ? -11.18 33.688 19.031 1 97.81 266 ALA B C 1
ATOM 4362 O O . ALA B 1 266 ? -11.242 32.5 19.391 1 97.81 266 ALA B O 1
ATOM 4363 N N . LYS B 1 267 ? -11.93 34.219 18.078 1 98 267 LYS B N 1
ATOM 4364 C CA . LYS B 1 267 ? -12.883 33.375 17.375 1 98 267 LYS B CA 1
ATOM 4365 C C . LYS B 1 267 ? -12.172 32.281 16.578 1 98 267 LYS B C 1
ATOM 4367 O O . LYS B 1 267 ? -12.641 31.141 16.516 1 98 267 LYS B O 1
ATOM 4372 N N . ALA B 1 268 ? -11.07 32.656 15.938 1 98.56 268 ALA B N 1
ATOM 4373 C CA . ALA B 1 268 ? -10.289 31.703 15.164 1 98.56 268 ALA B CA 1
ATOM 4374 C C . ALA B 1 268 ? -9.773 30.578 16.047 1 98.56 268 ALA B C 1
ATOM 4376 O O . ALA B 1 268 ? -9.812 29.406 15.656 1 98.56 268 ALA B O 1
ATOM 4377 N N . LEU B 1 269 ? -9.305 30.922 17.266 1 98.62 269 LEU B N 1
ATOM 4378 C CA . LEU B 1 269 ? -8.836 29.891 18.203 1 98.62 269 LEU B CA 1
ATOM 4379 C C . LEU B 1 269 ? -9.984 29 18.641 1 98.62 269 LEU B C 1
ATOM 4381 O O . LEU B 1 269 ? -9.805 27.781 18.781 1 98.62 269 LEU B O 1
ATOM 4385 N N . GLN B 1 270 ? -11.125 29.594 18.844 1 98.5 270 GLN B N 1
ATOM 4386 C CA . GLN B 1 270 ? -12.305 28.844 19.234 1 98.5 270 GLN B CA 1
ATOM 4387 C C . GLN B 1 270 ? -12.664 27.797 18.188 1 98.5 270 GLN B C 1
ATOM 4389 O O . GLN B 1 270 ? -12.844 26.625 18.5 1 98.5 270 GLN B O 1
ATOM 4394 N N . VAL B 1 271 ? -12.742 28.25 16.953 1 98.5 271 VAL B N 1
ATOM 4395 C CA . VAL B 1 271 ? -13.094 27.359 15.852 1 98.5 271 VAL B CA 1
ATOM 4396 C C . VAL B 1 271 ? -12 26.312 15.656 1 98.5 271 VAL B C 1
ATOM 4398 O O . VAL B 1 271 ? -12.289 25.125 15.438 1 98.5 271 VAL B O 1
ATOM 4401 N N . GLY B 1 272 ? -10.719 26.734 15.703 1 98.44 272 GLY B N 1
ATOM 4402 C CA . GLY B 1 272 ? -9.617 25.797 15.617 1 98.44 272 GLY B CA 1
ATOM 4403 C C . GLY B 1 272 ? -9.68 24.703 16.672 1 98.44 272 GLY B C 1
ATOM 4404 O O . GLY B 1 272 ? -9.523 23.516 16.359 1 98.44 272 GLY B O 1
ATOM 4405 N N . ALA B 1 273 ? -9.945 25.094 17.922 1 98.19 273 ALA B N 1
ATOM 4406 C CA . ALA B 1 273 ? -10.047 24.141 19.016 1 98.19 273 ALA B CA 1
ATOM 4407 C C . ALA B 1 273 ? -11.203 23.172 18.797 1 98.19 273 ALA B C 1
ATOM 4409 O O . ALA B 1 273 ? -11.07 21.969 19.047 1 98.19 273 ALA B O 1
ATOM 4410 N N . ALA B 1 274 ? -12.305 23.688 18.344 1 98.12 274 ALA B N 1
ATOM 4411 C CA . ALA B 1 274 ? -13.469 22.859 18.062 1 98.12 274 ALA B CA 1
ATOM 4412 C C . ALA B 1 274 ? -13.172 21.859 16.953 1 98.12 274 ALA B C 1
ATOM 4414 O O . ALA B 1 274 ? -13.539 20.688 17.047 1 98.12 274 ALA B O 1
ATOM 4415 N N . THR B 1 275 ? -12.562 22.344 15.93 1 98.31 275 THR B N 1
ATOM 4416 C CA . THR B 1 275 ? -12.234 21.5 14.781 1 98.31 275 THR B CA 1
ATOM 4417 C C . THR B 1 275 ? -11.242 20.406 15.172 1 98.31 275 THR B C 1
ATOM 4419 O O . THR B 1 275 ? -11.406 19.25 14.812 1 98.31 275 THR B O 1
ATOM 4422 N N . GLY B 1 276 ? -10.188 20.781 15.891 1 97.62 276 GLY B N 1
ATOM 4423 C CA . GLY B 1 276 ? -9.234 19.797 16.391 1 97.62 276 GLY B CA 1
ATOM 4424 C C . GLY B 1 276 ? -9.867 18.75 17.266 1 97.62 276 GLY B C 1
ATOM 4425 O O . GLY B 1 276 ? -9.594 17.547 17.125 1 97.62 276 GLY B O 1
ATOM 4426 N N . SER B 1 277 ? -10.734 19.156 18.172 1 97.56 277 SER B N 1
ATOM 4427 C CA . SER B 1 277 ? -11.422 18.25 19.078 1 97.56 277 SER B CA 1
ATOM 4428 C C . SER B 1 277 ? -12.359 17.328 18.328 1 97.56 277 SER B C 1
ATOM 4430 O O . SER B 1 277 ? -12.43 16.125 18.625 1 97.56 277 SER B O 1
ATOM 4432 N N . ALA B 1 278 ? -13.062 17.875 17.375 1 97.75 278 ALA B N 1
ATOM 4433 C CA . ALA B 1 278 ? -13.977 17.062 16.578 1 97.75 278 ALA B CA 1
ATOM 4434 C C . ALA B 1 278 ? -13.227 15.938 15.883 1 97.75 278 ALA B C 1
ATOM 4436 O O . ALA B 1 278 ? -13.719 14.805 15.812 1 97.75 278 ALA B O 1
ATOM 4437 N N . THR B 1 279 ? -12.078 16.234 15.32 1 96.94 279 THR B N 1
ATOM 4438 C CA . THR B 1 279 ? -11.25 15.203 14.695 1 96.94 279 THR B CA 1
ATOM 4439 C C . THR B 1 279 ? -10.781 14.18 15.734 1 96.94 279 THR B C 1
ATOM 4441 O O . THR B 1 279 ? -10.852 12.977 15.5 1 96.94 279 THR B O 1
ATOM 4444 N N . ALA B 1 280 ? -10.359 14.672 16.906 1 95.06 280 ALA B N 1
ATOM 4445 C CA . ALA B 1 280 ? -9.891 13.781 17.969 1 95.06 280 ALA B CA 1
ATOM 4446 C C . ALA B 1 280 ? -11 12.828 18.406 1 95.06 280 ALA B C 1
ATOM 4448 O O . ALA B 1 280 ? -10.719 11.695 18.812 1 95.06 280 ALA B O 1
ATOM 4449 N N . PHE B 1 281 ? -12.234 13.25 18.297 1 96.06 281 PHE B N 1
ATOM 4450 C CA . PHE B 1 281 ? -13.375 12.461 18.75 1 96.06 281 PHE B CA 1
ATOM 4451 C C . PHE B 1 281 ? -13.953 11.633 17.609 1 96.06 281 PHE B C 1
ATOM 4453 O O . PHE B 1 281 ? -15.039 11.07 17.734 1 96.06 281 PHE B O 1
ATOM 4460 N N . SER B 1 282 ? -13.266 11.633 16.469 1 94.25 282 SER B N 1
ATOM 4461 C CA . SER B 1 282 ? -13.742 10.914 15.289 1 94.25 282 SER B CA 1
ATOM 4462 C C . SER B 1 282 ? -12.703 9.906 14.812 1 94.25 282 SER B C 1
ATOM 4464 O O . SER B 1 282 ? -11.516 10.031 15.125 1 94.25 282 SER B O 1
ATOM 4466 N N . ILE B 1 283 ? -13.125 8.914 14.055 1 86.81 283 ILE B N 1
ATOM 4467 C CA . ILE B 1 283 ? -12.219 7.934 13.461 1 86.81 283 ILE B CA 1
ATOM 4468 C C . ILE B 1 283 ? -11.469 8.57 12.297 1 86.81 283 ILE B C 1
ATOM 4470 O O . ILE B 1 283 ? -10.273 8.32 12.102 1 86.81 283 ILE B O 1
ATOM 4474 N N . GLU B 1 284 ? -12.164 9.406 11.594 1 90.38 284 GLU B N 1
ATOM 4475 C CA . GLU B 1 284 ? -11.594 10.164 10.484 1 90.38 284 GLU B CA 1
ATOM 4476 C C . GLU B 1 284 ? -11.562 11.656 10.797 1 90.38 284 GLU B C 1
ATOM 4478 O O . GLU B 1 284 ? -11.883 12.078 11.906 1 90.38 284 GLU B O 1
ATOM 4483 N N . LEU B 1 285 ? -11.141 12.453 9.852 1 96.5 285 LEU B N 1
ATOM 4484 C CA . LEU B 1 285 ? -11.117 13.906 10.016 1 96.5 285 LEU B CA 1
ATOM 4485 C C . LEU B 1 285 ? -12.516 14.445 10.297 1 96.5 285 LEU B C 1
ATOM 4487 O O . LEU B 1 285 ? -13.516 13.859 9.859 1 96.5 285 LEU B O 1
ATOM 4491 N N . CYS B 1 286 ? -12.641 15.5 10.961 1 96.44 286 CYS B N 1
ATOM 4492 C CA . CYS B 1 286 ? -13.891 16.062 11.461 1 96.44 286 CYS B CA 1
ATOM 4493 C C . CYS B 1 286 ? -14.828 16.422 10.305 1 96.44 286 CYS B C 1
ATOM 4495 O O . CYS B 1 286 ? -14.391 16.531 9.164 1 96.44 286 CYS B O 1
ATOM 4497 N N . THR B 1 287 ? -16.047 16.578 10.648 1 96.88 287 THR B N 1
ATOM 4498 C CA . THR B 1 287 ? -17.047 17.172 9.773 1 96.88 287 THR B CA 1
ATOM 4499 C C . THR B 1 287 ? -17.453 18.547 10.289 1 96.88 287 THR B C 1
ATOM 4501 O O . THR B 1 287 ? -17.234 18.875 11.461 1 96.88 287 THR B O 1
ATOM 4504 N N . LYS B 1 288 ? -18.047 19.281 9.414 1 98 288 LYS B N 1
ATOM 4505 C CA . LYS B 1 288 ? -18.531 20.594 9.797 1 98 288 LYS B CA 1
ATOM 4506 C C . LYS B 1 288 ? -19.578 20.5 10.898 1 98 288 LYS B C 1
ATOM 4508 O O . LYS B 1 288 ? -19.516 21.25 11.891 1 98 288 LYS B O 1
ATOM 4513 N N . ASP B 1 289 ? -20.469 19.531 10.766 1 98.31 289 ASP B N 1
ATOM 4514 C CA . ASP B 1 289 ? -21.547 19.375 11.734 1 98.31 289 ASP B CA 1
ATOM 4515 C C . ASP B 1 289 ? -21.016 19.016 13.117 1 98.31 289 ASP B C 1
ATOM 4517 O O . ASP B 1 289 ? -21.469 19.547 14.125 1 98.31 289 ASP B O 1
ATOM 4521 N N . HIS B 1 290 ? -20.109 18.141 13.117 1 97.62 290 HIS B N 1
ATOM 4522 C CA . HIS B 1 290 ? -19.547 17.734 14.398 1 97.62 290 HIS B CA 1
ATOM 4523 C C . HIS B 1 290 ? -18.781 18.891 15.047 1 97.62 290 HIS B C 1
ATOM 4525 O O . HIS B 1 290 ? -18.906 19.109 16.25 1 97.62 290 HIS B O 1
ATOM 4531 N N . MET B 1 291 ? -18.016 19.609 14.273 1 98 291 MET B N 1
ATOM 4532 C CA . MET B 1 291 ? -17.297 20.781 14.781 1 98 291 MET B CA 1
ATOM 4533 C C . MET B 1 291 ? -18.266 21.812 15.344 1 98 291 MET B C 1
ATOM 4535 O O . MET B 1 291 ? -18.078 22.312 16.453 1 98 291 MET B O 1
ATOM 4539 N N . GLU B 1 292 ? -19.312 22.078 14.68 1 98.31 292 GLU B N 1
ATOM 4540 C CA . GLU B 1 292 ? -20.312 23.062 15.094 1 98.31 292 GLU B CA 1
ATOM 4541 C C . GLU B 1 292 ? -20.984 22.656 16.406 1 98.31 292 GLU B C 1
ATOM 4543 O O . GLU B 1 292 ? -21.297 23.5 17.234 1 98.31 292 GLU B O 1
ATOM 4548 N N . SER B 1 293 ? -21.172 21.406 16.531 1 98.19 293 SER B N 1
ATOM 4549 C CA . SER B 1 293 ? -21.828 20.906 17.734 1 98.19 293 SER B CA 1
ATOM 4550 C C . SER B 1 293 ? -20.953 21.109 18.969 1 98.19 293 SER B C 1
ATOM 4552 O O . SER B 1 293 ? -21.453 21.172 20.094 1 98.19 293 SER B O 1
ATOM 4554 N N . LEU B 1 294 ? -19.656 21.234 18.781 1 98.12 294 LEU B N 1
ATOM 4555 C CA . LEU B 1 294 ? -18.719 21.359 19.906 1 98.12 294 LEU B CA 1
ATOM 4556 C C . LEU B 1 294 ? -18.453 22.828 20.219 1 98.12 294 LEU B C 1
ATOM 4558 O O . LEU B 1 294 ? -17.969 23.141 21.312 1 98.12 294 LEU B O 1
ATOM 4562 N N . LEU B 1 295 ? -18.75 23.766 19.328 1 97.75 295 LEU B N 1
ATOM 4563 C CA . LEU B 1 295 ? -18.375 25.172 19.422 1 97.75 295 LEU B CA 1
ATOM 4564 C C . LEU B 1 295 ? -18.906 25.797 20.703 1 97.75 295 LEU B C 1
ATOM 4566 O O . LEU B 1 295 ? -18.172 26.516 21.391 1 97.75 295 LEU B O 1
ATOM 4570 N N . PRO B 1 296 ? -20.172 25.469 21.125 1 97.81 296 PRO B N 1
ATOM 4571 C CA . PRO B 1 296 ? -20.703 26.094 22.328 1 97.81 296 PRO B CA 1
ATOM 4572 C C . PRO B 1 296 ? -19.938 25.688 23.594 1 97.81 296 PRO B C 1
ATOM 4574 O O . PRO B 1 296 ? -20.016 26.375 24.609 1 97.81 296 PRO B O 1
ATOM 4577 N N . GLN B 1 297 ? -19.219 24.656 23.531 1 98.06 297 GLN B N 1
ATOM 4578 C CA . GLN B 1 297 ? -18.516 24.141 24.688 1 98.06 297 GLN B CA 1
ATOM 4579 C C . GLN B 1 297 ? -17.094 24.703 24.766 1 98.06 297 GLN B C 1
ATOM 4581 O O . GLN B 1 297 ? -16.391 24.484 25.75 1 98.06 297 GLN B O 1
ATOM 4586 N N . ILE B 1 298 ? -16.672 25.359 23.75 1 98.12 298 ILE B N 1
ATOM 4587 C CA . ILE B 1 298 ? -15.32 25.891 23.719 1 98.12 298 ILE B CA 1
ATOM 4588 C C . ILE B 1 298 ? -15.328 27.359 24.172 1 98.12 298 ILE B C 1
ATOM 4590 O O . ILE B 1 298 ? -15.938 28.203 23.531 1 98.12 298 ILE B O 1
ATOM 4594 N N . HIS B 1 299 ? -14.648 27.609 25.25 1 97.69 299 HIS B N 1
ATOM 4595 C CA . HIS B 1 299 ? -14.508 28.953 25.797 1 97.69 299 HIS B CA 1
ATOM 4596 C C . HIS B 1 299 ? -13.086 29.469 25.641 1 97.69 299 HIS B C 1
ATOM 4598 O O . HIS B 1 299 ? -12.125 28.766 26 1 97.69 299 HIS B O 1
ATOM 4604 N N . VAL B 1 300 ? -13 30.656 25.062 1 97.88 300 VAL B N 1
ATOM 4605 C CA . VAL B 1 300 ? -11.711 31.312 24.891 1 97.88 300 VAL B CA 1
ATOM 4606 C C . VAL B 1 300 ? -11.562 32.438 25.906 1 97.88 300 VAL B C 1
ATOM 4608 O O . VAL B 1 300 ? -12.406 33.344 25.969 1 97.88 300 VAL B O 1
ATOM 4611 N N . THR B 1 301 ? -10.516 32.344 26.688 1 95.81 301 THR B N 1
ATOM 4612 C CA . THR B 1 301 ? -10.281 33.375 27.719 1 95.81 301 THR B CA 1
ATOM 4613 C C . THR B 1 301 ? -8.93 34.031 27.5 1 95.81 301 THR B C 1
ATOM 4615 O O . THR B 1 301 ? -7.984 33.406 27.016 1 95.81 301 THR B O 1
ATOM 4618 N N . GLY B 1 302 ? -8.836 35.281 27.828 1 94.69 302 GLY B N 1
ATOM 4619 C CA . GLY B 1 302 ? -7.559 36 27.844 1 94.69 302 GLY B CA 1
ATOM 4620 C C . GLY B 1 302 ? -6.727 35.688 29.078 1 94.69 302 GLY B C 1
ATOM 4621 O O . GLY B 1 302 ? -7.266 35.5 30.172 1 94.69 302 GLY B O 1
ATOM 4622 N N . MET B 1 303 ? -5.488 35.469 28.812 1 88 303 MET B N 1
ATOM 4623 C CA . MET B 1 303 ? -4.586 35.281 29.938 1 88 303 MET B CA 1
ATOM 4624 C C . MET B 1 303 ? -3.781 36.531 30.219 1 88 303 MET B C 1
ATOM 4626 O O . MET B 1 303 ? -3.363 37.219 29.297 1 88 303 MET B O 1
ATOM 4630 N N . ASP B 1 304 ? -3.816 36.969 31.484 1 72.75 304 ASP B N 1
ATOM 4631 C CA . ASP B 1 304 ? -2.971 38.094 31.891 1 72.75 304 ASP B CA 1
ATOM 4632 C C . ASP B 1 304 ? -1.5 37.688 31.922 1 72.75 304 ASP B C 1
ATOM 4634 O O . ASP B 1 304 ? -1.167 36.562 32.312 1 72.75 304 ASP B O 1
ATOM 4638 N N . GLU B 1 305 ? -0.703 38.531 31.109 1 57.69 305 GLU B N 1
ATOM 4639 C CA . GLU B 1 305 ? 0.726 38.25 31.172 1 57.69 305 GLU B CA 1
ATOM 4640 C C . GLU B 1 305 ? 1.307 38.594 32.531 1 57.69 305 GLU B C 1
ATOM 4642 O O . GLU B 1 305 ? 0.809 39.5 33.188 1 57.69 305 GLU B O 1
#

Nearest PDB structures (foldseek):
  2abq-assembly1_B  TM=9.665E-01  e=3.600E-40  Halalkalibacterium halodurans
  2jg5-assembly1_B  TM=9.186E-01  e=1.838E-39  Staphylococcus aureus
  3n1c-assembly1_B  TM=9.348E-01  e=1.429E-28  Escherichia coli K-12
  2q5r-assembly2_D  TM=9.185E-01  e=2.008E-27  Staphylococcus aureus
  3kzh-assembly1_A  TM=8.172E-01  e=5.628E-20  Clostridium perfringens

pLDDT: mean 96.22, std 3.92, range [57.28, 98.81]

Solvent-accessible surface area (backbone atoms only — not comparable to full-atom values): 30074 Å² total; per-residue (Å²): 96,40,34,20,28,17,57,44,31,30,38,35,37,36,35,30,25,82,76,74,45,87,56,33,81,33,60,39,81,44,73,52,75,42,75,33,36,42,13,52,47,20,40,54,41,25,42,55,66,72,39,79,38,36,36,33,35,46,30,8,48,64,51,20,50,47,39,52,52,52,39,46,73,74,69,38,46,72,62,54,45,75,45,85,41,45,30,16,53,26,38,38,39,41,42,91,50,57,27,37,38,35,46,58,54,43,74,59,49,72,66,55,54,50,54,54,53,52,58,40,68,68,48,39,67,71,21,37,36,34,45,18,44,58,75,34,87,54,46,66,90,57,46,66,41,53,51,44,46,48,29,45,73,35,46,24,40,32,35,40,44,56,76,67,74,64,45,60,62,36,27,55,63,46,26,47,28,38,52,39,37,39,67,57,50,14,58,71,69,74,49,88,45,87,46,70,79,61,41,49,63,58,44,48,49,45,34,73,52,29,17,54,23,31,37,35,42,44,70,88,69,14,36,36,39,41,45,90,88,47,34,38,37,28,49,58,59,91,77,59,82,65,26,65,78,61,12,68,33,25,21,53,21,27,21,49,64,41,26,76,73,73,63,41,66,63,58,8,47,33,40,7,48,20,26,14,47,28,9,17,49,23,90,52,79,47,46,48,67,54,18,58,71,38,40,86,57,38,53,68,44,77,52,85,130,98,41,33,20,27,15,57,44,31,30,37,35,37,36,35,32,27,80,77,73,44,89,57,34,82,34,57,40,80,45,72,51,76,42,76,34,37,42,14,51,48,19,41,55,42,25,42,56,67,73,39,77,38,36,36,33,34,46,29,9,48,64,52,20,49,48,40,53,51,51,38,46,73,74,67,38,45,73,61,54,45,74,46,85,41,45,31,16,53,26,39,37,41,40,42,90,50,55,26,37,38,36,46,57,53,43,73,59,48,72,66,53,52,50,53,52,53,52,57,40,69,68,49,40,68,71,20,36,38,33,44,18,46,56,76,32,88,54,48,66,90,56,47,65,39,53,51,44,46,47,29,45,73,36,45,25,39,32,34,39,44,55,77,66,73,64,46,59,62,34,26,54,63,45,26,46,28,39,50,40,37,39,65,55,51,14,59,72,69,76,48,89,46,87,46,70,78,61,40,50,64,56,44,49,49,45,35,74,52,28,16,54,23,32,36,35,43,44,70,89,70,13,36,35,38,40,44,89,88,48,34,38,36,28,48,60,58,93,77,59,82,66,27,67,78,60,12,68,33,25,20,53,21,26,21,50,64,43,26,78,72,74,64,42,64,63,60,8,46,35,41,7,46,21,25,14,48,29,10,17,49,23,90,52,79,46,46,47,68,54,18,59,69,38,40,86,57,39,53,68,44,77,49,85,131

Sequence (610 aa):
MIYTCTLNPSVDYVVHVKEFDLGGLNRTSFDTKHPGGKGINVSRVLHRLGLESTALGYTGGFTGQYIKDILEQEGTKTAFVEVNEDTRINIKLKADEETEINGQGPTLTEENLQELYQQFSSLEEGDFVVLAGSIPSSAPKDIYVTLTKLAREKGARVVVDTSGKDLLDIVKEGPFFIKPNHHELGELFDVSIQTAEEAVPYARKLMDMGAENVIVSMAEQGSLLVTKDNVYRANVPKGELKNSVGAGDSLVAGFLASYVKDGDFAKALQVGAATGSATAFSIELCTKDHMESLLPQIHVTGMDEMIYTCTLNPSVDYVVHVKEFDLGGLNRTSFDTKHPGGKGINVSRVLHRLGLESTALGYTGGFTGQYIKDILEQEGTKTAFVEVNEDTRINIKLKADEETEINGQGPTLTEENLQELYQQFSSLEEGDFVVLAGSIPSSAPKDIYVTLTKLAREKGARVVVDTSGKDLLDIVKEGPFFIKPNHHELGELFDVSIQTAEEAVPYARKLMDMGAENVIVSMAEQGSLLVTKDNVYRANVPKGELKNSVGAGDSLVAGFLASYVKDGDFAKALQVGAATGSATAFSIELCTKDHMESLLPQIHVTGMDE

InterPro domains:
  IPR002173 Carbohydrate/purine kinase, PfkB, conserved site [PS00583] (36-60)
  IPR002173 Carbohydrate/purine kinase, PfkB, conserved site [PS00584] (243-256)
  IPR011611 Carbohydrate kinase PfkB [PF00294] (8-282)
  IPR017583 Tagatose/fructose phosphokinase [PIRSF000535] (1-301)
  IPR017583 Tagatose/fructose phosphokinase [PTHR46566] (1-302)
  IPR017583 Tagatose/fructose phosphokinase [TIGR03168] (2-301)
  IPR017583 Tagatose/fructose phosphokinase [cd01164] (1-286)
  IPR022463 Fructose 1-phosphate kinase [TIGR03828] (2-301)
  IPR029056 Ribokinase-like [G3DSA:3.40.1190.20] (1-305)
  IPR029056 Ribokinase-like [SSF53613] (1-300)